Protein AF-0000000083787376 (afdb_homodimer)

Foldseek 3Di:
DPPVPPPFAKAKDWDAEAEEEAQAKDKTKIFIDAGVVGWAWQKKWKWFDDPRDTHTAKMQGLCPAIDGDPVQPPFKDFPDPQSHDNRRDDRIRMMMGGNDDQVSFTKMKIWTATPPVGIYIDIYGYHYWYFWDKDKDFPDPAAEQDPDQDKDFGMKIKRHFTVAGKDKDKDWPDDWDKDWDWDADPSGGIMIMMTTIGRDDPVQAQTKMKMWIDDDPDIDIDMDTGHYWYFWDWDWDQCPVCPDAQDFFRWIWIAIDTVVDQFWKFKAWPDDDDRPRPTDGDGTRTDRDGHDDDRTDIDTDRDD/DPPVPPPFAKAKDWDAEAEEEAQAKDKTKIFIDAGVVGWAWQKKWKWFDDPRDTHTAKMQGLCPAIDGDPVQPPFKDFPDPQSHDNRRDDRIRMMMGGNDDQVSFTKMKIWTATPPVGIYIDIYGYHYWYFWDKDKDFPDPAAEQDPDQDKDFGMKIKRHFTVAGKDKDKDWPDDWDKDWDWDADPSGGIMIMMTTIGRDDPVQAQTKMKMWIDDDPDIDIDMDTGHYWYFWDWDWDQCPVCPDAQDFFRWIWIAIDTVVDQAWKFKFWPDDDDRPRPTDGDGTRTDRDGHDDDRTDIDTDRDD

Solvent-accessible surface area (backbone atoms only — not comparable to full-atom values): 33766 Å² total; per-residue (Å²): 134,77,78,74,67,59,100,51,57,65,49,50,49,56,52,62,66,48,70,45,41,58,59,35,70,39,75,49,61,36,36,52,44,71,25,71,74,69,60,46,72,56,32,36,40,33,30,38,38,54,98,85,42,79,37,62,42,36,36,41,26,68,88,81,38,72,41,58,32,77,95,41,52,93,35,51,44,65,65,44,67,46,49,72,42,85,80,43,45,74,44,48,60,21,35,30,39,41,60,34,45,72,83,65,44,33,36,35,35,50,33,40,35,32,45,84,74,34,74,43,62,36,54,28,39,38,45,54,30,33,80,48,50,78,48,74,45,65,60,48,93,75,40,62,39,49,92,62,85,54,72,37,62,52,32,34,38,33,31,37,49,4,35,69,62,46,45,81,45,81,50,59,90,70,85,66,45,76,49,76,48,81,42,78,43,95,86,67,26,23,28,32,39,34,33,39,28,31,59,57,34,74,88,52,38,68,37,56,44,29,40,38,35,40,47,94,96,43,73,47,76,48,72,49,68,40,64,44,29,33,76,65,49,74,43,81,42,63,80,81,75,70,78,57,86,72,51,66,74,45,45,42,30,51,41,65,54,29,32,70,71,62,61,55,43,33,46,36,46,68,43,89,63,76,56,66,68,55,72,37,74,57,83,79,29,65,47,72,44,59,79,58,62,91,74,43,51,67,44,69,48,72,69,129,132,78,77,75,68,60,99,53,57,64,48,51,50,54,56,62,65,47,70,42,43,58,58,35,70,40,74,48,62,36,37,53,43,71,26,72,74,71,61,46,74,56,33,36,40,32,30,37,39,56,98,86,42,78,38,61,40,35,36,43,27,67,87,82,38,70,41,58,32,77,94,40,52,93,35,51,45,63,64,44,66,46,48,73,42,87,80,43,46,73,46,48,59,21,34,29,38,40,59,34,45,72,82,65,44,32,37,36,35,48,32,40,35,32,47,82,74,35,74,43,63,35,53,28,39,38,46,54,30,31,81,48,47,77,46,73,46,64,61,49,92,73,40,61,38,50,92,62,85,54,72,37,62,51,31,34,38,32,31,38,48,3,34,72,63,49,45,81,45,80,51,58,89,70,83,66,45,76,48,76,48,80,42,79,43,95,86,68,25,21,27,34,40,35,34,38,28,32,58,57,34,74,88,51,36,68,37,55,44,29,40,36,36,38,48,94,94,42,74,48,75,47,73,49,68,41,62,43,30,32,75,65,50,73,44,79,43,64,79,81,76,70,79,56,89,73,53,66,75,47,48,41,30,53,43,65,52,30,33,72,70,65,60,52,44,32,47,36,47,68,43,89,66,78,57,65,69,54,72,39,73,58,84,80,29,65,45,71,45,61,81,62,62,91,73,42,53,68,43,71,46,73,70,129

Organism: Esox lucius (NCBI:txid8010)

pLDDT: mean 83.06, std 20.85, range [21.56, 98.56]

Sequence (608 aa):
EECLQGLGGQSVQMEAVQSGYVGSKVDLPCLFINSMPPVKISQVTWQKVINGTKQNVAIANPSLGVSVATPFKDRVNFKNPAVRRRTPSLQDTTLTLASLKLSDEARYICEYTTFPAGNRESMVNLTVYARPLTRMSLSTPTLVARPTNLKTPVATCLSANGKPPGTIRWDTRVRGETTTQEILNPDGTITVRSDFILVPSRSTHLETLTCITSYNDETNAESVTLDIQYEPEVSVEGFDGNWYLDRQNVQLACLADANPPASLFQWRSVMVIPCIDTRSKGHRNKVLFVHHNRFINYYAQRLLEECLQGLGGQSVQMEAVQSGYVGSKVDLPCLFINSMPPVKISQVTWQKVINGTKQNVAIANPSLGVSVATPFKDRVNFKNPAVRRRTPSLQDTTLTLASLKLSDEARYICEYTTFPAGNRESMVNLTVYARPLTRMSLSTPTLVARPTNLKTPVATCLSANGKPPGTIRWDTRVRGETTTQEILNPDGTITVRSDFILVPSRSTHLETLTCITSYNDETNAESVTLDIQYEPEVSVEGFDGNWYLDRQNVQLACLADANPPASLFQWRSVMVIPCIDTRSKGHRNKVLFVHHNRFINYYAQRLL

Structure (mmCIF, N/CA/C/O backbone):
data_AF-0000000083787376-model_v1
#
loop_
_entity.id
_entity.type
_entity.pdbx_description
1 polymer 'Ig-like domain-containing protein'
#
loop_
_atom_site.group_PDB
_atom_site.id
_atom_site.type_symbol
_atom_site.label_atom_id
_atom_site.label_alt_id
_atom_site.label_comp_id
_atom_site.label_asym_id
_atom_site.label_entity_id
_atom_site.label_seq_id
_atom_site.pdbx_PDB_ins_code
_atom_site.Cartn_x
_atom_site.Cartn_y
_atom_site.Cartn_z
_atom_site.occupancy
_atom_site.B_iso_or_equiv
_atom_site.auth_seq_id
_atom_site.auth_comp_id
_atom_site.auth_asym_id
_atom_site.auth_atom_id
_atom_site.pdbx_PDB_model_num
ATOM 1 N N . GLU A 1 1 ? -0.378 6.234 -15.297 1 21.56 1 GLU A N 1
ATOM 2 C CA . GLU A 1 1 ? -1.367 5.391 -15.961 1 21.56 1 GLU A CA 1
ATOM 3 C C . GLU A 1 1 ? -2.742 5.543 -15.32 1 21.56 1 GLU A C 1
ATOM 5 O O . GLU A 1 1 ? -2.938 5.172 -14.156 1 21.56 1 GLU A O 1
ATOM 10 N N . GLU A 1 2 ? -3.471 6.605 -15.547 1 25.41 2 GLU A N 1
ATOM 11 C CA . GLU A 1 2 ? -4.895 6.879 -15.375 1 25.41 2 GLU A CA 1
ATOM 12 C C . GLU A 1 2 ? -5.734 5.641 -15.695 1 25.41 2 GLU A C 1
ATOM 14 O O . GLU A 1 2 ? -5.488 4.961 -16.703 1 25.41 2 GLU A O 1
ATOM 19 N N . CYS A 1 3 ? -6.16 4.957 -14.68 1 34.28 3 CYS A N 1
ATOM 20 C CA . CYS A 1 3 ? -7.125 3.879 -14.859 1 34.28 3 CYS A CA 1
ATOM 21 C C . CYS A 1 3 ? -8.094 4.199 -15.992 1 34.28 3 CYS A C 1
ATOM 23 O O . CYS A 1 3 ? -8.852 5.172 -15.914 1 34.28 3 CYS A O 1
ATOM 25 N N . LEU A 1 4 ? -7.734 4.145 -17.172 1 33.41 4 LEU A N 1
ATOM 26 C CA . LEU A 1 4 ? -8.727 4.082 -18.25 1 33.41 4 LEU A CA 1
ATOM 27 C C . LEU A 1 4 ? -9.945 3.273 -17.812 1 33.41 4 LEU A C 1
ATOM 29 O O . LEU A 1 4 ? -9.859 2.057 -17.625 1 33.41 4 LEU A O 1
ATOM 33 N N . GLN A 1 5 ? -10.703 3.748 -16.844 1 38.97 5 GLN A N 1
ATOM 34 C CA . GLN A 1 5 ? -12.055 3.23 -16.625 1 38.97 5 GLN A CA 1
ATOM 35 C C . GLN A 1 5 ? -12.711 2.832 -17.938 1 38.97 5 GLN A C 1
ATOM 37 O O . GLN A 1 5 ? -12.898 3.672 -18.828 1 38.97 5 GLN A O 1
ATOM 42 N N . GLY A 1 6 ? -12.367 1.944 -18.484 1 40.19 6 GLY A N 1
ATOM 43 C CA . GLY A 1 6 ? -13.25 1.562 -19.578 1 40.19 6 GLY A CA 1
ATOM 44 C C . GLY A 1 6 ? -14.703 1.924 -19.328 1 40.19 6 GLY A C 1
ATOM 45 O O . GLY A 1 6 ? -15.117 2.109 -18.188 1 40.19 6 GLY A O 1
ATOM 46 N N . LEU A 1 7 ? -15.625 2.553 -20.203 1 50.53 7 LEU A N 1
ATOM 47 C CA . LEU A 1 7 ? -16.953 3.129 -20.344 1 50.53 7 LEU A CA 1
ATOM 48 C C . LEU A 1 7 ? -17.953 2.422 -19.422 1 50.53 7 LEU A C 1
ATOM 50 O O . LEU A 1 7 ? -18.953 3.01 -19.016 1 50.53 7 LEU A O 1
ATOM 54 N N . GLY A 1 8 ? -17.734 1.065 -18.766 1 65.12 8 GLY A N 1
ATOM 55 C CA . GLY A 1 8 ? -18.859 0.365 -18.141 1 65.12 8 GLY A CA 1
ATOM 56 C C . GLY A 1 8 ? -18.578 -0.041 -16.719 1 65.12 8 GLY A C 1
ATOM 57 O O . GLY A 1 8 ? -19.438 -0.633 -16.047 1 65.12 8 GLY A O 1
ATOM 58 N N . GLY A 1 9 ? -17.375 0.466 -16.031 1 85.38 9 GLY A N 1
ATOM 59 C CA . GLY A 1 9 ? -17.156 -0.103 -14.711 1 85.38 9 GLY A CA 1
ATOM 60 C C . GLY A 1 9 ? -17.359 0.895 -13.586 1 85.38 9 GLY A C 1
ATOM 61 O O . GLY A 1 9 ? -17.562 2.086 -13.836 1 85.38 9 GLY A O 1
ATOM 62 N N . GLN A 1 10 ? -17.547 0.422 -12.32 1 93.62 10 GLN A N 1
ATOM 63 C CA . GLN A 1 10 ? -17.703 1.265 -11.141 1 93.62 10 GLN A CA 1
ATOM 64 C C . GLN A 1 10 ? -16.406 1.977 -10.797 1 93.62 10 GLN A C 1
ATOM 66 O O . GLN A 1 10 ? -15.312 1.471 -11.086 1 93.62 10 GLN A O 1
ATOM 71 N N . SER A 1 11 ? -16.5 3.242 -10.258 1 95 11 SER A N 1
ATOM 72 C CA . SER A 1 11 ? -15.305 3.971 -9.828 1 95 11 SER A CA 1
ATOM 73 C C . SER A 1 11 ? -15.625 4.922 -8.68 1 95 11 SER A C 1
ATOM 75 O O . SER A 1 11 ? -16.781 5.25 -8.438 1 95 11 SER A O 1
ATOM 77 N N . VAL A 1 12 ? -14.586 5.234 -7.898 1 96.88 12 VAL A N 1
ATOM 78 C CA . VAL A 1 12 ? -14.664 6.211 -6.816 1 96.88 12 VAL A CA 1
ATOM 79 C C . VAL A 1 12 ? -13.852 7.453 -7.184 1 96.88 12 VAL A C 1
ATOM 81 O O . VAL A 1 12 ? -12.656 7.363 -7.469 1 96.88 12 VAL A O 1
ATOM 84 N N . GLN A 1 13 ? -14.5 8.617 -7.176 1 97 13 GLN A N 1
ATOM 85 C CA . GLN A 1 13 ? -13.852 9.859 -7.562 1 97 13 GLN A CA 1
ATOM 86 C C . GLN A 1 13 ? -13.539 10.727 -6.344 1 97 13 GLN A C 1
ATOM 88 O O . GLN A 1 13 ? -14.438 11.055 -5.566 1 97 13 GLN A O 1
ATOM 93 N N . MET A 1 14 ? -12.25 11.008 -6.188 1 97.06 14 MET A N 1
ATOM 94 C CA . MET A 1 14 ? -11.773 11.875 -5.105 1 97.06 14 MET A CA 1
ATOM 95 C C . MET A 1 14 ? -10.703 12.836 -5.609 1 97.06 14 MET A C 1
ATOM 97 O O . MET A 1 14 ? -10.148 12.648 -6.691 1 97.06 14 MET A O 1
ATOM 101 N N . GLU A 1 15 ? -10.562 13.922 -4.871 1 95.69 15 GLU A N 1
ATOM 102 C CA . GLU A 1 15 ? -9.391 14.766 -5.098 1 95.69 15 GLU A CA 1
ATOM 103 C C . GLU A 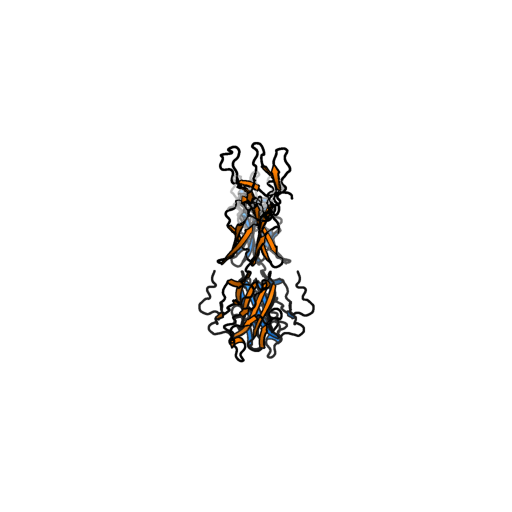1 15 ? -8.148 14.172 -4.453 1 95.69 15 GLU A C 1
ATOM 105 O O . GLU A 1 15 ? -8.219 13.617 -3.355 1 95.69 15 GLU A O 1
ATOM 110 N N . ALA A 1 16 ? -7.047 14.391 -5.133 1 94.56 16 ALA A N 1
ATOM 111 C CA . ALA A 1 16 ? -5.816 13.789 -4.633 1 94.56 16 ALA A CA 1
ATOM 112 C C . ALA A 1 16 ? -5.293 14.531 -3.408 1 94.56 16 ALA A C 1
ATOM 114 O O . ALA A 1 16 ? -4.645 13.938 -2.543 1 94.56 16 ALA A O 1
ATOM 115 N N . VAL A 1 17 ? -5.551 15.797 -3.469 1 97 17 VAL A N 1
ATOM 116 C CA . VAL A 1 17 ? -4.996 16.594 -2.381 1 97 17 VAL A CA 1
ATOM 117 C C . VAL A 1 17 ? -6.059 17.562 -1.855 1 97 17 VAL A C 1
ATOM 119 O O . VAL A 1 17 ? -6.859 18.094 -2.627 1 97 17 VAL A O 1
ATOM 122 N N . GLN A 1 18 ? -6.074 17.703 -0.58 1 98.12 18 GLN A N 1
ATOM 123 C CA . GLN A 1 18 ? -6.883 18.688 0.132 1 98.12 18 GLN A CA 1
ATOM 124 C C . GLN A 1 18 ? -6.086 19.359 1.247 1 98.12 18 GLN A C 1
ATOM 126 O O . GLN A 1 18 ? -5.117 18.781 1.751 1 98.12 18 GLN A O 1
ATOM 131 N N . SER A 1 19 ? -6.395 20.641 1.543 1 97.31 19 SER A N 1
ATOM 132 C CA . SER A 1 19 ? -5.676 21.344 2.604 1 97.31 19 SER A CA 1
ATOM 133 C C . SER A 1 19 ? -6.613 22.234 3.408 1 97.31 19 SER A C 1
ATOM 135 O O . SER A 1 19 ? -7.719 22.547 2.959 1 97.31 19 SER A O 1
ATOM 137 N N . GLY A 1 20 ? -6.227 22.484 4.578 1 97.31 20 GLY A N 1
ATOM 138 C CA . GLY A 1 20 ? -6.938 23.375 5.477 1 97.31 20 GLY A CA 1
ATOM 139 C C . GLY A 1 20 ? -6.059 23.922 6.586 1 97.31 20 GLY A C 1
ATOM 140 O O . GLY A 1 20 ? -4.902 23.531 6.723 1 97.31 20 GLY A O 1
ATOM 141 N N . TYR A 1 21 ? -6.594 24.969 7.324 1 96.88 21 TYR A N 1
ATOM 142 C CA . TYR A 1 21 ? -5.879 25.547 8.453 1 96.88 21 TYR A CA 1
ATOM 143 C C . TYR A 1 21 ? -6.391 24.984 9.773 1 96.88 21 TYR A C 1
ATOM 145 O O . TYR A 1 21 ? -7.562 24.609 9.883 1 96.88 21 TYR A O 1
ATOM 153 N N . VAL A 1 22 ? -5.504 25.016 10.688 1 97.25 22 VAL A N 1
ATOM 154 C CA . VAL A 1 22 ? -5.922 24.609 12.023 1 97.25 22 VAL A CA 1
ATOM 155 C C . VAL A 1 22 ? -7.152 25.406 12.453 1 97.25 22 VAL A C 1
ATOM 157 O O . VAL A 1 22 ? -7.188 26.625 12.297 1 97.25 22 VAL A O 1
ATOM 160 N N . GLY A 1 23 ? -8.164 24.672 12.906 1 96.75 23 GLY A N 1
ATOM 161 C CA . GLY A 1 23 ? -9.375 25.312 13.383 1 96.75 23 GLY A CA 1
ATOM 162 C C . GLY A 1 23 ? -10.438 25.469 12.312 1 96.75 23 GLY A C 1
ATOM 163 O O . GLY A 1 23 ? -11.609 25.703 12.617 1 96.75 23 GLY A O 1
ATOM 164 N N . SER A 1 24 ? -10.094 25.281 11.086 1 97.25 24 SER A N 1
ATOM 165 C CA . SER A 1 24 ? -11.039 25.469 9.992 1 97.25 24 SER A CA 1
ATOM 166 C C . SER A 1 24 ? -11.805 24.172 9.695 1 97.25 24 SER A C 1
ATOM 168 O O . SER A 1 24 ? -11.578 23.156 10.352 1 97.25 24 SER A O 1
ATOM 170 N N . LYS A 1 25 ? -12.773 24.328 8.797 1 97.75 25 LYS A N 1
ATOM 171 C CA . LYS A 1 25 ? -13.539 23.188 8.297 1 97.75 25 LYS A CA 1
ATOM 172 C C . LYS A 1 25 ? -13.078 22.781 6.898 1 97.75 25 LYS A C 1
ATOM 174 O O . LYS A 1 25 ? -12.797 23.641 6.059 1 97.75 25 LYS A O 1
ATOM 179 N N . VAL A 1 26 ? -12.992 21.469 6.734 1 98.19 26 VAL A N 1
ATOM 180 C CA . VAL A 1 26 ? -12.586 21 5.418 1 98.19 26 VAL A CA 1
ATOM 181 C C . VAL A 1 26 ? -13.508 19.859 4.969 1 98.19 26 VAL A C 1
ATOM 183 O O . VAL A 1 26 ? -13.945 19.047 5.785 1 98.19 26 VAL A O 1
ATOM 186 N N . ASP A 1 27 ? -13.828 19.859 3.705 1 98.38 27 ASP A N 1
ATOM 187 C CA . ASP A 1 27 ? -14.586 18.781 3.09 1 98.38 27 ASP A CA 1
ATOM 188 C C . ASP A 1 27 ? -13.672 17.859 2.285 1 98.38 27 ASP A C 1
ATOM 190 O O . ASP A 1 27 ? -12.805 18.328 1.553 1 98.38 27 ASP A O 1
ATOM 194 N N . LEU A 1 28 ? -13.859 16.594 2.498 1 98.56 28 LEU A N 1
ATOM 195 C CA . LEU A 1 28 ? -13.203 15.586 1.683 1 98.56 28 LEU A CA 1
ATOM 196 C C . LEU A 1 28 ? -14.203 14.914 0.74 1 98.56 28 LEU A C 1
ATOM 198 O O . LEU A 1 28 ? -14.859 13.945 1.116 1 98.56 28 LEU A O 1
ATOM 202 N N . PRO A 1 29 ? -14.266 15.453 -0.475 1 98.44 29 PRO A N 1
ATOM 203 C CA . PRO A 1 29 ? -15.258 14.914 -1.409 1 98.44 29 PRO A CA 1
ATOM 204 C C . PRO A 1 29 ? -14.977 13.469 -1.807 1 98.44 29 PRO A C 1
ATOM 206 O O . PRO A 1 29 ? -13.82 13.102 -2.025 1 98.44 29 PRO A O 1
ATOM 209 N N . CYS A 1 30 ? -15.945 12.656 -1.861 1 98.19 30 CYS A N 1
ATOM 210 C CA . CYS A 1 30 ? -15.898 11.273 -2.314 1 98.19 30 CYS A CA 1
ATOM 211 C C . CYS A 1 30 ? -17.188 10.891 -3.035 1 98.19 30 CYS A C 1
ATOM 213 O O . CYS A 1 30 ? -18.234 10.797 -2.414 1 98.19 30 CYS A O 1
ATOM 215 N N . LEU A 1 31 ? -17.047 10.625 -4.363 1 98 31 LEU A N 1
ATOM 216 C CA . LEU A 1 31 ? -18.219 10.336 -5.195 1 98 31 LEU A CA 1
ATOM 217 C C . LEU A 1 31 ? -18.094 8.961 -5.844 1 98 31 LEU A C 1
ATOM 219 O O . LEU A 1 31 ? -17.016 8.594 -6.336 1 98 31 LEU A O 1
ATOM 223 N N . PHE A 1 32 ? -19.219 8.234 -5.82 1 97.69 32 PHE A N 1
ATOM 224 C CA . PHE A 1 32 ? -19.266 6.914 -6.441 1 97.69 32 PHE A CA 1
ATOM 225 C C . PHE A 1 32 ? -19.969 6.977 -7.793 1 97.69 32 PHE A C 1
ATOM 227 O O . PHE A 1 32 ? -21.078 7.504 -7.895 1 97.69 32 PHE A O 1
ATOM 234 N N . ILE A 1 33 ? -19.234 6.473 -8.766 1 96 33 ILE A N 1
ATOM 235 C CA . ILE A 1 33 ? -19.828 6.309 -10.094 1 96 33 ILE A CA 1
ATOM 236 C C . ILE A 1 33 ? -20.203 4.844 -10.312 1 96 33 ILE A C 1
ATOM 238 O O . ILE A 1 33 ? -19.312 3.98 -10.414 1 96 33 ILE A O 1
ATOM 242 N N . ASN A 1 34 ? -21.422 4.609 -10.414 1 94.56 34 ASN A N 1
ATOM 243 C CA . ASN A 1 34 ? -21.906 3.234 -10.508 1 94.56 34 ASN A CA 1
ATOM 244 C C . ASN A 1 34 ? -21.672 2.652 -11.898 1 94.56 34 ASN A C 1
ATOM 246 O O . ASN A 1 34 ? -21.438 3.395 -12.859 1 94.56 34 ASN A O 1
ATOM 250 N N . SER A 1 35 ? -21.719 1.321 -11.961 1 91.38 35 SER A N 1
ATOM 251 C CA . SER A 1 35 ? -21.547 0.614 -13.227 1 91.38 35 SER A CA 1
ATOM 252 C C . SER A 1 35 ? -22.891 0.435 -13.938 1 91.38 35 SER A C 1
ATOM 254 O O . SER A 1 35 ? -23.922 0.889 -13.453 1 91.38 35 SER A O 1
ATOM 256 N N . MET A 1 36 ? -22.781 -0.11 -15.211 1 88.5 36 MET A N 1
ATOM 257 C CA . MET A 1 36 ? -23.953 -0.511 -16 1 88.5 36 MET A CA 1
ATOM 258 C C . MET A 1 36 ? -23.859 -1.98 -16.391 1 88.5 36 MET A C 1
ATOM 260 O O . MET A 1 36 ? -23.047 -2.348 -17.25 1 88.5 36 MET A O 1
ATOM 264 N N . PRO A 1 37 ? -24.688 -2.727 -15.797 1 89.75 37 PRO A N 1
ATOM 265 C CA . PRO A 1 37 ? -25.766 -2.445 -14.836 1 89.75 37 PRO A CA 1
ATOM 266 C C . PRO A 1 37 ? -25.25 -2.037 -13.461 1 89.75 37 PRO A C 1
ATOM 268 O O . PRO A 1 37 ? -24.094 -2.348 -13.117 1 89.75 37 PRO A O 1
ATOM 271 N N . PRO A 1 38 ? -26.109 -1.435 -12.68 1 92.88 38 PRO A N 1
ATOM 272 C CA . PRO A 1 38 ? -25.625 -0.884 -11.406 1 92.88 38 PRO A CA 1
ATOM 273 C C . PRO A 1 38 ? -25.375 -1.962 -10.352 1 92.88 38 PRO A C 1
ATOM 275 O O . PRO A 1 38 ? -26.047 -2.998 -10.352 1 92.88 38 PRO A O 1
ATOM 278 N N . VAL A 1 39 ? -24.5 -1.632 -9.539 1 95.06 39 VAL A N 1
ATOM 279 C CA . VAL A 1 39 ? -24.203 -2.508 -8.406 1 95.06 39 VAL A CA 1
ATOM 280 C C . VAL A 1 39 ? -24.781 -1.911 -7.125 1 95.06 39 VAL A C 1
ATOM 282 O O . VAL A 1 39 ? -25.125 -0.729 -7.086 1 95.06 39 VAL A O 1
ATOM 285 N N . LYS A 1 40 ? -24.891 -2.758 -6.129 1 96.38 40 LYS A N 1
ATOM 286 C CA . LYS A 1 40 ? -25.406 -2.305 -4.836 1 96.38 40 LYS A CA 1
ATOM 287 C C . LYS A 1 40 ? -24.266 -1.94 -3.891 1 96.38 40 LYS A C 1
ATOM 289 O O . LYS A 1 40 ? -23.25 -2.648 -3.822 1 96.38 40 LYS A O 1
ATOM 294 N N . ILE A 1 41 ? -24.422 -0.858 -3.188 1 97.19 41 ILE A N 1
ATOM 295 C CA . ILE A 1 41 ? -23.453 -0.442 -2.189 1 97.19 41 ILE A CA 1
ATOM 296 C C . ILE A 1 41 ? -23.766 -1.1 -0.848 1 97.19 41 ILE A C 1
ATOM 298 O O . ILE A 1 41 ? -24.844 -0.87 -0.277 1 97.19 41 ILE A O 1
ATOM 302 N N . SER A 1 42 ? -22.891 -1.866 -0.371 1 97.25 42 SER A N 1
ATOM 303 C CA . SER A 1 42 ? -23.078 -2.561 0.898 1 97.25 42 SER A CA 1
ATOM 304 C C . SER A 1 42 ? -22.656 -1.685 2.076 1 97.25 42 SER A C 1
ATOM 306 O O . SER A 1 42 ? -23.281 -1.729 3.141 1 97.25 42 SER A O 1
ATOM 308 N N . GLN A 1 43 ? -21.594 -0.954 1.836 1 97.81 43 GLN A N 1
ATOM 309 C CA . GLN A 1 43 ? -21.078 -0.103 2.896 1 97.81 43 GLN A CA 1
ATOM 310 C C . GLN A 1 43 ? -20 0.848 2.359 1 97.81 43 GLN A C 1
ATOM 312 O O . GLN A 1 43 ? -19.281 0.513 1.414 1 97.81 43 GLN A O 1
ATOM 317 N N . VAL A 1 44 ? -19.984 1.985 2.938 1 98.5 44 VAL A N 1
ATOM 318 C CA . VAL A 1 44 ? -18.906 2.932 2.65 1 98.5 44 VAL A CA 1
ATOM 319 C C . VAL A 1 44 ? -18.062 3.16 3.906 1 98.5 44 VAL A C 1
ATOM 321 O O . VAL A 1 44 ? -18.609 3.412 4.984 1 98.5 44 VAL A O 1
ATOM 324 N N . THR A 1 45 ? -16.766 3.033 3.754 1 98.38 45 THR A N 1
ATOM 325 C CA . THR A 1 45 ? -15.891 3.152 4.906 1 98.38 45 THR A CA 1
ATOM 326 C C . THR A 1 45 ? -14.812 4.207 4.656 1 98.38 45 THR A C 1
ATOM 328 O O . THR A 1 45 ? -14.117 4.16 3.643 1 98.38 45 THR A O 1
ATOM 331 N N . TRP A 1 46 ? -14.75 5.145 5.504 1 98.38 46 TRP A N 1
ATOM 332 C CA . TRP A 1 46 ? -13.672 6.121 5.523 1 98.38 46 TRP A CA 1
ATOM 333 C C . TRP A 1 46 ? -12.594 5.719 6.527 1 98.38 46 TRP A C 1
ATOM 335 O O . TRP A 1 46 ? -12.898 5.387 7.672 1 98.38 46 TRP A O 1
ATOM 345 N N . GLN A 1 47 ? -11.383 5.77 6.043 1 97.69 47 GLN A N 1
ATOM 346 C CA . GLN A 1 47 ? -10.273 5.375 6.906 1 97.69 47 GLN A CA 1
ATOM 347 C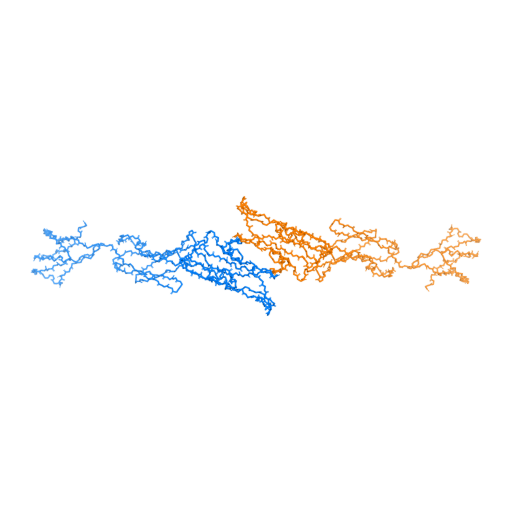 C . GLN A 1 47 ? -9.125 6.375 6.816 1 97.69 47 GLN A C 1
ATOM 349 O O . GLN A 1 47 ? -8.875 6.949 5.754 1 97.69 47 GLN A O 1
ATOM 354 N N . LYS A 1 48 ? -8.508 6.508 7.961 1 97.25 48 LYS A N 1
ATOM 355 C CA . LYS A 1 48 ? -7.297 7.316 8.07 1 97.25 48 LYS A CA 1
ATOM 356 C C . LYS A 1 48 ? -6.051 6.438 8.094 1 97.25 48 LYS A C 1
ATOM 358 O O . LYS A 1 48 ? -6.004 5.438 8.82 1 97.25 48 LYS A O 1
ATOM 363 N N . VAL A 1 49 ? -5.094 6.832 7.215 1 95.75 49 VAL A N 1
ATOM 364 C CA . VAL A 1 49 ? -3.873 6.035 7.141 1 95.75 49 VAL A CA 1
ATOM 365 C C . VAL A 1 49 ? -2.701 6.836 7.703 1 95.75 49 VAL A C 1
ATOM 367 O O . VAL A 1 49 ? -2.379 7.918 7.203 1 95.75 49 VAL A O 1
ATOM 370 N N . ILE A 1 50 ? -2.133 6.242 8.727 1 87.75 50 ILE A N 1
ATOM 371 C CA . ILE A 1 50 ? -0.942 6.859 9.297 1 87.75 50 ILE A CA 1
ATOM 372 C C . ILE A 1 50 ? 0.186 5.836 9.375 1 87.75 50 ILE A C 1
ATOM 374 O O . ILE A 1 50 ? 0.041 4.785 10.008 1 87.75 50 ILE A O 1
ATOM 378 N N . ASN A 1 51 ? 1.32 6.129 8.758 1 87.62 51 ASN A N 1
ATOM 379 C CA . ASN A 1 51 ? 2.479 5.242 8.758 1 87.62 51 ASN A CA 1
ATOM 380 C C . ASN A 1 51 ? 2.096 3.824 8.336 1 87.62 51 ASN A C 1
ATOM 382 O O . ASN A 1 51 ? 2.516 2.852 8.969 1 87.62 51 ASN A O 1
ATOM 386 N N . GLY A 1 52 ? 1.086 3.697 7.508 1 84.94 52 GLY A N 1
ATOM 387 C CA . GLY A 1 52 ? 0.745 2.4 6.945 1 84.94 52 GLY A CA 1
ATOM 388 C C . GLY A 1 52 ? -0.383 1.707 7.688 1 84.94 52 GLY A C 1
ATOM 389 O O . GLY A 1 52 ? -0.871 0.663 7.25 1 84.94 52 GLY A O 1
ATOM 390 N N . THR A 1 53 ? -0.781 2.242 8.805 1 89.38 53 THR A N 1
ATOM 391 C CA . THR A 1 53 ? -1.867 1.657 9.586 1 89.38 53 THR A CA 1
ATOM 392 C C . THR A 1 53 ? -3.186 2.369 9.289 1 89.38 53 THR A C 1
ATOM 394 O O . THR A 1 53 ? -3.229 3.598 9.203 1 89.38 53 THR A O 1
ATOM 397 N N . LYS A 1 54 ? -4.188 1.573 9.258 1 92.12 54 LYS A N 1
ATOM 398 C CA . LYS A 1 54 ? -5.504 2.115 8.93 1 92.12 54 LYS A CA 1
ATOM 399 C C . LYS A 1 54 ? -6.355 2.279 10.188 1 92.12 54 LYS A C 1
ATOM 401 O O . LYS A 1 54 ? -6.398 1.385 11.039 1 92.12 54 LYS A O 1
ATOM 406 N N . GLN A 1 55 ? -6.926 3.457 10.312 1 93.69 55 GLN A N 1
ATOM 407 C CA . GLN A 1 55 ? -7.859 3.758 11.391 1 93.69 55 GLN A CA 1
ATOM 408 C C . GLN A 1 55 ? -9.234 4.121 10.852 1 93.69 55 GLN A C 1
ATOM 410 O O . GLN A 1 55 ? -9.352 4.949 9.945 1 93.69 55 GLN A O 1
ATOM 415 N N . ASN A 1 56 ? -10.234 3.475 11.477 1 95.44 56 ASN A N 1
ATOM 416 C CA . ASN A 1 56 ? -11.594 3.787 11.055 1 95.44 56 ASN A CA 1
ATOM 417 C C . ASN A 1 56 ? -11.984 5.215 11.422 1 95.44 56 ASN A C 1
ATOM 419 O O . ASN A 1 56 ? -11.672 5.688 12.516 1 95.44 56 ASN A O 1
ATOM 423 N N . VAL A 1 57 ? -12.633 5.871 10.492 1 97.56 57 VAL A N 1
ATOM 424 C CA . VAL A 1 57 ? -13.078 7.238 10.742 1 97.56 57 VAL A CA 1
ATOM 425 C C . VAL A 1 57 ? -14.602 7.281 10.781 1 97.56 57 VAL A C 1
ATOM 427 O O . VAL A 1 57 ? -15.188 7.645 11.805 1 97.56 57 VAL A O 1
ATOM 430 N N . ALA A 1 58 ? -15.227 6.883 9.727 1 98.19 58 ALA A N 1
ATOM 431 C CA . ALA A 1 58 ? -16.688 6.91 9.609 1 98.19 58 ALA A CA 1
ATOM 432 C C . ALA A 1 58 ? -17.188 5.824 8.664 1 98.19 58 ALA A C 1
ATOM 434 O O . ALA A 1 58 ? -16.484 5.453 7.715 1 98.19 58 ALA A O 1
ATOM 435 N N . ILE A 1 59 ? -18.375 5.363 8.945 1 98.12 59 ILE A N 1
ATOM 436 C CA . ILE A 1 59 ? -18.969 4.301 8.148 1 98.12 59 ILE A CA 1
ATOM 437 C C . ILE A 1 59 ? -20.438 4.641 7.84 1 98.12 59 ILE A C 1
ATOM 439 O O . ILE A 1 59 ? -21.156 5.145 8.703 1 98.12 59 ILE A O 1
ATOM 443 N N . ALA A 1 60 ? -20.844 4.398 6.609 1 98.19 60 ALA A N 1
ATOM 444 C CA . ALA A 1 60 ? -22.25 4.492 6.211 1 98.19 60 ALA A CA 1
ATOM 445 C C . ALA A 1 60 ? -22.75 3.162 5.656 1 98.19 60 ALA A C 1
ATOM 447 O O . ALA A 1 60 ? -22.219 2.662 4.66 1 98.19 60 ALA A O 1
ATOM 448 N N . ASN A 1 61 ? -23.625 2.594 6.312 1 97.06 61 ASN A N 1
ATOM 449 C CA . ASN A 1 61 ? -24.266 1.343 5.926 1 97.06 61 ASN A CA 1
ATOM 450 C C . ASN A 1 61 ? -25.766 1.54 5.652 1 97.06 61 ASN A C 1
ATOM 452 O O . ASN A 1 61 ? -26.469 2.135 6.461 1 97.06 61 ASN A O 1
ATOM 456 N N . PRO A 1 62 ? -26.219 1.091 4.516 1 95.06 62 PRO A N 1
ATOM 457 C CA . PRO A 1 62 ? -27.625 1.352 4.156 1 95.06 62 PRO A CA 1
ATOM 458 C C . PRO A 1 62 ? -28.609 0.756 5.152 1 95.06 62 PRO A C 1
ATOM 460 O O . PRO A 1 62 ? -29.703 1.309 5.359 1 95.06 62 PRO A O 1
ATOM 463 N N . SER A 1 63 ? -28.281 -0.308 5.777 1 93.81 63 SER A N 1
ATOM 464 C CA . SER A 1 63 ? -29.219 -0.993 6.664 1 93.81 63 SER A CA 1
ATOM 465 C C . SER A 1 63 ? -28.906 -0.689 8.125 1 93.81 63 SER A C 1
ATOM 467 O O . SER A 1 63 ? -29.797 -0.757 8.977 1 93.81 63 SER A O 1
ATOM 469 N N . LEU A 1 64 ? -27.688 -0.329 8.43 1 94.69 64 LEU A N 1
ATOM 470 C CA . LEU A 1 64 ? -27.281 -0.209 9.828 1 94.69 64 LEU A CA 1
ATOM 471 C C . LEU A 1 64 ? -27.078 1.253 10.219 1 94.69 64 LEU A C 1
ATOM 473 O O . LEU A 1 64 ? -26.969 1.576 11.398 1 94.69 64 LEU A O 1
ATOM 477 N N . GLY A 1 65 ? -26.984 2.123 9.219 1 95.62 65 GLY A N 1
ATOM 478 C CA . GLY A 1 65 ? -26.875 3.547 9.492 1 95.62 65 GLY A CA 1
ATOM 479 C C . GLY A 1 65 ? -25.453 4.07 9.406 1 95.62 65 GLY A C 1
ATOM 480 O O . GLY A 1 65 ? -24.672 3.605 8.578 1 95.62 65 GLY A O 1
ATOM 481 N N . VAL A 1 66 ? -25.25 5.188 10.172 1 96.62 66 VAL A N 1
ATOM 482 C CA . VAL A 1 66 ? -23.969 5.855 10.102 1 96.62 66 VAL A CA 1
ATOM 483 C C . VAL A 1 66 ? -23.25 5.73 11.445 1 96.62 66 VAL A C 1
ATOM 485 O O . VAL A 1 66 ? -23.891 5.758 12.5 1 96.62 66 VAL A O 1
ATOM 488 N N . SER A 1 67 ? -21.953 5.535 11.375 1 96.69 67 SER A N 1
ATOM 489 C CA . SER A 1 67 ? -21.125 5.5 12.578 1 96.69 67 SER A CA 1
ATOM 490 C C . SER A 1 67 ? -19.859 6.305 12.391 1 96.69 67 SER A C 1
ATOM 492 O O . SER A 1 67 ? -19.234 6.254 11.328 1 96.69 67 SER A O 1
ATOM 494 N N . VAL A 1 68 ? -19.531 7.07 13.406 1 97.06 68 VAL A N 1
ATOM 495 C CA . VAL A 1 68 ? -18.266 7.805 13.43 1 97.06 68 VAL A CA 1
ATOM 496 C C . VAL A 1 68 ? -17.422 7.332 14.609 1 97.06 68 VAL A C 1
ATOM 498 O O . VAL A 1 68 ? -17.922 7.199 15.734 1 97.06 68 VAL A O 1
ATOM 501 N N . ALA A 1 69 ? -16.234 7.082 14.312 1 95.44 69 ALA A N 1
ATOM 502 C CA . ALA A 1 69 ? -15.336 6.582 15.352 1 95.44 69 ALA A CA 1
ATOM 503 C C . ALA A 1 69 ? -15.195 7.594 16.484 1 95.44 69 ALA A C 1
ATOM 505 O O . ALA A 1 69 ? -15.312 8.805 16.266 1 95.44 69 ALA A O 1
ATOM 506 N N . THR A 1 70 ? -14.836 7.125 17.656 1 93.62 70 THR A N 1
ATOM 507 C CA . THR A 1 70 ? -14.836 7.898 18.891 1 93.62 70 THR A CA 1
ATOM 508 C C . THR A 1 70 ? -13.891 9.094 18.781 1 93.62 70 THR A C 1
ATOM 510 O O . THR A 1 70 ? -14.25 10.211 19.156 1 93.62 70 THR A O 1
ATOM 513 N N . PRO A 1 71 ? -12.68 8.938 18.25 1 93.12 71 PRO A N 1
ATOM 514 C CA . PRO A 1 71 ? -11.758 10.086 18.188 1 93.12 71 PRO A CA 1
ATOM 515 C C . PRO A 1 71 ? -12.266 11.195 17.266 1 93.12 71 PRO A C 1
ATOM 517 O O . PRO A 1 71 ? -11.812 12.344 17.375 1 93.12 71 PRO A O 1
ATOM 520 N N . PHE A 1 72 ? -13.195 10.867 16.438 1 95.5 72 PHE A N 1
ATOM 521 C CA . PHE A 1 72 ? -13.648 11.82 15.43 1 95.5 72 PHE A CA 1
ATOM 522 C C . PHE A 1 72 ? -15.078 12.273 15.727 1 95.5 72 PHE A C 1
ATOM 524 O O . PHE A 1 72 ? -15.625 13.117 15.008 1 95.5 72 PHE A O 1
ATOM 531 N N . LYS A 1 73 ? -15.445 11.828 16.844 1 93.12 73 LYS A N 1
ATOM 532 C CA . LYS A 1 73 ? -16.844 12.102 17.172 1 93.12 73 LYS A CA 1
ATOM 533 C C . LYS A 1 73 ? -17.094 13.602 17.312 1 93.12 73 LYS A C 1
ATOM 535 O O . LYS A 1 73 ? -16.219 14.336 17.781 1 93.12 73 LYS A O 1
ATOM 540 N N . ASP A 1 74 ? -18.062 14.219 16.828 1 92.88 74 ASP A N 1
ATOM 541 C CA . ASP A 1 74 ? -18.547 15.594 16.969 1 92.88 74 ASP A CA 1
ATOM 542 C C . ASP A 1 74 ? -17.938 16.5 15.891 1 92.88 74 ASP A C 1
ATOM 544 O O . ASP A 1 74 ? -18.453 17.578 15.625 1 92.88 74 ASP A O 1
ATOM 548 N N . ARG A 1 75 ? -16.75 16.062 15.383 1 96.75 75 ARG A N 1
ATOM 549 C CA . ARG A 1 75 ? -16.094 16.953 14.43 1 96.75 75 ARG A CA 1
ATOM 550 C C . ARG A 1 75 ? -16.234 16.438 13.008 1 96.75 75 ARG A C 1
ATOM 552 O O . ARG A 1 75 ? -16.031 17.188 12.047 1 96.75 75 ARG A O 1
ATOM 559 N N . VAL A 1 76 ? -16.547 15.141 12.922 1 97.56 76 VAL A N 1
ATOM 560 C CA . VAL A 1 76 ? -16.594 14.539 11.594 1 97.56 76 VAL A CA 1
ATOM 561 C C . VAL A 1 76 ? -18.031 14.117 11.289 1 97.56 76 VAL A C 1
ATOM 563 O O . VAL A 1 76 ? -18.703 13.5 12.125 1 97.56 76 VAL A O 1
ATOM 566 N N . ASN A 1 77 ? -18.484 14.508 10.047 1 97.06 77 ASN A N 1
ATOM 567 C CA . ASN A 1 77 ? -19.828 14.141 9.586 1 97.06 77 ASN A CA 1
ATOM 568 C C . ASN A 1 77 ? -19.875 13.969 8.07 1 97.06 77 ASN A C 1
ATOM 570 O O . ASN A 1 77 ? -19.047 14.539 7.355 1 97.06 77 ASN A O 1
ATOM 574 N N . PHE A 1 78 ? -20.875 13.188 7.68 1 98 78 PHE A N 1
ATOM 575 C CA . PHE A 1 78 ? -21.141 13.164 6.25 1 98 78 PHE A CA 1
ATOM 576 C C . PHE A 1 78 ? -21.844 14.445 5.805 1 98 78 PHE A C 1
ATOM 578 O O . PHE A 1 78 ? -22.844 14.852 6.398 1 98 78 PHE A O 1
ATOM 585 N N . LYS A 1 79 ? -21.25 15.062 4.82 1 97.38 79 LYS A N 1
ATOM 586 C CA . LYS A 1 79 ? -21.75 16.344 4.352 1 97.38 79 LYS A CA 1
ATOM 587 C C . LYS A 1 79 ? -23.172 16.219 3.801 1 97.38 79 LYS A C 1
ATOM 589 O O . LYS A 1 79 ? -24.031 17.062 4.059 1 97.38 79 LYS A O 1
ATOM 594 N N . ASN A 1 80 ? -23.422 15.18 2.99 1 96.62 80 ASN A N 1
ATOM 595 C CA . ASN A 1 80 ? -24.719 14.938 2.367 1 96.62 80 ASN A CA 1
ATOM 596 C C . ASN A 1 80 ? -25.719 14.352 3.361 1 96.62 80 ASN A C 1
ATOM 598 O O . ASN A 1 80 ? -25.547 13.227 3.832 1 96.62 80 ASN A O 1
ATOM 602 N N . PRO A 1 81 ? -26.781 15.016 3.607 1 94.69 81 PRO A N 1
ATOM 603 C CA . PRO A 1 81 ? -27.766 14.523 4.582 1 94.69 81 PRO A CA 1
ATOM 604 C C . PRO A 1 81 ? -28.469 13.25 4.121 1 94.69 81 PRO A C 1
ATOM 606 O O . PRO A 1 81 ? -29.016 12.516 4.945 1 94.69 81 PRO A O 1
ATOM 609 N N . ALA A 1 82 ? -28.422 12.992 2.887 1 94.81 82 ALA A N 1
ATOM 610 C CA . ALA A 1 82 ? -29.094 11.82 2.344 1 94.81 82 ALA A CA 1
ATOM 611 C C . ALA A 1 82 ? -28.453 10.531 2.863 1 94.81 82 ALA A C 1
ATOM 613 O O . ALA A 1 82 ? -29.062 9.461 2.787 1 94.81 82 ALA A O 1
ATOM 614 N N . VAL A 1 83 ? -27.297 10.617 3.398 1 95.62 83 VAL A N 1
ATOM 615 C CA . VAL A 1 83 ? -26.562 9.453 3.906 1 95.62 83 VAL A CA 1
ATOM 616 C C . VAL A 1 83 ? -27.25 8.938 5.176 1 95.62 83 VAL A C 1
ATOM 618 O O . VAL A 1 83 ? -27.188 7.746 5.477 1 95.62 83 VAL A O 1
ATOM 621 N N . ARG A 1 84 ? -28.016 9.828 5.848 1 92.75 84 ARG A N 1
ATOM 622 C CA . ARG A 1 84 ? -28.578 9.484 7.148 1 92.75 84 ARG A CA 1
ATOM 623 C C . ARG A 1 84 ? -30.078 9.227 7.047 1 92.75 84 ARG A C 1
ATOM 625 O O . ARG A 1 84 ? -30.719 8.914 8.047 1 92.75 84 ARG A O 1
ATOM 632 N N . ARG A 1 85 ? -30.578 9.273 5.941 1 92.06 85 ARG A N 1
ATOM 633 C CA . ARG A 1 85 ? -32 9.07 5.773 1 92.06 85 ARG A CA 1
ATOM 634 C C . ARG A 1 85 ? -32.375 7.598 5.887 1 92.06 85 ARG A C 1
ATOM 636 O O . ARG A 1 85 ? -31.5 6.734 5.918 1 92.06 85 ARG A O 1
ATOM 643 N N . ARG A 1 86 ? -33.656 7.34 5.875 1 90.25 86 ARG A N 1
ATOM 644 C CA . ARG A 1 86 ? -34.125 5.973 5.965 1 90.25 86 ARG A CA 1
ATOM 645 C C . ARG A 1 86 ? -33.75 5.168 4.727 1 90.25 86 ARG A C 1
ATOM 647 O O . ARG A 1 86 ? -33.312 4.027 4.836 1 90.25 86 ARG A O 1
ATOM 654 N N . THR A 1 87 ? -34 5.793 3.561 1 91.81 87 THR A N 1
ATOM 655 C CA . THR A 1 87 ? -33.469 5.273 2.305 1 91.81 87 THR A CA 1
ATOM 656 C C . THR A 1 87 ? -32.281 6.098 1.846 1 91.81 87 THR A C 1
ATOM 658 O O . THR A 1 87 ? -32.438 7.074 1.111 1 91.81 87 THR A O 1
ATOM 661 N N . PRO A 1 88 ? -31.172 5.609 2.287 1 93.06 88 PRO A N 1
ATOM 662 C CA . PRO A 1 88 ? -30 6.477 2.105 1 93.06 88 PRO A CA 1
ATOM 663 C C . PRO A 1 88 ? -29.484 6.473 0.669 1 93.06 88 PRO A C 1
ATOM 665 O O . PRO A 1 88 ? -29.625 5.473 -0.04 1 93.06 88 PRO A O 1
ATOM 668 N N . SER A 1 89 ? -28.984 7.566 0.276 1 94.44 89 SER A N 1
ATOM 669 C CA . SER A 1 89 ? -28.188 7.688 -0.94 1 94.44 89 SER A CA 1
ATOM 670 C C . SER A 1 89 ? -26.703 7.73 -0.622 1 94.44 89 SER A C 1
ATOM 672 O O . SER A 1 89 ? -26.219 8.68 0.001 1 94.44 89 SER A O 1
ATOM 674 N N . LEU A 1 90 ? -26.031 6.758 -1.098 1 97.38 90 LEU A N 1
ATOM 675 C CA . LEU A 1 90 ? -24.625 6.629 -0.692 1 97.38 90 LEU A CA 1
ATOM 676 C C . LEU A 1 90 ? -23.688 6.934 -1.856 1 97.38 90 LEU A C 1
ATOM 678 O O . LEU A 1 90 ? -22.5 6.602 -1.807 1 97.38 90 LEU A O 1
ATOM 682 N N . GLN A 1 91 ? -24.188 7.535 -2.881 1 96.44 91 GLN A N 1
ATOM 683 C CA . GLN A 1 91 ? -23.344 7.844 -4.031 1 96.44 91 GLN A CA 1
ATOM 684 C C . GLN A 1 91 ? -22.391 8.992 -3.727 1 96.44 91 GLN A C 1
ATOM 686 O O . GLN A 1 91 ? -21.312 9.094 -4.328 1 96.44 91 GLN A O 1
ATOM 691 N N . ASP A 1 92 ? -22.844 9.828 -2.861 1 97.81 92 ASP A N 1
ATOM 692 C CA . ASP A 1 92 ? -22.016 10.93 -2.387 1 97.81 92 ASP A CA 1
ATOM 693 C C . ASP A 1 92 ? -21.797 10.844 -0.875 1 97.81 92 ASP A C 1
ATOM 695 O O . ASP A 1 92 ? -22.688 11.203 -0.1 1 97.81 92 ASP A O 1
ATOM 699 N N . THR A 1 93 ? -20.578 10.484 -0.485 1 98.31 93 THR A N 1
ATOM 700 C CA . THR A 1 93 ? -20.281 10.336 0.936 1 98.31 93 THR A CA 1
ATOM 701 C C . THR A 1 93 ? -19.141 11.258 1.35 1 98.31 93 THR A C 1
ATOM 703 O O . THR A 1 93 ? -18.25 10.852 2.1 1 98.31 93 THR A O 1
ATOM 706 N N . THR A 1 94 ? -19.219 12.453 0.903 1 98.56 94 THR A N 1
ATOM 707 C CA . THR A 1 94 ? -18.25 13.484 1.263 1 98.56 94 THR A CA 1
ATOM 708 C C . THR A 1 94 ? -18.188 13.648 2.777 1 98.56 94 THR A C 1
ATOM 710 O O . THR A 1 94 ? -19.203 13.68 3.457 1 98.56 94 THR A O 1
ATOM 713 N N . LEU A 1 95 ? -17.031 13.703 3.252 1 98.12 95 LEU A N 1
ATOM 714 C CA . LEU A 1 95 ? -16.797 13.828 4.688 1 98.12 95 LEU A CA 1
ATOM 715 C C . LEU A 1 95 ? -16.391 15.258 5.043 1 98.12 95 LEU A C 1
ATOM 717 O O . LEU A 1 95 ? -15.586 15.867 4.348 1 98.12 95 LEU A O 1
ATOM 721 N N . THR A 1 96 ? -16.953 15.75 6.074 1 98.31 96 THR A N 1
ATOM 722 C CA . THR A 1 96 ? -16.594 17.062 6.574 1 98.31 96 THR A CA 1
ATOM 723 C C . THR A 1 96 ? -15.859 16.969 7.902 1 98.31 96 THR A C 1
ATOM 725 O O . THR A 1 96 ? -16.344 16.328 8.836 1 98.31 96 THR A O 1
ATOM 728 N N . LEU A 1 97 ? -14.734 17.531 7.996 1 98.06 97 LEU A N 1
ATOM 729 C CA . LEU A 1 97 ? -13.984 17.656 9.242 1 98.06 97 LEU A CA 1
ATOM 730 C C . LEU A 1 97 ? -14.031 19.078 9.773 1 98.06 97 LEU A C 1
ATOM 732 O O . LEU A 1 97 ? -13.602 20.016 9.102 1 98.06 97 LEU A O 1
ATOM 736 N N . ALA A 1 98 ? -14.492 19.203 10.891 1 97.94 98 ALA A N 1
ATOM 737 C CA . ALA A 1 98 ? -14.539 20.5 11.531 1 97.94 98 ALA A CA 1
ATOM 738 C C . ALA A 1 98 ? -13.422 20.656 12.562 1 97.94 98 ALA A C 1
ATOM 740 O O . ALA A 1 98 ? -12.867 19.656 13.031 1 97.94 98 ALA A O 1
ATOM 741 N N . SER A 1 99 ? -13.062 21.953 12.898 1 97.19 99 SER A N 1
ATOM 742 C CA . SER A 1 99 ? -12.039 22.234 13.898 1 97.19 99 SER A CA 1
ATOM 743 C C . SER A 1 99 ? -10.781 21.406 13.656 1 97.19 99 SER A C 1
ATOM 745 O O . SER A 1 99 ? -10.312 20.703 14.555 1 97.19 99 SER A O 1
ATOM 747 N N . LEU A 1 100 ? -10.273 21.609 12.516 1 97.31 100 LEU A N 1
ATOM 748 C CA . LEU A 1 100 ? -9.125 20.828 12.062 1 97.31 100 LEU A CA 1
ATOM 749 C C . LEU A 1 100 ? -7.973 20.922 13.055 1 97.31 100 LEU A C 1
ATOM 751 O O . LEU A 1 100 ? -7.699 22 13.586 1 97.31 100 LEU A O 1
ATOM 755 N N . LYS A 1 101 ? -7.406 19.828 13.352 1 96.5 101 LYS A N 1
ATOM 756 C CA . LYS A 1 101 ? -6.215 19.719 14.18 1 96.5 101 LYS A CA 1
ATOM 757 C C . LYS A 1 101 ? -5 19.297 13.359 1 96.5 101 LYS A C 1
ATOM 759 O O . LYS A 1 101 ? -5.148 18.703 12.289 1 96.5 101 LYS A O 1
ATOM 764 N N . LEU A 1 102 ? -3.826 19.594 13.922 1 96.69 102 LEU A N 1
ATOM 765 C CA . LEU A 1 102 ? -2.604 19.172 13.242 1 96.69 102 LEU A CA 1
ATOM 766 C C . LEU A 1 102 ? -2.555 17.656 13.086 1 96.69 102 LEU A C 1
ATOM 768 O O . LEU A 1 102 ? -2.051 17.156 12.086 1 96.69 102 LEU A O 1
ATOM 772 N N . SER A 1 103 ? -3.146 16.953 14.008 1 94.81 103 SER A N 1
ATOM 773 C CA . SER A 1 103 ? -3.123 15.492 14.016 1 94.81 103 SER A CA 1
ATOM 774 C C . SER A 1 103 ? -4.047 14.922 12.945 1 94.81 103 SER A C 1
ATOM 776 O O . SER A 1 103 ? -3.99 13.727 12.641 1 94.81 103 SER A O 1
ATOM 778 N N . ASP A 1 104 ? -4.863 15.727 12.383 1 96.88 104 ASP A N 1
ATOM 779 C CA . ASP A 1 104 ? -5.762 15.273 11.328 1 96.88 104 ASP A CA 1
ATOM 780 C C . ASP A 1 104 ? -5.02 15.109 10 1 96.88 104 ASP A C 1
ATOM 782 O O . ASP A 1 104 ? -5.539 14.492 9.062 1 96.88 104 ASP A O 1
ATOM 786 N N . GLU A 1 105 ? -3.84 15.664 9.914 1 96.88 105 GLU A N 1
ATOM 787 C CA . GLU A 1 105 ? -3.057 15.508 8.688 1 96.88 105 GLU A CA 1
ATOM 788 C C . GLU A 1 105 ? -2.721 14.039 8.43 1 96.88 105 GLU A C 1
ATOM 790 O O . GLU A 1 105 ? -2.08 13.391 9.258 1 96.88 105 GLU A O 1
ATOM 795 N N . ALA A 1 106 ? -3.207 13.57 7.344 1 97.62 106 ALA A N 1
ATOM 796 C CA . ALA A 1 106 ? -3.004 12.172 6.973 1 97.62 106 ALA A CA 1
ATOM 797 C C . ALA A 1 106 ? -3.572 11.883 5.586 1 97.62 106 ALA A C 1
ATOM 799 O O . ALA A 1 106 ? -4.09 12.781 4.922 1 97.62 106 ALA A O 1
ATOM 800 N N . ARG A 1 107 ? -3.271 10.719 5.234 1 97.69 107 ARG A N 1
ATOM 801 C CA . ARG A 1 107 ? -3.979 10.203 4.066 1 97.69 107 ARG A CA 1
ATOM 802 C C . ARG A 1 107 ? -5.301 9.562 4.473 1 97.69 107 ARG A C 1
ATOM 804 O O . ARG A 1 107 ? -5.371 8.836 5.465 1 97.69 107 ARG A O 1
ATOM 811 N N . TYR A 1 108 ? -6.312 9.844 3.676 1 98.38 108 TYR A N 1
ATOM 812 C CA . TYR A 1 108 ? -7.633 9.289 3.949 1 98.38 108 TYR A CA 1
ATOM 813 C C . TYR A 1 108 ? -8.125 8.445 2.777 1 98.38 108 TYR A C 1
ATOM 815 O O . TYR A 1 108 ? -7.938 8.812 1.617 1 98.38 108 TYR A O 1
ATOM 823 N N . ILE A 1 109 ? -8.758 7.34 3.1 1 97.56 109 ILE A N 1
ATOM 824 C CA . ILE A 1 109 ? -9.258 6.414 2.088 1 97.56 109 ILE A CA 1
ATOM 825 C C . ILE A 1 109 ? -10.781 6.359 2.152 1 97.56 109 ILE A C 1
ATOM 827 O O . ILE A 1 109 ? -11.359 6.234 3.234 1 97.56 109 ILE A O 1
ATOM 831 N N . CYS A 1 110 ? -11.383 6.578 1.064 1 98.25 110 CYS A N 1
ATOM 832 C CA . CYS A 1 110 ? -12.805 6.324 0.885 1 98.25 110 CYS A CA 1
ATOM 833 C C . CYS A 1 110 ? -13.031 5.023 0.121 1 98.25 110 CYS A C 1
ATOM 835 O O . CYS A 1 110 ? -12.742 4.941 -1.073 1 98.25 110 CYS A O 1
ATOM 837 N N . GLU A 1 111 ? -13.578 4.066 0.81 1 97.69 111 GLU A N 1
ATOM 838 C CA . GLU A 1 111 ? -13.734 2.744 0.211 1 97.69 111 GLU A CA 1
ATOM 839 C C . GLU A 1 111 ? -15.203 2.365 0.088 1 97.69 111 GLU A C 1
ATOM 841 O O . GLU A 1 111 ? -15.938 2.352 1.082 1 97.69 111 GLU A O 1
ATOM 846 N N . TYR A 1 112 ? -15.594 2.064 -1.143 1 98 112 TYR A N 1
ATOM 847 C CA . TYR A 1 112 ? -16.938 1.557 -1.412 1 98 112 TYR A CA 1
ATOM 848 C C . TYR A 1 112 ? -16.938 0.036 -1.519 1 98 112 TYR A C 1
ATOM 850 O O . TYR A 1 112 ? -16.219 -0.531 -2.357 1 98 112 TYR A O 1
ATOM 858 N N . THR A 1 113 ? -17.641 -0.567 -0.612 1 97.88 113 THR A N 1
ATOM 859 C CA . THR A 1 113 ? -17.891 -2.002 -0.699 1 97.88 113 THR A CA 1
ATOM 860 C C . THR A 1 113 ? -19.172 -2.279 -1.467 1 97.88 113 THR A C 1
ATOM 862 O O . THR A 1 113 ? -20.266 -1.894 -1.028 1 97.88 113 THR A O 1
ATOM 865 N N . THR A 1 114 ? -19.047 -2.967 -2.637 1 97.62 114 THR A N 1
ATOM 866 C CA . THR A 1 114 ? -20.219 -3.162 -3.486 1 97.62 114 THR A CA 1
ATOM 867 C C . THR A 1 114 ? -20.422 -4.641 -3.797 1 97.62 114 THR A C 1
ATOM 869 O O . THR A 1 114 ? -19.516 -5.457 -3.582 1 97.62 114 THR A O 1
ATOM 872 N N . PHE A 1 115 ? -21.625 -4.992 -4.203 1 96.81 115 PHE A N 1
ATOM 873 C CA . PHE A 1 115 ? -22.016 -6.332 -4.633 1 96.81 115 PHE A CA 1
ATOM 874 C C . PHE A 1 115 ? -22.656 -6.297 -6.012 1 96.81 115 PHE A C 1
ATOM 876 O O . PHE A 1 115 ? -23.578 -5.512 -6.246 1 96.81 115 PHE A O 1
ATOM 883 N N . PRO A 1 116 ? -22.203 -7.039 -6.926 1 95.31 116 PRO A N 1
ATOM 884 C CA . PRO A 1 116 ? -21.234 -8.141 -6.805 1 95.31 116 PRO A CA 1
ATOM 885 C C . PRO A 1 116 ? -19.859 -7.785 -7.348 1 95.31 116 PRO A C 1
ATOM 887 O O . PRO A 1 116 ? -19.062 -8.68 -7.645 1 95.31 116 PRO A O 1
ATOM 890 N N . ALA A 1 117 ? -19.625 -6.488 -7.469 1 93.25 117 ALA A N 1
ATOM 891 C CA . ALA A 1 117 ? -18.438 -6.094 -8.211 1 93.25 117 ALA A CA 1
ATOM 892 C C . ALA A 1 117 ? -17.234 -5.984 -7.281 1 93.25 117 ALA A C 1
ATOM 894 O O . ALA A 1 117 ? -16.094 -5.914 -7.742 1 93.25 117 ALA A O 1
ATOM 895 N N . GLY A 1 118 ? -17.438 -5.961 -5.953 1 93.56 118 GLY A N 1
ATOM 896 C CA . GLY A 1 118 ? -16.312 -5.895 -5.039 1 93.56 118 GLY A CA 1
ATOM 897 C C . GLY A 1 118 ? -16.016 -4.484 -4.562 1 93.56 118 GLY A C 1
ATOM 898 O O . GLY A 1 118 ? -16.844 -3.59 -4.688 1 93.56 118 GLY A O 1
ATOM 899 N N . ASN A 1 119 ? -14.82 -4.316 -4.008 1 94.88 119 ASN A N 1
ATOM 900 C CA . ASN A 1 119 ? -14.461 -3.053 -3.375 1 94.88 119 ASN A CA 1
ATOM 901 C C . ASN A 1 119 ? -13.719 -2.133 -4.344 1 94.88 119 ASN A C 1
ATOM 903 O O . ASN A 1 119 ? -12.969 -2.6 -5.203 1 94.88 119 ASN A O 1
ATOM 907 N N . ARG A 1 120 ? -14.062 -0.841 -4.195 1 94.88 120 ARG A N 1
ATOM 908 C CA . ARG A 1 120 ? -13.328 0.217 -4.883 1 94.88 120 ARG A CA 1
ATOM 909 C C . ARG A 1 120 ? -12.969 1.343 -3.918 1 94.88 120 ARG A C 1
ATOM 911 O O . ARG A 1 120 ? -13.766 1.709 -3.053 1 94.88 120 ARG A O 1
ATOM 918 N N . GLU A 1 121 ? -11.734 1.787 -4.078 1 95.31 121 GLU A N 1
ATOM 919 C CA . GLU A 1 121 ? -11.312 2.822 -3.139 1 95.31 121 GLU A CA 1
ATOM 920 C C . GLU A 1 121 ? -10.531 3.924 -3.842 1 95.31 121 GLU A C 1
ATOM 922 O O . GLU A 1 121 ? -10.086 3.746 -4.98 1 95.31 121 GLU A O 1
ATOM 927 N N . SER A 1 122 ? -10.469 5.039 -3.275 1 96.5 122 SER A N 1
ATOM 928 C CA . SER A 1 122 ? -9.609 6.168 -3.629 1 96.5 122 SER A CA 1
ATOM 929 C C . SER A 1 122 ? -9.07 6.859 -2.383 1 96.5 122 SER A C 1
ATOM 931 O O . SER A 1 122 ? -9.469 6.539 -1.264 1 96.5 122 SER A O 1
ATOM 933 N N . MET A 1 123 ? -8.07 7.754 -2.648 1 97.06 123 MET A N 1
ATOM 934 C CA . MET A 1 123 ? -7.418 8.336 -1.479 1 97.06 123 MET A CA 1
ATOM 935 C C . MET A 1 123 ? -7.176 9.828 -1.676 1 97.06 123 MET A C 1
ATOM 937 O O . MET A 1 123 ? -7.113 10.305 -2.809 1 97.06 123 MET A O 1
ATOM 941 N N . VAL A 1 124 ? -7.094 10.492 -0.592 1 98 124 VAL A N 1
ATOM 942 C CA . VAL A 1 124 ? -6.785 11.914 -0.594 1 98 124 VAL A CA 1
ATOM 943 C C . VAL A 1 124 ? -5.777 12.227 0.51 1 98 124 VAL A C 1
ATOM 945 O O . VAL A 1 124 ? -5.84 11.648 1.598 1 98 124 VAL A O 1
ATOM 948 N N . ASN A 1 125 ? -4.824 13.047 0.165 1 98.12 125 ASN A N 1
ATOM 949 C CA . ASN A 1 125 ? -3.881 13.539 1.164 1 98.12 125 ASN A CA 1
ATOM 950 C C . ASN A 1 125 ? -4.332 14.867 1.762 1 98.12 125 ASN A C 1
ATOM 952 O O . ASN A 1 125 ? -4.484 15.859 1.043 1 98.12 125 ASN A O 1
ATOM 956 N N . LEU A 1 126 ? -4.555 14.828 3.023 1 98.19 126 LEU A N 1
ATOM 957 C CA . LEU A 1 126 ? -4.965 16.047 3.709 1 98.19 126 LEU A CA 1
ATOM 958 C C . LEU A 1 126 ? -3.77 16.719 4.379 1 98.19 126 LEU A C 1
ATOM 960 O O . LEU A 1 126 ? -3.121 16.125 5.242 1 98.19 126 LEU A O 1
ATOM 964 N N 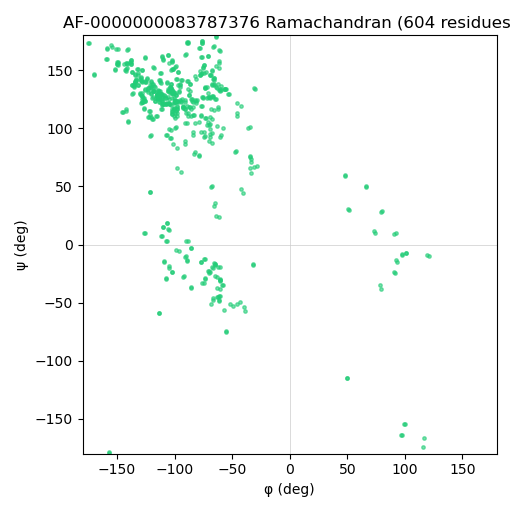. THR A 1 127 ? -3.465 17.953 3.959 1 97.56 127 THR A N 1
ATOM 965 C CA . THR A 1 127 ? -2.422 18.75 4.594 1 97.56 127 THR A CA 1
ATOM 966 C C . THR A 1 127 ? -3.033 19.812 5.504 1 97.56 127 THR A C 1
ATOM 968 O O . THR A 1 127 ? -3.988 20.484 5.121 1 97.56 127 THR A O 1
ATOM 971 N N . VAL A 1 128 ? -2.473 19.938 6.711 1 97.75 128 VAL A N 1
ATOM 972 C CA . VAL A 1 128 ? -2.98 20.922 7.656 1 97.75 128 VAL A CA 1
ATOM 973 C C . VAL A 1 128 ? -1.924 22 7.898 1 97.75 128 VAL A C 1
ATOM 975 O O . VAL A 1 128 ? -0.795 21.688 8.289 1 97.75 128 VAL A O 1
ATOM 978 N N . TYR A 1 129 ? -2.367 23.234 7.684 1 97.5 129 TYR A N 1
ATOM 979 C CA . TYR A 1 129 ? -1.487 24.375 7.883 1 97.5 129 TYR A CA 1
ATOM 980 C C . TYR A 1 129 ? -1.774 25.062 9.219 1 97.5 1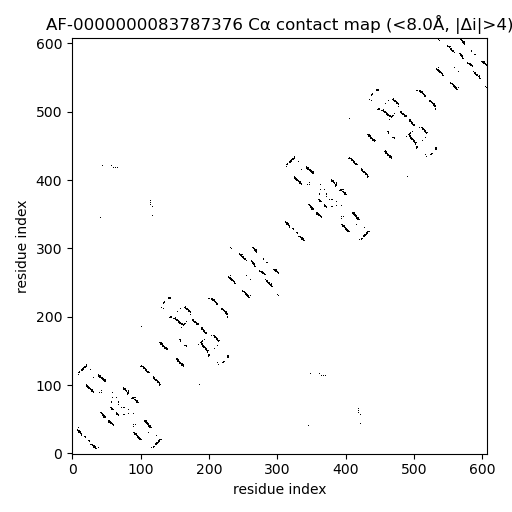29 TYR A C 1
ATOM 982 O O . TYR A 1 129 ? -2.898 25.016 9.719 1 97.5 129 TYR A O 1
ATOM 990 N N . ALA A 1 130 ? -0.747 25.672 9.781 1 97.38 130 ALA A N 1
ATOM 991 C CA . ALA A 1 130 ? -0.867 26.484 10.992 1 97.38 130 ALA A CA 1
ATOM 992 C C . ALA A 1 130 ? -0.274 27.875 10.781 1 97.38 130 ALA A C 1
ATOM 994 O O . ALA A 1 130 ? 0.931 28.016 10.562 1 97.38 130 ALA A O 1
ATOM 995 N N . ARG A 1 131 ? -1.138 28.797 10.883 1 95.62 131 ARG A N 1
ATOM 996 C CA . ARG A 1 131 ? -0.685 30.172 10.75 1 95.62 131 ARG A CA 1
ATOM 997 C C . ARG A 1 131 ? 0.161 30.594 11.945 1 95.62 131 ARG A C 1
ATOM 999 O O . ARG A 1 131 ? -0.265 30.438 13.094 1 95.62 131 ARG A O 1
ATOM 1006 N N . PRO A 1 132 ? 1.334 31.094 11.703 1 96.62 132 PRO A N 1
ATOM 1007 C CA . PRO A 1 132 ? 2.178 31.5 12.828 1 96.62 132 PRO A CA 1
ATOM 1008 C C . PRO A 1 132 ? 1.703 32.812 13.477 1 96.62 132 PRO A C 1
ATOM 1010 O O . PRO A 1 132 ? 1.008 33.594 12.836 1 96.62 132 PRO A O 1
ATOM 1013 N N . LEU A 1 133 ? 2.059 32.938 14.758 1 95.06 133 LEU A N 1
ATOM 1014 C CA . LEU A 1 133 ? 1.815 34.188 15.484 1 95.06 133 LEU A CA 1
ATOM 1015 C C . LEU A 1 133 ? 3.068 35.062 15.516 1 95.06 133 LEU A C 1
ATOM 1017 O O . LEU A 1 133 ? 4.141 34.594 15.906 1 95.06 133 LEU A O 1
ATOM 1021 N N . THR A 1 134 ? 2.895 36.25 15.031 1 94.81 134 THR A N 1
ATOM 1022 C CA . THR A 1 134 ? 4.016 37.188 15.039 1 94.81 134 THR A CA 1
ATOM 1023 C C . THR A 1 134 ? 4.07 37.969 16.359 1 94.81 134 THR A C 1
ATOM 1025 O O . THR A 1 134 ? 3.053 38.5 16.812 1 94.81 134 THR A O 1
ATOM 1028 N N . ARG A 1 135 ? 5.258 37.938 16.938 1 94.19 135 ARG A N 1
ATOM 1029 C CA . ARG A 1 135 ? 5.469 38.719 18.156 1 94.19 135 ARG A CA 1
ATOM 1030 C C . ARG A 1 135 ? 6.809 39.438 18.109 1 94.19 135 ARG A C 1
ATOM 1032 O O . ARG A 1 135 ? 7.824 38.875 17.719 1 94.19 135 ARG A O 1
ATOM 1039 N N . MET A 1 136 ? 6.754 40.688 18.375 1 94.38 136 MET A N 1
ATOM 1040 C CA . MET A 1 136 ? 7.969 41.5 18.453 1 94.38 136 MET A CA 1
ATOM 1041 C C . MET A 1 136 ? 8.148 42.094 19.844 1 94.38 136 MET A C 1
ATOM 1043 O O . MET A 1 136 ? 7.176 42.531 20.469 1 94.38 136 MET A O 1
ATOM 1047 N N . SER A 1 137 ? 9.383 42.031 20.344 1 92.56 137 SER A N 1
ATOM 1048 C CA . SER A 1 137 ? 9.68 42.594 21.656 1 92.56 137 SER A CA 1
ATOM 1049 C C . SER A 1 137 ? 11.117 43.094 21.734 1 92.56 137 SER A C 1
ATOM 1051 O O . SER A 1 137 ? 11.969 42.656 20.938 1 92.56 137 SER A O 1
ATOM 1053 N N . LEU A 1 138 ? 11.273 44.031 22.609 1 91.88 138 LEU A N 1
ATOM 1054 C CA . LEU A 1 138 ? 12.633 44.438 22.922 1 91.88 138 LEU A CA 1
ATOM 1055 C C . LEU A 1 138 ? 13.352 43.375 23.734 1 91.88 138 LEU A C 1
ATOM 1057 O O . LEU A 1 138 ? 12.742 42.719 24.578 1 91.88 138 LEU A O 1
ATOM 1061 N N . SER A 1 139 ? 14.648 43.062 23.359 1 84.94 139 SER A N 1
ATOM 1062 C CA . SER A 1 139 ? 15.391 42 24.047 1 84.94 139 SER A CA 1
ATOM 1063 C C . SER A 1 139 ? 15.578 42.312 25.516 1 84.94 139 SER A C 1
ATOM 1065 O O . SER A 1 139 ? 15.555 41.438 26.359 1 84.94 139 SER A O 1
ATOM 1067 N N . THR A 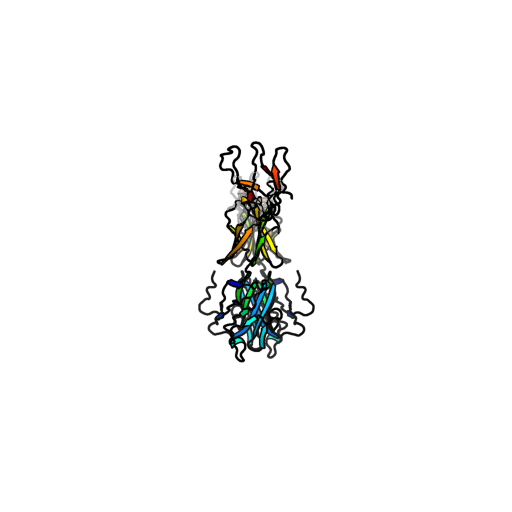1 140 ? 15.992 43.469 25.828 1 81.12 140 THR A N 1
ATOM 1068 C CA . THR A 1 140 ? 16.109 43.938 27.219 1 81.12 140 THR A CA 1
ATOM 1069 C C . THR A 1 140 ? 15.32 45.219 27.438 1 81.12 140 THR A C 1
ATOM 1071 O O . THR A 1 140 ? 15.242 46.062 26.531 1 81.12 140 THR A O 1
ATOM 1074 N N . PRO A 1 141 ? 14.719 45.281 28.625 1 74.19 141 PRO A N 1
ATOM 1075 C CA . PRO A 1 141 ? 13.906 46.469 28.891 1 74.19 141 PRO A CA 1
ATOM 1076 C C . PRO A 1 141 ? 14.711 47.781 28.844 1 74.19 141 PRO A C 1
ATOM 1078 O O . PRO A 1 141 ? 14.195 48.812 28.406 1 74.19 141 PRO A O 1
ATOM 1081 N N . THR A 1 142 ? 15.906 47.656 29.359 1 78.94 142 THR A N 1
ATOM 1082 C CA . THR A 1 142 ? 16.703 48.875 29.406 1 78.94 142 THR A CA 1
ATOM 1083 C C . THR A 1 142 ? 18 48.688 28.625 1 78.94 142 THR A C 1
ATOM 1085 O O . THR A 1 142 ? 18.828 47.844 28.969 1 78.94 142 THR A O 1
ATOM 1088 N N . LEU A 1 143 ? 18.094 49.375 27.531 1 85.88 143 LEU A N 1
ATOM 1089 C CA . LEU A 1 143 ? 19.312 49.375 26.75 1 85.88 143 LEU A CA 1
ATOM 1090 C C . LEU A 1 143 ? 20.172 50.594 27.078 1 85.88 143 LEU A C 1
ATOM 1092 O O . LEU A 1 143 ? 19.672 51.719 27.094 1 85.88 143 LEU A O 1
ATOM 1096 N N . VAL A 1 144 ? 21.422 50.344 27.516 1 84.31 144 VAL A N 1
ATOM 1097 C CA . VAL A 1 144 ? 22.312 51.406 27.906 1 84.31 144 VAL A CA 1
ATOM 1098 C C . VAL A 1 144 ? 23.469 51.531 26.906 1 84.31 144 VAL A C 1
ATOM 1100 O O . VAL A 1 144 ? 24.078 50.5 26.547 1 84.31 144 VAL A O 1
ATOM 1103 N N . ALA A 1 145 ? 23.641 52.688 26.453 1 86.5 145 ALA A N 1
ATOM 1104 C CA . ALA A 1 145 ? 24.812 52.969 25.625 1 86.5 145 ALA A CA 1
ATOM 1105 C C . ALA A 1 145 ? 26.094 52.875 26.438 1 86.5 145 ALA A C 1
ATOM 1107 O O . ALA A 1 145 ? 26.281 53.625 27.406 1 86.5 145 ALA A O 1
ATOM 1108 N N . ARG A 1 146 ? 26.859 51.844 26.203 1 79.12 146 ARG A N 1
ATOM 1109 C CA . ARG A 1 146 ? 28.109 51.656 26.922 1 79.12 146 ARG A CA 1
ATOM 1110 C C . ARG A 1 146 ? 29.312 52.062 26.062 1 79.12 146 ARG A C 1
ATOM 1112 O O . ARG A 1 146 ? 29.219 52.062 24.828 1 79.12 146 ARG A O 1
ATOM 1119 N N . PRO A 1 147 ? 30.297 52.469 26.812 1 75.69 147 PRO A N 1
ATOM 1120 C CA . PRO A 1 147 ? 31.484 52.844 26.047 1 75.69 147 PRO A CA 1
ATOM 1121 C C . PRO A 1 147 ? 32.062 51.656 25.281 1 75.69 147 PRO A C 1
ATOM 1123 O O . PRO A 1 147 ? 32.719 51.844 24.25 1 75.69 147 PRO A O 1
ATOM 1126 N N . THR A 1 148 ? 31.656 50.531 25.766 1 76.81 148 THR A N 1
ATOM 1127 C CA . THR A 1 148 ? 32.156 49.344 25.047 1 76.81 148 THR A CA 1
ATOM 1128 C C . THR A 1 148 ? 31.312 49.094 23.797 1 76.81 148 THR A C 1
ATOM 1130 O O . THR A 1 148 ? 30.094 49.281 23.797 1 76.81 148 THR A O 1
ATOM 1133 N N . ASN A 1 149 ? 31.859 49.031 22.656 1 82.81 149 ASN A N 1
ATOM 1134 C CA . ASN A 1 149 ? 31.219 48.75 21.375 1 82.81 149 ASN A CA 1
ATOM 1135 C C . ASN A 1 149 ? 30.734 47.312 21.312 1 82.81 149 ASN A C 1
ATOM 1137 O O . ASN A 1 149 ? 30.953 46.625 20.312 1 82.81 149 ASN A O 1
ATOM 1141 N N . LEU A 1 150 ? 30.016 46.938 22.391 1 87.06 150 LEU A N 1
ATOM 1142 C CA . LEU A 1 150 ? 29.547 45.562 22.438 1 87.06 150 LEU A CA 1
ATOM 1143 C C . LEU A 1 150 ? 28.234 45.406 21.688 1 87.06 150 LEU A C 1
ATOM 1145 O O . LEU A 1 150 ? 27.281 46.125 21.938 1 87.06 150 LEU A O 1
ATOM 1149 N N . LYS A 1 151 ? 28.312 44.531 20.766 1 90.75 151 LYS A N 1
ATOM 1150 C CA . LYS A 1 151 ? 27.094 44.188 20.062 1 90.75 151 LYS A CA 1
ATOM 1151 C C . LYS A 1 151 ? 26.125 43.438 20.953 1 90.75 151 LYS A C 1
ATOM 1153 O O . LYS A 1 151 ? 26.516 42.438 21.594 1 90.75 151 LYS A O 1
ATOM 1158 N N . THR A 1 152 ? 24.906 43.938 21.016 1 90.44 152 THR A N 1
ATOM 1159 C CA . THR A 1 152 ? 23.891 43.344 21.891 1 90.44 152 THR A CA 1
ATOM 1160 C C . THR A 1 152 ? 22.562 43.188 21.141 1 90.44 152 THR A C 1
ATOM 1162 O O . THR A 1 152 ? 22.188 44.031 20.344 1 90.44 152 THR A O 1
ATOM 1165 N N . PRO A 1 153 ? 21.953 42.062 21.438 1 93.94 153 PRO A N 1
ATOM 1166 C CA . PRO A 1 153 ? 20.594 42 20.891 1 93.94 153 PRO A CA 1
ATOM 1167 C C . PRO A 1 153 ? 19.656 43.031 21.469 1 93.94 153 PRO A C 1
ATOM 1169 O O . PRO A 1 153 ? 19.5 43.125 22.688 1 93.94 153 PRO A O 1
ATOM 1172 N N . VAL A 1 154 ? 19.031 43.812 20.594 1 93.88 154 VAL A N 1
ATOM 1173 C CA . VAL A 1 154 ? 18.203 44.906 21.078 1 93.88 154 VAL A CA 1
ATOM 1174 C C . VAL A 1 154 ? 16.734 44.594 20.875 1 93.88 154 VAL A C 1
ATOM 1176 O O . VAL A 1 154 ? 15.867 45.125 21.594 1 93.88 154 VAL A O 1
ATOM 1179 N N . ALA A 1 155 ? 16.406 43.812 19.875 1 95.19 155 ALA A N 1
ATOM 1180 C CA . ALA A 1 155 ? 15.023 43.406 19.578 1 95.19 155 ALA A CA 1
ATOM 1181 C C . ALA A 1 155 ? 14.945 41.969 19.094 1 95.19 155 ALA A C 1
ATOM 1183 O O . ALA A 1 155 ? 15.906 41.438 18.531 1 95.19 155 ALA A O 1
ATOM 1184 N N . THR A 1 156 ? 13.805 41.375 19.422 1 96.06 156 THR A N 1
ATOM 1185 C CA . THR A 1 156 ? 13.555 40 19 1 96.06 156 THR A CA 1
ATOM 1186 C C . THR A 1 156 ? 12.211 39.875 18.297 1 96.06 156 THR A C 1
ATOM 1188 O O . THR A 1 156 ? 11.211 40.406 18.766 1 96.06 156 THR A O 1
ATOM 1191 N N . CYS A 1 157 ? 12.258 39.312 17.172 1 97.06 157 CYS A N 1
ATOM 1192 C CA . CYS A 1 157 ? 11.047 39.031 16.406 1 97.06 157 CYS A CA 1
ATOM 1193 C C . CYS A 1 157 ? 10.805 37.531 16.312 1 97.06 157 CYS A C 1
ATOM 1195 O O . CYS A 1 157 ? 11.719 36.75 15.992 1 97.06 157 CYS A O 1
ATOM 1197 N N . LEU A 1 158 ? 9.484 37.125 16.609 1 96.94 158 LEU A N 1
ATOM 1198 C CA . LEU A 1 158 ? 9.125 35.719 16.594 1 96.94 158 LEU A CA 1
ATOM 1199 C C . LEU A 1 158 ? 8.016 35.438 15.594 1 96.94 158 LEU A C 1
ATOM 1201 O O . LEU A 1 158 ? 7.047 36.219 15.508 1 96.94 158 LEU A O 1
ATOM 1205 N N . SER A 1 159 ? 8.172 34.531 14.781 1 97.38 159 SER A N 1
ATOM 1206 C CA . SER A 1 159 ? 7.109 33.844 14.047 1 97.38 159 SER A CA 1
ATOM 1207 C C . SER A 1 159 ? 6.824 32.469 14.625 1 97.38 159 SER A C 1
ATOM 1209 O O . SER A 1 159 ? 7.434 31.484 14.211 1 97.38 159 SER A O 1
ATOM 1211 N N . ALA A 1 160 ? 5.742 32.438 15.469 1 97.06 160 ALA A N 1
ATOM 1212 C CA . ALA A 1 160 ? 5.617 31.312 16.375 1 97.06 160 ALA A CA 1
ATOM 1213 C C . ALA A 1 160 ? 4.645 30.266 15.812 1 97.06 160 ALA A C 1
ATOM 1215 O O . ALA A 1 160 ? 3.541 30.609 15.383 1 97.06 160 ALA A O 1
ATOM 1216 N N . ASN A 1 161 ? 5.09 29.016 15.773 1 97.5 161 ASN A N 1
ATOM 1217 C CA . ASN A 1 161 ? 4.254 27.828 15.586 1 97.5 161 ASN A CA 1
ATOM 1218 C C . ASN A 1 161 ? 3.623 27.812 14.195 1 97.5 161 ASN A C 1
ATOM 1220 O O . ASN A 1 161 ? 2.412 27.625 14.062 1 97.5 161 ASN A O 1
ATOM 1224 N N . GLY A 1 162 ? 4.488 28.016 13.25 1 97.62 162 GLY A N 1
ATOM 1225 C CA . GLY A 1 162 ? 4.016 27.953 11.875 1 97.62 162 GLY A CA 1
ATOM 1226 C C . GLY A 1 162 ? 4.254 26.609 11.227 1 97.62 162 GLY A C 1
ATOM 1227 O O . GLY A 1 162 ? 5.25 25.938 11.516 1 97.62 162 GLY A O 1
ATOM 1228 N N . LYS A 1 163 ? 3.367 26.234 10.336 1 97.44 163 LYS A N 1
ATOM 1229 C CA . LYS A 1 163 ? 3.51 25.078 9.469 1 97.44 163 LYS A CA 1
ATOM 1230 C C . LYS A 1 163 ? 3 25.375 8.062 1 97.44 163 LYS A C 1
ATOM 1232 O O . LYS A 1 163 ? 1.79 25.391 7.828 1 97.44 163 LYS A O 1
ATOM 1237 N N . PRO A 1 164 ? 3.721 25.547 7.094 1 96.25 164 PRO A N 1
ATOM 1238 C CA . PRO A 1 164 ? 5.18 25.625 7.176 1 96.25 164 PRO A CA 1
ATOM 1239 C C . PRO A 1 164 ? 5.672 26.844 7.934 1 96.25 164 PRO A C 1
ATOM 1241 O O . PRO A 1 164 ? 4.871 27.703 8.312 1 96.25 164 PRO A O 1
ATOM 1244 N N . PRO A 1 165 ? 7.02 26.891 8.234 1 97.25 165 PRO A N 1
ATOM 1245 C CA . PRO A 1 165 ? 7.531 28.047 8.969 1 97.25 165 PRO A CA 1
ATOM 1246 C C . PRO A 1 165 ? 7.434 29.344 8.172 1 97.25 165 PRO A C 1
ATOM 1248 O O . PRO A 1 165 ? 7.59 29.344 6.949 1 97.25 165 PRO A O 1
ATOM 1251 N N . GLY A 1 166 ? 7.137 30.359 8.938 1 96.19 166 GLY A N 1
ATOM 1252 C CA . GLY A 1 166 ? 7.18 31.672 8.305 1 96.19 166 GLY A CA 1
ATOM 1253 C C . GLY A 1 166 ? 8.586 32.188 8.109 1 96.19 166 GLY A C 1
ATOM 1254 O O . GLY A 1 166 ? 9.562 31.516 8.469 1 96.19 166 GLY A O 1
ATOM 1255 N N . THR A 1 167 ? 8.555 33.312 7.457 1 96.69 167 THR A N 1
ATOM 1256 C CA . THR A 1 167 ? 9.836 33.969 7.273 1 96.69 167 THR A CA 1
ATOM 1257 C C . THR A 1 167 ? 9.836 35.344 7.934 1 96.69 167 THR A C 1
ATOM 1259 O O . THR A 1 167 ? 8.773 35.969 8.117 1 96.69 167 THR A O 1
ATOM 1262 N N . ILE A 1 168 ? 11.078 35.781 8.344 1 97.38 168 ILE A N 1
ATOM 1263 C CA . ILE A 1 168 ? 11.211 37.062 9.031 1 97.38 168 ILE A CA 1
ATOM 1264 C C . ILE A 1 168 ? 12.195 37.969 8.273 1 97.38 168 ILE A C 1
ATOM 1266 O O . ILE A 1 168 ? 13.266 37.5 7.863 1 97.38 168 ILE A O 1
ATOM 1270 N N . ARG A 1 169 ? 11.797 39.156 8.055 1 96.44 169 ARG A N 1
ATOM 1271 C CA . ARG A 1 169 ? 12.672 40.188 7.508 1 96.44 169 ARG A CA 1
ATOM 1272 C C . ARG A 1 169 ? 12.602 41.469 8.352 1 96.44 169 ARG A C 1
ATOM 1274 O O . ARG A 1 169 ? 11.539 41.844 8.844 1 96.44 169 ARG A O 1
ATOM 1281 N N . TRP A 1 170 ? 13.805 42.094 8.477 1 96.75 170 TRP A N 1
ATOM 1282 C CA . TRP A 1 170 ? 13.867 43.344 9.25 1 96.75 170 TRP A CA 1
ATOM 1283 C C . TRP A 1 170 ? 13.891 44.562 8.336 1 96.75 170 TRP A C 1
ATOM 1285 O O . TRP A 1 170 ? 14.555 44.531 7.297 1 96.75 170 TRP A O 1
ATOM 1295 N N . ASP A 1 171 ? 13.023 45.5 8.68 1 95.94 171 ASP A N 1
ATOM 1296 C CA . ASP A 1 171 ? 13.008 46.781 8.016 1 95.94 171 ASP A CA 1
ATOM 1297 C C . ASP A 1 171 ? 13.359 47.906 8.984 1 95.94 171 ASP A C 1
ATOM 1299 O O . ASP A 1 171 ? 12.578 48.219 9.883 1 95.94 171 ASP A O 1
ATOM 1303 N N . THR A 1 172 ? 14.461 48.531 8.875 1 95.31 172 THR A N 1
ATOM 1304 C CA . THR A 1 172 ? 14.953 49.562 9.758 1 95.31 172 THR A CA 1
ATOM 1305 C C . THR A 1 172 ? 16.016 50.406 9.055 1 95.31 172 THR A C 1
ATOM 1307 O O . THR A 1 172 ? 16.609 49.969 8.062 1 95.31 172 THR A O 1
ATOM 1310 N N . ARG A 1 173 ? 16.266 51.656 9.586 1 93.12 173 ARG A N 1
ATOM 1311 C CA . ARG A 1 173 ? 17.281 52.562 9.07 1 93.12 173 ARG A CA 1
ATOM 1312 C C . ARG A 1 173 ? 18.625 52.344 9.781 1 93.12 173 ARG A C 1
ATOM 1314 O O . ARG A 1 173 ? 19.656 52.844 9.328 1 93.12 173 ARG A O 1
ATOM 1321 N N . VAL A 1 174 ? 18.578 51.594 10.812 1 92.44 174 VAL A N 1
ATOM 1322 C CA . VAL A 1 174 ? 19.766 51.406 11.633 1 92.44 174 VAL A CA 1
ATOM 1323 C C . VAL A 1 174 ? 20.578 50.219 11.102 1 92.44 174 VAL A C 1
ATOM 1325 O O . VAL A 1 174 ? 20 49.219 10.672 1 92.44 174 VAL A O 1
ATOM 1328 N N . ARG A 1 175 ? 21.969 50.406 11.141 1 92.12 175 ARG A N 1
ATOM 1329 C CA . ARG A 1 175 ? 22.828 49.312 10.734 1 92.12 175 ARG A CA 1
ATOM 1330 C C . ARG A 1 175 ? 23.016 48.312 11.875 1 92.12 175 ARG A C 1
ATOM 1332 O O . ARG A 1 175 ? 23.234 48.688 13.023 1 92.12 175 ARG A O 1
ATOM 1339 N N . GLY A 1 176 ? 22.688 47.094 11.547 1 93.81 176 GLY A N 1
ATOM 1340 C CA . GLY A 1 176 ? 22.859 46.031 12.523 1 93.81 176 GLY A CA 1
ATOM 1341 C C . GLY A 1 176 ? 22.984 44.656 11.891 1 93.81 176 GLY A C 1
ATOM 1342 O O . GLY A 1 176 ? 23.203 44.531 10.688 1 93.81 176 GLY A O 1
ATOM 1343 N N . GLU A 1 177 ? 23.125 43.688 12.82 1 95.69 177 GLU A N 1
ATOM 1344 C CA . GLU A 1 177 ? 23.188 42.312 12.414 1 95.69 177 GLU A CA 1
ATOM 1345 C C . GLU A 1 177 ? 21.953 41.531 12.875 1 95.69 177 GLU A C 1
ATOM 1347 O O . GLU A 1 177 ? 21.328 41.906 13.859 1 95.69 177 GLU A O 1
ATOM 1352 N N . THR A 1 178 ? 21.625 40.562 12.023 1 96.44 178 THR A N 1
ATOM 1353 C CA . THR A 1 178 ? 20.469 39.75 12.383 1 96.44 178 THR A CA 1
ATOM 1354 C C . THR A 1 178 ? 20.891 38.281 12.539 1 96.44 178 THR A C 1
ATOM 1356 O O . THR A 1 178 ? 21.734 37.781 11.797 1 96.44 178 THR A O 1
ATOM 1359 N N . THR A 1 179 ? 20.375 37.594 13.57 1 96.56 179 THR A N 1
ATOM 1360 C CA . THR A 1 179 ? 20.516 36.156 13.75 1 96.56 179 THR A CA 1
ATOM 1361 C C . THR A 1 179 ? 19.156 35.469 13.773 1 96.56 179 THR A C 1
ATOM 1363 O O . THR A 1 179 ? 18.25 35.875 14.508 1 96.56 179 THR A O 1
ATOM 1366 N N . THR A 1 180 ? 19.078 34.5 12.914 1 96.94 180 THR A N 1
ATOM 1367 C CA . THR A 1 180 ? 17.797 33.812 12.812 1 96.94 180 THR A CA 1
ATOM 1368 C C . THR A 1 180 ? 17.953 32.312 13.133 1 96.94 180 THR A C 1
ATOM 1370 O O . THR A 1 180 ? 18.906 31.672 12.672 1 96.94 180 THR A O 1
ATOM 1373 N N . GLN A 1 181 ? 17.016 31.828 13.961 1 97.5 181 GLN A N 1
ATOM 1374 C CA . GLN A 1 181 ? 17.016 30.422 14.344 1 97.5 181 GLN A CA 1
ATOM 1375 C C . GLN A 1 181 ? 15.625 29.812 14.18 1 97.5 181 GLN A C 1
ATOM 1377 O O . GLN A 1 181 ? 14.617 30.469 14.43 1 97.5 181 GLN A O 1
ATOM 1382 N N . GLU A 1 182 ? 15.602 28.516 13.828 1 97.62 182 GLU A N 1
ATOM 1383 C CA . GLU A 1 182 ? 14.352 27.766 13.75 1 97.62 182 GLU A CA 1
ATOM 1384 C C . GLU A 1 182 ? 14.25 26.75 14.875 1 97.62 182 GLU A C 1
ATOM 1386 O O . GLU A 1 182 ? 15.188 25.984 15.125 1 97.62 182 GLU A O 1
ATOM 1391 N N . ILE A 1 183 ? 13.141 26.844 15.516 1 97.38 183 ILE A N 1
ATOM 1392 C CA . ILE A 1 183 ? 12.891 25.922 16.625 1 97.38 183 ILE A CA 1
ATOM 1393 C C . ILE A 1 183 ? 11.742 25 16.266 1 97.38 183 ILE A C 1
ATOM 1395 O O . ILE A 1 183 ? 10.609 25.438 16.062 1 97.38 183 ILE A O 1
ATOM 1399 N N . LEU A 1 184 ? 11.992 23.719 16.297 1 97.31 184 LEU A N 1
ATOM 1400 C CA . LEU A 1 184 ? 10.961 22.719 16.031 1 97.31 184 LEU A CA 1
ATOM 1401 C C . LEU A 1 184 ? 10.172 22.406 17.297 1 97.31 184 LEU A C 1
ATOM 1403 O O . LEU A 1 184 ? 10.75 22.031 18.312 1 97.31 184 LEU A O 1
ATOM 1407 N N . ASN A 1 185 ? 8.922 22.547 17.172 1 96.81 185 ASN A N 1
ATOM 1408 C CA . ASN A 1 185 ? 8.055 22.266 18.312 1 96.81 185 ASN A CA 1
ATOM 1409 C C . ASN A 1 185 ? 7.609 20.797 18.328 1 96.81 185 ASN A C 1
ATOM 1411 O O . ASN A 1 185 ? 7.656 20.125 17.297 1 96.81 185 ASN A O 1
ATOM 1415 N N . PRO A 1 186 ? 7.105 20.344 19.484 1 94.62 186 PRO A N 1
ATOM 1416 C CA . PRO A 1 186 ? 6.672 18.938 19.609 1 94.62 186 PRO A CA 1
ATOM 1417 C C . PRO A 1 186 ? 5.496 18.609 18.703 1 94.62 186 PRO A C 1
ATOM 1419 O O . PRO A 1 186 ? 5.34 17.453 18.297 1 94.62 186 PRO A O 1
ATOM 1422 N N . ASP A 1 187 ? 4.719 19.547 18.391 1 93.88 187 ASP A N 1
ATOM 1423 C CA . ASP A 1 187 ? 3.545 19.281 17.578 1 93.88 187 ASP A CA 1
ATOM 1424 C C . ASP A 1 187 ? 3.893 19.328 16.094 1 93.88 187 ASP A C 1
ATOM 1426 O O . ASP A 1 187 ? 3.023 19.125 15.234 1 93.88 187 ASP A O 1
ATOM 1430 N N . GLY A 1 188 ? 5.062 19.625 15.805 1 93.94 188 GLY A N 1
ATOM 1431 C CA . GLY A 1 188 ? 5.512 19.609 14.414 1 93.94 188 GLY A CA 1
ATOM 1432 C C . GLY A 1 188 ? 5.578 21 13.797 1 93.94 188 GLY A C 1
ATOM 1433 O O . GLY A 1 188 ? 6.059 21.156 12.672 1 93.94 188 GLY A O 1
ATOM 1434 N N . THR A 1 189 ? 5.113 21.938 14.477 1 97.5 189 THR A N 1
ATOM 1435 C CA . THR A 1 189 ? 5.223 23.312 13.984 1 97.5 189 THR A CA 1
ATOM 1436 C C . THR A 1 189 ? 6.625 23.859 14.219 1 97.5 189 THR A C 1
ATOM 1438 O O . THR A 1 189 ? 7.43 23.25 14.922 1 97.5 189 THR A O 1
ATOM 1441 N N . ILE A 1 190 ? 6.863 25.047 13.57 1 97.75 190 ILE A N 1
ATOM 1442 C CA . ILE A 1 190 ? 8.188 25.641 13.703 1 97.75 190 ILE A CA 1
ATOM 1443 C C . ILE A 1 190 ? 8.062 27.109 14.109 1 97.75 190 ILE A C 1
ATOM 1445 O O . ILE A 1 190 ? 7.215 27.828 13.586 1 97.75 190 ILE A O 1
ATOM 1449 N N . THR A 1 191 ? 8.82 27.406 15.141 1 98.12 191 THR A N 1
ATOM 1450 C CA . THR A 1 191 ? 8.938 28.797 15.555 1 98.12 191 THR A CA 1
ATOM 1451 C C . THR A 1 191 ? 10.234 29.422 15.047 1 98.12 191 THR A C 1
ATOM 1453 O O . THR A 1 191 ? 11.32 28.875 15.281 1 98.12 191 THR A O 1
ATOM 1456 N N . VAL A 1 192 ? 10.117 30.469 14.305 1 98.12 192 VAL A N 1
ATOM 1457 C CA . VAL A 1 192 ? 11.281 31.188 13.797 1 98.12 192 VAL A CA 1
ATOM 1458 C C . VAL A 1 192 ? 11.57 32.406 14.68 1 98.12 192 VAL A C 1
ATOM 1460 O O . VAL A 1 192 ? 10.688 33.219 14.914 1 98.12 192 VAL A O 1
ATOM 1463 N N . ARG A 1 193 ? 12.773 32.438 15.211 1 97.38 193 ARG A N 1
ATOM 1464 C CA . ARG A 1 193 ? 13.203 33.531 16.062 1 97.38 193 ARG A CA 1
ATOM 1465 C C . ARG A 1 193 ? 14.312 34.344 15.391 1 97.38 193 ARG A C 1
ATOM 1467 O O . ARG A 1 193 ? 15.289 33.781 14.891 1 97.38 193 ARG A O 1
ATOM 1474 N N . SER A 1 194 ? 14.188 35.594 15.312 1 97.56 194 SER A N 1
ATOM 1475 C CA . SER A 1 194 ? 15.211 36.5 14.75 1 97.56 194 SER A CA 1
ATOM 1476 C C . SER A 1 194 ? 15.562 37.625 15.719 1 97.56 194 SER A C 1
ATOM 1478 O O . SER A 1 194 ? 14.68 38.344 16.188 1 97.56 194 SER A O 1
ATOM 1480 N N . ASP A 1 195 ? 16.797 37.719 16.016 1 96.81 195 ASP A N 1
ATOM 1481 C CA . ASP A 1 195 ? 17.281 38.781 16.875 1 96.81 195 ASP A CA 1
ATOM 1482 C C . ASP A 1 195 ? 18.016 39.875 16.078 1 96.81 195 ASP A C 1
ATOM 1484 O O . ASP A 1 195 ? 18.797 39.562 15.172 1 96.81 195 ASP A O 1
ATOM 1488 N N . PHE A 1 196 ? 17.688 41.031 16.359 1 96.62 196 PHE A N 1
ATOM 1489 C CA . PHE A 1 196 ? 18.422 42.156 15.781 1 96.62 196 PHE A CA 1
ATOM 1490 C C . PHE A 1 196 ? 19.516 42.625 16.734 1 96.62 196 PHE A C 1
ATOM 1492 O O . PHE A 1 196 ? 19.234 43 17.875 1 96.62 196 PHE A O 1
ATOM 1499 N N . ILE A 1 197 ? 20.734 42.625 16.234 1 95.62 197 ILE A N 1
ATOM 1500 C CA . ILE A 1 197 ? 21.906 42.906 17.062 1 95.62 197 ILE A CA 1
ATOM 1501 C C . ILE A 1 197 ? 22.578 44.188 16.594 1 95.62 197 ILE A C 1
ATOM 1503 O O . ILE A 1 197 ? 22.828 44.375 15.398 1 95.62 197 ILE A O 1
ATOM 1507 N N . LEU A 1 198 ? 22.828 45.125 17.531 1 93.56 198 LEU A N 1
ATOM 1508 C CA . LEU A 1 198 ? 23.562 46.375 17.234 1 93.56 198 LEU A CA 1
ATOM 1509 C C . LEU A 1 198 ? 24.219 46.906 18.5 1 93.56 198 LEU A C 1
ATOM 1511 O O . LEU A 1 198 ? 24.047 46.375 19.578 1 93.56 198 LEU A O 1
ATOM 1515 N N . VAL A 1 199 ? 25.047 47.875 18.297 1 91.94 199 VAL A N 1
ATOM 1516 C CA . VAL A 1 199 ? 25.625 48.594 19.422 1 91.94 199 VAL A CA 1
ATOM 1517 C C . VAL A 1 199 ? 24.719 49.75 19.828 1 91.94 199 VAL A C 1
ATOM 1519 O O . VAL A 1 199 ? 24.562 50.719 19.062 1 91.94 199 VAL A O 1
ATOM 1522 N N . PRO A 1 200 ? 24.172 49.562 21.062 1 91.19 200 PRO A N 1
ATOM 1523 C CA . PRO A 1 200 ? 23.344 50.688 21.469 1 91.19 200 PRO A CA 1
ATOM 1524 C C . PRO A 1 200 ? 24.109 51.969 21.578 1 91.19 200 PRO A C 1
ATOM 1526 O O . PRO A 1 200 ? 25.203 52 22.156 1 91.19 200 PRO A O 1
ATOM 1529 N N . SER A 1 201 ? 23.562 53.062 21 1 89.31 201 SER A N 1
ATOM 1530 C CA . SER A 1 201 ? 24.188 54.406 21.031 1 89.31 201 SER A CA 1
ATOM 1531 C C . SER A 1 201 ? 23.141 55.5 21.016 1 89.31 201 SER A C 1
ATOM 1533 O O . SER A 1 201 ? 21.953 55.25 20.812 1 89.31 201 SER A O 1
ATOM 1535 N N . ARG A 1 202 ? 23.641 56.719 21.297 1 88.75 202 ARG A N 1
ATOM 1536 C CA . ARG A 1 202 ? 22.781 57.875 21.234 1 88.75 202 ARG A CA 1
ATOM 1537 C C . ARG A 1 202 ? 22.156 58.031 19.844 1 88.75 202 ARG A C 1
ATOM 1539 O O . ARG A 1 202 ? 21 58.406 19.719 1 88.75 202 ARG A O 1
ATOM 1546 N N . SER A 1 203 ? 22.953 57.656 18.797 1 88.81 203 SER A N 1
ATOM 1547 C CA . SER A 1 203 ? 22.5 57.844 17.422 1 88.81 203 SER A CA 1
ATOM 1548 C C . SER A 1 203 ? 21.359 56.875 17.078 1 88.81 203 SER A C 1
ATOM 1550 O O . SER A 1 203 ? 20.578 57.125 16.156 1 88.81 203 SER A O 1
ATOM 1552 N N . THR A 1 204 ? 21.344 55.812 17.797 1 91.5 204 THR A N 1
ATOM 1553 C CA . THR A 1 204 ? 20.328 54.812 17.5 1 91.5 204 THR A CA 1
ATOM 1554 C C . THR A 1 204 ? 19.109 54.969 18.406 1 91.5 204 THR A C 1
ATOM 1556 O O . THR A 1 204 ? 18.125 54.25 18.266 1 91.5 204 THR A O 1
ATOM 1559 N N . HIS A 1 205 ? 19.219 55.875 19.359 1 90.31 205 HIS A N 1
ATOM 1560 C CA . HIS A 1 205 ? 18.094 56.156 20.25 1 90.31 205 HIS A CA 1
ATOM 1561 C C . HIS A 1 205 ? 16.875 56.656 19.453 1 90.31 205 HIS A C 1
ATOM 1563 O O . HIS A 1 205 ? 17.016 57.5 18.562 1 90.31 205 HIS A O 1
ATOM 1569 N N . LEU A 1 206 ? 15.656 56.062 19.75 1 91.81 206 LEU A N 1
ATOM 1570 C CA . LEU A 1 206 ? 14.352 56.438 19.203 1 91.81 206 LEU A CA 1
ATOM 1571 C C . LEU A 1 206 ? 14.227 55.969 17.75 1 91.81 206 LEU A C 1
ATOM 1573 O O . LEU A 1 206 ? 13.289 56.375 17.062 1 91.81 206 LEU A O 1
ATOM 1577 N N . GLU A 1 207 ? 15.164 55.188 17.359 1 93.69 207 GLU A N 1
ATOM 1578 C CA . GLU A 1 207 ? 15.023 54.562 16.047 1 93.69 207 GLU A CA 1
ATOM 1579 C C . GLU A 1 207 ? 13.992 53.438 16.078 1 93.69 207 GLU A C 1
ATOM 1581 O O . GLU A 1 207 ? 13.812 52.781 17.109 1 93.69 207 GLU A O 1
ATOM 1586 N N . THR A 1 208 ? 13.32 53.281 14.969 1 95.19 208 THR A N 1
ATOM 1587 C CA . THR A 1 208 ? 12.266 52.25 14.875 1 95.19 208 THR A CA 1
ATOM 1588 C C . THR A 1 208 ? 12.766 51.031 14.141 1 95.19 208 THR A C 1
ATOM 1590 O O . THR A 1 208 ? 13.398 51.125 13.086 1 95.19 208 THR A O 1
ATOM 1593 N N . LEU A 1 209 ? 12.516 49.875 14.742 1 95.88 209 LEU A N 1
ATOM 1594 C CA . LEU A 1 209 ? 12.766 48.594 14.109 1 95.88 209 LEU A CA 1
ATOM 1595 C C . LEU A 1 209 ? 11.461 47.906 13.719 1 95.88 209 LEU A C 1
ATOM 1597 O O . LEU A 1 209 ? 10.555 47.781 14.547 1 95.88 209 LEU A O 1
ATOM 1601 N N . THR A 1 210 ? 11.352 47.531 12.461 1 97 210 THR A N 1
ATOM 1602 C CA . THR A 1 210 ? 10.141 46.875 11.992 1 97 210 THR A CA 1
ATOM 1603 C C . THR A 1 210 ? 10.445 45.438 11.57 1 97 210 THR A C 1
ATOM 1605 O O . THR A 1 210 ? 11.391 45.188 10.82 1 97 210 THR A O 1
ATOM 1608 N N . CYS A 1 211 ? 9.719 44.625 12.125 1 95.94 211 CYS A N 1
ATOM 1609 C CA . CYS A 1 211 ? 9.789 43.188 11.773 1 95.94 211 CYS A CA 1
ATOM 1610 C C . CYS A 1 211 ? 8.672 42.812 10.812 1 95.94 211 CYS A C 1
ATOM 1612 O O . CYS A 1 211 ? 7.496 43.031 11.102 1 95.94 211 CYS A O 1
ATOM 1614 N N . ILE A 1 212 ? 9.039 42.25 9.656 1 96.94 212 ILE A N 1
ATOM 1615 C CA . ILE A 1 212 ? 8.07 41.844 8.648 1 96.94 212 ILE A CA 1
ATOM 1616 C C . ILE A 1 212 ? 8.07 40.312 8.555 1 96.94 212 ILE A C 1
ATOM 1618 O O . ILE A 1 212 ? 9.102 39.688 8.234 1 96.94 212 ILE A O 1
ATOM 1622 N N . THR A 1 213 ? 6.938 39.75 8.891 1 96.56 213 THR A N 1
ATOM 1623 C CA . THR A 1 213 ? 6.801 38.312 8.789 1 96.56 213 THR A CA 1
ATOM 1624 C C . THR A 1 213 ? 5.926 37.938 7.598 1 96.56 213 THR A C 1
ATOM 1626 O O . THR A 1 213 ? 4.953 38.625 7.289 1 96.56 213 THR A O 1
ATOM 1629 N N . SER A 1 214 ? 6.391 36.875 6.926 1 96.62 214 SER A N 1
ATOM 1630 C CA . SER A 1 214 ? 5.645 36.375 5.773 1 96.62 214 SER A CA 1
ATOM 1631 C C . SER A 1 214 ? 5.273 34.906 5.941 1 96.62 214 SER A C 1
ATOM 1633 O O . SER A 1 214 ? 6.078 34.125 6.43 1 96.62 214 SER A O 1
ATOM 1635 N N . TYR A 1 215 ? 3.986 34.656 5.609 1 96.38 215 TYR A N 1
ATOM 1636 C CA . TYR A 1 215 ? 3.453 33.312 5.617 1 96.38 215 TYR A CA 1
ATOM 1637 C C . TYR A 1 215 ? 2.488 33.094 4.457 1 96.38 215 TYR A C 1
ATOM 1639 O O . TYR A 1 215 ? 1.398 33.688 4.434 1 96.38 215 TYR A O 1
ATOM 1647 N N . ASN A 1 216 ? 2.928 32.156 3.541 1 91.06 216 ASN A N 1
ATOM 1648 C CA . ASN A 1 216 ? 2.184 31.984 2.297 1 91.06 216 ASN A CA 1
ATOM 1649 C C . ASN A 1 216 ? 1.929 33.312 1.602 1 91.06 216 ASN A C 1
ATOM 1651 O O . ASN A 1 216 ? 2.865 34.094 1.343 1 91.06 216 ASN A O 1
ATOM 1655 N N . ASP A 1 217 ? 0.752 33.812 1.434 1 90.44 217 ASP A N 1
ATOM 1656 C CA . ASP A 1 217 ? 0.482 35.062 0.703 1 90.44 217 ASP A CA 1
ATOM 1657 C C . ASP A 1 217 ? 0.141 36.188 1.66 1 90.44 217 ASP A C 1
ATOM 1659 O O . ASP A 1 217 ? -0.251 37.281 1.226 1 90.44 217 ASP A O 1
ATOM 1663 N N . GLU A 1 218 ? 0.431 35.906 2.918 1 92.88 218 GLU A N 1
ATOM 1664 C CA . GLU A 1 218 ? 0.114 36.906 3.922 1 92.88 218 GLU A CA 1
ATOM 1665 C C . GLU A 1 218 ? 1.384 37.5 4.531 1 92.88 218 GLU A C 1
ATOM 1667 O O . GLU A 1 218 ? 2.371 36.781 4.73 1 92.88 218 GLU A O 1
ATOM 1672 N N . THR A 1 219 ? 1.369 38.812 4.742 1 94.94 219 THR A N 1
ATOM 1673 C CA . THR A 1 219 ? 2.479 39.469 5.402 1 94.94 219 THR A CA 1
ATOM 1674 C C . THR A 1 219 ? 1.985 40.281 6.602 1 94.94 219 THR A C 1
ATOM 1676 O O . THR A 1 219 ? 0.903 40.875 6.559 1 94.94 219 THR A O 1
ATOM 1679 N N . ASN A 1 220 ? 2.727 40.25 7.645 1 94.75 220 ASN A N 1
ATOM 1680 C CA . ASN A 1 220 ? 2.441 41 8.852 1 94.75 220 ASN A CA 1
ATOM 1681 C C . ASN A 1 220 ? 3.656 41.812 9.297 1 94.75 220 ASN A C 1
ATOM 1683 O O . ASN A 1 220 ? 4.793 41.375 9.172 1 94.75 220 ASN A O 1
ATOM 1687 N N . ALA A 1 221 ? 3.365 43 9.75 1 95.06 221 ALA A N 1
ATOM 1688 C CA . ALA A 1 221 ? 4.465 43.875 10.211 1 95.06 221 ALA A CA 1
ATOM 1689 C C . ALA A 1 221 ? 4.211 44.344 11.633 1 95.06 221 ALA A C 1
ATOM 1691 O O . ALA A 1 221 ? 3.082 44.719 11.984 1 95.06 221 ALA A O 1
ATOM 1692 N N . GLU A 1 222 ? 5.227 44.25 12.453 1 96.06 222 GLU A N 1
ATOM 1693 C CA . GLU A 1 222 ? 5.223 44.812 13.797 1 96.06 222 GLU A CA 1
ATOM 1694 C C . GLU A 1 222 ? 6.461 45.656 14.039 1 96.06 222 GLU A C 1
ATOM 1696 O O . GLU A 1 222 ? 7.551 45.344 13.57 1 96.06 222 GLU A O 1
ATOM 1701 N N . SER A 1 223 ? 6.242 46.75 14.805 1 95 223 SER A N 1
ATOM 1702 C CA . SER A 1 223 ? 7.371 47.656 15.008 1 95 223 SER A CA 1
ATOM 1703 C C . SER A 1 223 ? 7.582 47.938 16.5 1 95 223 SER A C 1
ATOM 1705 O O . SER A 1 223 ? 6.641 47.875 17.281 1 95 223 SER A O 1
ATOM 1707 N N . VAL A 1 224 ? 8.844 48.188 16.812 1 93.56 224 VAL A N 1
ATOM 1708 C CA . VAL A 1 224 ? 9.227 48.688 18.141 1 93.56 224 VAL A CA 1
ATOM 1709 C C . VAL A 1 224 ? 10.172 49.875 18.016 1 93.56 224 VAL A C 1
ATOM 1711 O O . VAL A 1 224 ? 10.852 50.031 17 1 93.56 224 VAL A O 1
ATOM 1714 N N . THR A 1 225 ? 10.117 50.719 18.969 1 93.25 225 THR A N 1
ATOM 1715 C CA . THR A 1 225 ? 11.023 51.844 19.016 1 93.25 225 THR A CA 1
ATOM 1716 C C . THR A 1 225 ? 12.102 51.625 20.078 1 93.25 225 THR A C 1
ATOM 1718 O O . THR A 1 225 ? 11.797 51.25 21.203 1 93.25 225 THR A O 1
ATOM 1721 N N . LEU A 1 226 ? 13.344 51.906 19.641 1 92 226 LEU A N 1
ATOM 1722 C CA . LEU A 1 226 ? 14.453 51.719 20.562 1 92 226 LEU A CA 1
ATOM 1723 C C . LEU A 1 226 ? 14.477 52.812 21.625 1 92 226 LEU A C 1
ATOM 1725 O O . LEU A 1 226 ? 14.219 53.969 21.328 1 92 226 LEU A O 1
ATOM 1729 N N . ASP A 1 227 ? 14.68 52.406 22.844 1 89.81 227 ASP A N 1
ATOM 1730 C CA . ASP A 1 227 ? 14.859 53.312 23.969 1 89.81 227 ASP A CA 1
ATOM 1731 C C . ASP A 1 227 ? 16.203 53.094 24.656 1 89.81 227 ASP A C 1
ATOM 1733 O O . ASP A 1 227 ? 16.328 52.281 25.562 1 89.81 227 ASP A O 1
ATOM 1737 N N . ILE A 1 228 ? 17.141 53.844 24.234 1 89.69 228 ILE A N 1
ATOM 1738 C CA . ILE A 1 228 ? 18.516 53.656 24.719 1 89.69 228 ILE A CA 1
ATOM 1739 C C . ILE A 1 228 ? 18.859 54.75 25.734 1 89.69 228 ILE A C 1
ATOM 1741 O O . ILE A 1 228 ? 18.594 55.938 25.5 1 89.69 228 ILE A O 1
ATOM 1745 N N . GLN A 1 229 ? 19.391 54.344 26.812 1 89.19 229 GLN A N 1
ATOM 1746 C CA . GLN A 1 229 ? 19.906 55.281 27.797 1 89.19 229 GLN A CA 1
ATOM 1747 C C . GLN A 1 229 ? 21.359 55.656 27.516 1 89.19 229 GLN A C 1
ATOM 1749 O O . GLN A 1 229 ? 22.156 54.812 27.109 1 89.19 229 GLN A O 1
ATOM 1754 N N . TYR A 1 230 ? 21.609 56.938 27.594 1 87.75 230 TYR A N 1
ATOM 1755 C CA . TYR A 1 230 ? 22.984 57.375 27.375 1 87.75 230 TYR A CA 1
ATOM 1756 C C . TYR A 1 230 ? 23.328 58.531 28.266 1 87.75 230 TYR A C 1
ATOM 1758 O O . TYR A 1 230 ? 22.438 59.281 28.719 1 87.75 230 TYR A O 1
ATOM 1766 N N . GLU A 1 231 ? 24.672 58.656 28.516 1 82.75 231 GLU A N 1
ATOM 1767 C CA . GLU A 1 231 ? 25.172 59.719 29.391 1 82.75 231 GLU A CA 1
ATOM 1768 C C . GLU A 1 231 ? 24.969 61.094 28.766 1 82.75 231 GLU A C 1
ATOM 1770 O O . GLU A 1 231 ? 25 61.25 27.531 1 82.75 231 GLU A O 1
ATOM 1775 N N . PRO A 1 232 ? 24.781 62.094 29.609 1 79.19 232 PRO A N 1
ATOM 1776 C CA . PRO A 1 232 ? 24.516 63.438 29.109 1 79.19 232 PRO A CA 1
ATOM 1777 C C . PRO A 1 232 ? 25.703 64.062 28.375 1 79.19 232 PRO A C 1
ATOM 1779 O O . PRO A 1 232 ? 26.859 63.812 28.766 1 79.19 232 PRO A O 1
ATOM 1782 N N . GLU A 1 233 ? 25.438 64.5 27.234 1 77.56 233 GLU A N 1
ATOM 1783 C CA . GLU A 1 233 ? 26.375 65.375 26.547 1 77.56 233 GLU A CA 1
ATOM 1784 C C . GLU A 1 233 ? 26.031 66.875 26.828 1 77.56 233 GLU A C 1
ATOM 1786 O O . GLU A 1 233 ? 24.922 67.312 26.516 1 77.56 233 GLU A O 1
ATOM 1791 N N . VAL A 1 234 ? 27 67.625 27.453 1 73.12 234 VAL A N 1
ATOM 1792 C CA . VAL A 1 234 ? 26.719 68.938 27.922 1 73.12 234 VAL A CA 1
ATOM 1793 C C . VAL A 1 234 ? 27.375 69.938 26.984 1 73.12 234 VAL A C 1
ATOM 1795 O O . VAL A 1 234 ? 28.5 69.75 26.516 1 73.12 234 VAL A O 1
ATOM 1798 N N . SER A 1 235 ? 26.531 70.812 26.562 1 72.62 235 SER A N 1
ATOM 1799 C CA . SER A 1 235 ? 27.078 71.875 25.797 1 72.62 235 SER A CA 1
ATOM 1800 C C . SER A 1 235 ? 26.625 73.25 26.359 1 72.62 235 SER A C 1
ATOM 1802 O O . SER A 1 235 ? 25.547 73.312 26.969 1 72.62 235 SER A O 1
ATOM 1804 N N . VAL A 1 236 ? 27.531 74.25 26.391 1 66.5 236 VAL A N 1
ATOM 1805 C CA . VAL A 1 236 ? 27.203 75.562 26.875 1 66.5 236 VAL A CA 1
ATOM 1806 C C . VAL A 1 236 ? 26.953 76.5 25.688 1 66.5 236 VAL A C 1
ATOM 1808 O O . VAL A 1 236 ? 27.75 76.5 24.734 1 66.5 236 VAL A O 1
ATOM 1811 N N . GLU A 1 237 ? 25.625 76.812 25.656 1 66 237 GLU A N 1
ATOM 1812 C CA . GLU A 1 237 ? 25.312 77.75 24.594 1 66 237 GLU A CA 1
ATOM 1813 C C . GLU A 1 237 ? 25.078 79.125 25.156 1 66 237 GLU A C 1
ATOM 1815 O O . GLU A 1 237 ? 24.734 79.312 26.328 1 66 237 GLU A O 1
ATOM 1820 N N . GLY A 1 238 ? 25.266 80.25 24.297 1 62.22 238 GLY A N 1
ATOM 1821 C CA . GLY A 1 238 ? 25 81.625 24.656 1 62.22 238 GLY A CA 1
ATOM 1822 C C . GLY A 1 238 ? 26.234 82.5 24.547 1 62.22 238 GLY A C 1
ATOM 1823 O O . GLY A 1 238 ? 26.141 83.75 24.672 1 62.22 238 GLY A O 1
ATOM 1824 N N . PHE A 1 239 ? 27.469 81.812 24.328 1 56.72 239 PHE A N 1
ATOM 1825 C CA . PHE A 1 239 ? 28.641 82.688 24.25 1 56.72 239 PHE A CA 1
ATOM 1826 C C . PHE A 1 239 ? 28.797 83.25 22.859 1 56.72 239 PHE A C 1
ATOM 1828 O O . PHE A 1 239 ? 28.812 82.5 21.875 1 56.72 239 PHE A O 1
ATOM 1835 N N . ASP A 1 240 ? 28.328 84.5 22.516 1 55.31 240 ASP A N 1
ATOM 1836 C CA . ASP A 1 240 ? 28.391 85.125 21.219 1 55.31 240 ASP A CA 1
ATOM 1837 C C . ASP A 1 240 ? 29.828 85.375 20.766 1 55.31 240 ASP A C 1
ATOM 1839 O O . ASP A 1 240 ? 30.078 86.125 19.828 1 55.31 240 ASP A O 1
ATOM 1843 N N . GLY A 1 241 ? 30.688 84.688 21.234 1 55.72 241 GLY A N 1
ATOM 1844 C CA . GLY A 1 241 ? 32.062 84.875 20.797 1 55.72 241 GLY A CA 1
ATOM 1845 C C . GLY A 1 241 ? 32.75 86.062 21.438 1 55.72 241 GLY A C 1
ATOM 1846 O O . GLY A 1 241 ? 34 86.125 21.375 1 55.72 241 GLY A O 1
ATOM 1847 N N . ASN A 1 242 ? 32.031 87.062 21.594 1 51.06 242 ASN A N 1
ATOM 1848 C CA . ASN A 1 242 ? 32.656 88.312 22.062 1 51.06 242 ASN A CA 1
ATOM 1849 C C . ASN A 1 242 ? 32.812 88.312 23.578 1 51.06 242 ASN A C 1
ATOM 1851 O O . ASN A 1 242 ? 31.844 88.562 24.312 1 51.06 242 ASN A O 1
ATOM 1855 N N . TRP A 1 243 ? 33.75 87.688 23.891 1 46.28 243 TRP A N 1
ATOM 1856 C CA . TRP A 1 243 ? 34.094 87.625 25.312 1 46.28 243 TRP A CA 1
ATOM 1857 C C . TRP A 1 243 ? 34.5 89 25.812 1 46.28 243 TRP A C 1
ATOM 1859 O O . TRP A 1 243 ? 35.719 89.25 25.969 1 46.28 243 TRP A O 1
ATOM 1869 N N . TYR A 1 244 ? 33.906 90 25.266 1 46.78 244 TYR A N 1
ATOM 1870 C CA . TYR A 1 244 ? 34.438 91.312 25.781 1 46.78 244 TYR A CA 1
ATOM 1871 C C . TYR A 1 244 ? 34.219 91.375 27.281 1 46.78 244 TYR A C 1
ATOM 1873 O O . TYR A 1 244 ? 33.281 90.812 27.828 1 46.78 244 TYR A O 1
ATOM 1881 N N . LEU A 1 245 ? 35.312 91.875 28 1 47.22 245 LEU A N 1
ATOM 1882 C CA . LEU A 1 245 ? 35.406 92.312 29.391 1 47.22 245 LEU A CA 1
ATOM 1883 C C . LEU A 1 245 ? 34.219 93.125 29.812 1 47.22 245 LEU A C 1
ATOM 1885 O O . LEU A 1 245 ? 33.812 94.062 29.109 1 47.22 245 LEU A O 1
ATOM 1889 N N . ASP A 1 246 ? 33.469 92.688 30.797 1 49.69 246 ASP A N 1
ATOM 1890 C CA . ASP A 1 246 ? 32.469 93.438 31.531 1 49.69 246 ASP A CA 1
ATOM 1891 C C . ASP A 1 246 ? 31.078 93.25 30.891 1 49.69 246 ASP A C 1
ATOM 1893 O O . ASP A 1 246 ? 30.219 94.125 30.984 1 49.69 246 ASP A O 1
ATOM 1897 N N . ARG A 1 247 ? 31.047 92.375 30.031 1 51.88 247 ARG A N 1
ATOM 1898 C CA . ARG A 1 247 ? 29.703 92.25 29.484 1 51.88 247 ARG A CA 1
ATOM 1899 C C . ARG A 1 247 ? 28.719 91.75 30.516 1 51.88 247 ARG A C 1
ATOM 1901 O O . ARG A 1 247 ? 29.016 90.812 31.25 1 51.88 247 ARG A O 1
ATOM 1908 N N . GLN A 1 248 ? 27.703 92.562 30.891 1 52.12 248 GLN A N 1
ATOM 1909 C CA . GLN A 1 248 ? 26.609 92.25 31.812 1 52.12 248 GLN A CA 1
ATOM 1910 C C . GLN A 1 248 ? 25.5 91.5 31.094 1 52.12 248 GLN A C 1
ATOM 1912 O O . GLN A 1 248 ? 25.391 91.562 29.859 1 52.12 248 GLN A O 1
ATOM 1917 N N . ASN A 1 249 ? 24.875 90.625 31.719 1 54.38 249 ASN A N 1
ATOM 1918 C CA . ASN A 1 249 ? 23.656 89.938 31.312 1 54.38 249 ASN A CA 1
ATOM 1919 C C . ASN A 1 249 ? 23.938 88.812 30.297 1 54.38 249 ASN A C 1
ATOM 1921 O O . ASN A 1 249 ? 23.281 88.688 29.266 1 54.38 249 ASN A O 1
ATOM 1925 N N . VAL A 1 250 ? 25.25 88.25 30.438 1 57.75 250 VAL A N 1
ATOM 1926 C CA . VAL A 1 250 ? 25.516 87.125 29.578 1 57.75 250 VAL A CA 1
ATOM 1927 C C . VAL A 1 250 ? 24.766 85.875 30.094 1 57.75 250 VAL A C 1
ATOM 1929 O O . VAL A 1 250 ? 24.828 85.562 31.266 1 57.75 250 VAL A O 1
ATOM 1932 N N . GLN A 1 251 ? 23.781 85.5 29.391 1 60.44 251 GLN A N 1
ATOM 1933 C CA . GLN A 1 251 ? 23.031 84.312 29.734 1 60.44 251 GLN A CA 1
ATOM 1934 C C . GLN A 1 251 ? 23.625 83.062 29.078 1 60.44 251 GLN A C 1
ATOM 1936 O O . GLN A 1 251 ? 23.844 83.062 27.859 1 60.44 251 GLN A O 1
ATOM 1941 N N . LEU A 1 252 ? 24.344 82.25 29.953 1 62.5 252 LEU A N 1
ATOM 1942 C CA . LEU A 1 252 ? 24.828 80.938 29.453 1 62.5 252 LEU A CA 1
ATOM 1943 C C . LEU A 1 252 ? 23.812 79.875 29.734 1 62.5 252 LEU A C 1
ATOM 1945 O O . LEU A 1 252 ? 23.156 79.875 30.766 1 62.5 252 LEU A O 1
ATOM 1949 N N . ALA A 1 253 ? 23.406 79.188 28.703 1 64 253 ALA A N 1
ATOM 1950 C CA . ALA A 1 253 ? 22.5 78.062 28.859 1 64 253 ALA A CA 1
ATOM 1951 C C . ALA A 1 253 ? 23.25 76.75 28.719 1 64 253 ALA A C 1
ATOM 1953 O O . ALA A 1 253 ? 24.078 76.562 27.812 1 64 253 ALA A O 1
ATOM 1954 N N . CYS A 1 254 ? 23.203 75.938 29.766 1 65.81 254 CYS A N 1
ATOM 1955 C CA . CYS A 1 254 ? 23.734 74.562 29.719 1 65.81 254 CYS A CA 1
ATOM 1956 C C . CYS A 1 254 ? 22.719 73.625 29.125 1 65.81 254 CYS A C 1
ATOM 1958 O O . CYS A 1 254 ? 21.625 73.438 29.656 1 65.81 254 CYS A O 1
ATOM 1960 N N . LEU A 1 255 ? 23.016 73.125 27.953 1 69.25 255 LEU A N 1
ATOM 1961 C CA . LEU A 1 255 ? 22.172 72.188 27.312 1 69.25 255 LEU A CA 1
ATOM 1962 C C . LEU A 1 255 ? 22.703 70.75 27.531 1 69.25 255 LEU A C 1
ATOM 1964 O O . LEU A 1 255 ? 23.906 70.5 27.375 1 69.25 255 LEU A O 1
ATOM 1968 N N . ALA A 1 256 ? 21.906 69.938 28.25 1 74.56 256 ALA A N 1
ATOM 1969 C CA . ALA A 1 256 ? 22.297 68.562 28.453 1 74.56 256 ALA A CA 1
ATOM 1970 C C . ALA A 1 256 ? 21.391 67.625 27.672 1 74.56 256 ALA A C 1
ATOM 1972 O O . ALA A 1 256 ? 20.172 67.688 27.766 1 74.56 256 ALA A O 1
ATOM 1973 N N . ASP A 1 257 ? 21.969 66.812 26.75 1 77.38 257 ASP A N 1
ATOM 1974 C CA . ASP A 1 257 ? 21.281 65.75 26.031 1 77.38 257 ASP A CA 1
ATOM 1975 C C . ASP A 1 257 ? 21.562 64.375 26.672 1 77.38 257 ASP A C 1
ATOM 1977 O O . ASP A 1 257 ? 22.688 63.875 26.625 1 77.38 257 ASP A O 1
ATOM 1981 N N . ALA A 1 258 ? 20.703 63.906 27.406 1 81.69 258 ALA A N 1
ATOM 1982 C CA . ALA A 1 258 ? 20.828 62.625 28.078 1 81.69 258 ALA A CA 1
ATOM 1983 C C . ALA A 1 258 ? 19.5 61.875 28.094 1 81.69 258 ALA A C 1
ATOM 1985 O O . ALA A 1 258 ? 18.438 62.469 27.953 1 81.69 258 ALA A O 1
ATOM 1986 N N . ASN A 1 259 ? 19.625 60.719 28.125 1 83.25 259 ASN A N 1
ATOM 1987 C CA . ASN A 1 259 ? 18.484 59.875 28.359 1 83.25 259 ASN A CA 1
ATOM 1988 C C . ASN A 1 259 ? 18.75 58.875 29.484 1 83.25 259 ASN A C 1
ATOM 1990 O O . ASN A 1 259 ? 19.578 57.969 29.328 1 83.25 259 ASN A O 1
ATOM 1994 N N . PRO A 1 260 ? 18 58.906 30.453 1 82.44 260 PRO A N 1
ATOM 1995 C CA . PRO A 1 260 ? 16.922 59.844 30.766 1 82.44 260 PRO A CA 1
ATOM 1996 C C . PRO A 1 260 ? 17.438 61.281 30.906 1 82.44 260 PRO A C 1
ATOM 1998 O O . PRO A 1 260 ? 18.625 61.5 31.109 1 82.44 260 PRO A O 1
ATOM 2001 N N . PRO A 1 261 ? 16.469 62.219 30.906 1 80.94 261 PRO A N 1
ATOM 2002 C CA . PRO A 1 261 ? 16.891 63.594 30.969 1 80.94 261 PRO A CA 1
ATOM 2003 C C . PRO A 1 261 ? 17.562 63.969 32.281 1 80.94 261 PRO A C 1
ATOM 2005 O O . PRO A 1 261 ? 17.203 63.406 33.344 1 80.94 261 PRO A O 1
ATOM 2008 N N . ALA A 1 262 ? 18.594 64.812 32.188 1 73.06 262 ALA A N 1
ATOM 2009 C CA . ALA A 1 262 ? 19.344 65.188 33.375 1 73.06 262 ALA A CA 1
ATOM 2010 C C . ALA A 1 262 ? 18.5 66.125 34.281 1 73.06 262 ALA A C 1
ATOM 2012 O O . ALA A 1 262 ? 17.781 66.938 33.781 1 73.06 262 ALA A O 1
ATOM 2013 N N . SER A 1 263 ? 18.484 65.75 35.469 1 66.81 263 SER A N 1
ATOM 2014 C CA . SER A 1 263 ? 17.672 66.562 36.406 1 66.81 263 SER A CA 1
ATOM 2015 C C . SER A 1 263 ? 18.484 67.625 37.062 1 66.81 263 SER A C 1
ATOM 2017 O O . SER A 1 263 ? 17.953 68.688 37.469 1 66.81 263 SER A O 1
ATOM 2019 N N . LEU A 1 264 ? 19.766 67.5 37.25 1 64.44 264 LEU A N 1
ATOM 2020 C CA . LEU A 1 264 ? 20.547 68.438 38.031 1 64.44 264 LEU A CA 1
ATOM 2021 C C . LEU A 1 264 ? 21.766 68.938 37.25 1 64.44 264 LEU A C 1
ATOM 2023 O O . LEU A 1 264 ? 22.422 68.125 36.562 1 64.44 264 LEU A O 1
ATOM 2027 N N . PHE A 1 265 ? 21.891 70.25 37.188 1 62.94 265 PHE A N 1
ATOM 2028 C CA . PHE A 1 265 ? 23.047 70.875 36.531 1 62.94 265 PHE A CA 1
ATOM 2029 C C . PHE A 1 265 ? 23.906 71.625 37.5 1 62.94 265 PHE A C 1
ATOM 2031 O O . PHE A 1 265 ? 23.391 72.188 38.469 1 62.94 265 PHE A O 1
ATOM 2038 N N . GLN A 1 266 ? 25.172 71.25 37.469 1 62.97 266 GLN A N 1
ATOM 2039 C CA . GLN A 1 266 ? 26.094 72.062 38.281 1 62.97 266 GLN A CA 1
ATOM 2040 C C . GLN A 1 266 ? 27.047 72.875 37.406 1 62.97 266 GLN A C 1
ATOM 2042 O O . GLN A 1 266 ? 27.594 72.312 36.438 1 62.97 266 GLN A O 1
ATOM 2047 N N . TRP A 1 267 ? 27.125 74.188 37.688 1 58.41 267 TRP A N 1
ATOM 2048 C CA . TRP A 1 267 ? 28.016 75.062 36.969 1 58.41 267 TRP A CA 1
ATOM 2049 C C . TRP A 1 267 ? 29.312 75.312 37.781 1 58.41 267 TRP A C 1
ATOM 2051 O O . TRP A 1 267 ? 29.281 75.375 39 1 58.41 267 TRP A O 1
ATOM 2061 N N . ARG A 1 268 ? 30.469 74.75 37.188 1 56.59 268 ARG A N 1
ATOM 2062 C CA . ARG A 1 268 ? 31.734 75 37.875 1 56.59 268 ARG A CA 1
ATOM 2063 C C . ARG A 1 268 ? 32.594 76 37.094 1 56.59 268 ARG A C 1
ATOM 2065 O O . ARG A 1 268 ? 32.625 75.938 35.844 1 56.59 268 ARG A O 1
ATOM 2072 N N . SER A 1 269 ? 32.938 77.125 37.75 1 49.84 269 SER A N 1
ATOM 2073 C CA . SER A 1 269 ? 33.875 78.062 37.156 1 49.84 269 SER A CA 1
ATOM 2074 C C . SER A 1 269 ? 35.312 77.625 37.438 1 49.84 269 SER A C 1
ATOM 2076 O O . SER A 1 269 ? 35.594 77 38.469 1 49.84 269 SER A O 1
ATOM 2078 N N . VAL A 1 270 ? 36.156 77.312 36.438 1 45.31 270 VAL A N 1
ATOM 2079 C CA . VAL A 1 270 ? 37.562 77 36.719 1 45.31 270 VAL A CA 1
ATOM 2080 C C . VAL A 1 270 ? 38.125 78.062 37.719 1 45.31 270 VAL A C 1
ATOM 2082 O O . VAL A 1 270 ? 39.094 77.75 38.406 1 45.31 270 VAL A O 1
ATOM 2085 N N . MET A 1 271 ? 38 79.438 37.5 1 42.78 271 MET A N 1
ATOM 2086 C CA . MET A 1 271 ? 38.75 80.25 38.438 1 42.78 271 MET A CA 1
ATOM 2087 C C . MET A 1 271 ? 38.219 80.062 39.844 1 42.78 271 MET A C 1
ATOM 2089 O O . MET A 1 271 ? 37.125 79.562 40.062 1 42.78 271 MET A O 1
ATOM 2093 N N . VAL A 1 272 ? 39.031 80.938 40.875 1 37.06 272 VAL A N 1
ATOM 2094 C CA . VAL A 1 272 ? 39 81 42.344 1 37.06 272 VAL A CA 1
ATOM 2095 C C . VAL A 1 272 ? 37.531 81.125 42.812 1 37.06 272 VAL A C 1
ATOM 2097 O O . VAL A 1 272 ? 37.281 81.062 44.031 1 37.06 272 VAL A O 1
ATOM 2100 N N . ILE A 1 273 ? 36.844 82.188 42.188 1 35.69 273 ILE A N 1
ATOM 2101 C CA . ILE A 1 273 ? 35.688 82.625 42.969 1 35.69 273 ILE A CA 1
ATOM 2102 C C . ILE A 1 273 ? 34.688 81.5 43.125 1 35.69 273 ILE A C 1
ATOM 2104 O O . ILE A 1 273 ? 34.562 80.688 42.219 1 35.69 273 ILE A O 1
ATOM 2108 N N . PRO A 1 274 ? 33.969 81.625 44.25 1 37.59 274 PRO A N 1
ATOM 2109 C CA . PRO A 1 274 ? 33 80.688 44.781 1 37.59 274 PRO A CA 1
ATOM 2110 C C . PRO A 1 274 ? 32.031 80.188 43.688 1 37.59 274 PRO A C 1
ATOM 2112 O O . PRO A 1 274 ? 31.656 80.938 42.812 1 37.59 274 PRO A O 1
ATOM 2115 N N . CYS A 1 275 ? 32.156 79.062 43.375 1 37.41 275 CYS A N 1
ATOM 2116 C CA . CYS A 1 275 ? 31.281 78.125 42.594 1 37.41 275 CYS A CA 1
ATOM 2117 C C . CYS A 1 275 ? 29.828 78.562 42.781 1 37.41 275 CYS A C 1
ATOM 2119 O O . CYS A 1 275 ? 29.312 78.562 43.906 1 37.41 275 CYS A O 1
ATOM 2121 N N . ILE A 1 276 ? 29.438 79.688 42.281 1 36.38 276 ILE A N 1
ATOM 2122 C CA . ILE A 1 276 ? 28 79.875 42.438 1 36.38 276 ILE A CA 1
ATOM 2123 C C . ILE A 1 276 ? 27.281 78.625 42 1 36.38 276 ILE A C 1
ATOM 2125 O O . ILE A 1 276 ? 27.391 78.188 40.844 1 36.38 276 ILE A O 1
ATOM 2129 N N . ASP A 1 277 ? 27.25 77.625 42.875 1 42.03 277 ASP A N 1
ATOM 2130 C CA . ASP A 1 277 ? 26.422 76.375 42.844 1 42.03 277 ASP A CA 1
ATOM 2131 C C . ASP A 1 277 ? 25 76.75 42.406 1 42.03 277 ASP A C 1
ATOM 2133 O O . ASP A 1 277 ? 24.219 77.312 43.156 1 42.03 277 ASP A O 1
ATOM 2137 N N . THR A 1 278 ? 24.812 77.5 41.375 1 40.41 278 THR A N 1
ATOM 2138 C CA . THR A 1 278 ? 23.391 77.625 41.094 1 40.41 278 THR A CA 1
ATOM 2139 C C . THR A 1 278 ? 22.844 76.312 40.469 1 40.41 278 THR A C 1
ATOM 2141 O O . THR A 1 278 ? 23.406 75.812 39.5 1 40.41 278 THR A O 1
ATOM 2144 N N . ARG A 1 279 ? 22.344 75.438 41.312 1 44 279 ARG A N 1
ATOM 2145 C CA . ARG A 1 279 ? 21.562 74.25 40.938 1 44 279 ARG A CA 1
ATOM 2146 C C . ARG A 1 279 ? 20.297 74.625 40.188 1 44 279 ARG A C 1
ATOM 2148 O O . ARG A 1 279 ? 19.594 75.562 40.594 1 44 279 ARG A O 1
ATOM 2155 N N . SER A 1 280 ? 20.266 74.688 38.781 1 43.12 280 SER A N 1
ATOM 2156 C CA . SER A 1 280 ? 18.984 74.938 38.125 1 43.12 280 SER A CA 1
ATOM 2157 C C . SER A 1 280 ? 18.297 73.625 37.812 1 43.12 280 SER A C 1
ATOM 2159 O O . SER A 1 280 ? 18.953 72.625 37.469 1 43.12 280 SER A O 1
ATOM 2161 N N . LYS A 1 281 ? 17.141 73.438 38.281 1 43.62 281 LYS A N 1
ATOM 2162 C CA . LYS A 1 281 ? 16.172 72.375 38.031 1 43.62 281 LYS A CA 1
ATOM 2163 C C . LYS A 1 281 ? 15.477 72.562 36.688 1 43.62 281 LYS A C 1
ATOM 2165 O O . LYS A 1 281 ? 15.219 73.688 36.281 1 43.62 281 LYS A O 1
ATOM 2170 N N . GLY A 1 282 ? 15.383 71.562 35.656 1 41.75 282 GLY A N 1
ATOM 2171 C CA . GLY A 1 282 ? 14.586 71.375 34.469 1 41.75 282 GLY A CA 1
ATOM 2172 C C . GLY A 1 282 ? 15.414 71.375 33.188 1 41.75 282 GLY A C 1
ATOM 2173 O O . GLY A 1 282 ? 16.641 71.375 33.25 1 41.75 282 GLY A O 1
ATOM 2174 N N . HIS A 1 283 ? 14.758 71.5 31.859 1 42.09 283 HIS A N 1
ATOM 2175 C CA . HIS A 1 283 ? 15.344 71.438 30.531 1 42.09 283 HIS A CA 1
ATOM 2176 C C . HIS A 1 283 ? 16.234 72.688 30.297 1 42.09 283 HIS A C 1
ATOM 2178 O O . HIS A 1 283 ? 17.156 72.625 29.469 1 42.09 283 HIS A O 1
ATOM 2184 N N . ARG A 1 284 ? 15.727 74 30.531 1 44.47 284 ARG A N 1
ATOM 2185 C CA . ARG A 1 284 ? 16.344 75.25 30.125 1 44.47 284 ARG A CA 1
ATOM 2186 C C . ARG A 1 284 ? 17.125 75.875 31.281 1 44.47 284 ARG A C 1
ATOM 2188 O O . ARG A 1 284 ? 16.562 76.625 32.094 1 44.47 284 ARG A O 1
ATOM 2195 N N . ASN A 1 285 ? 18.188 75.375 31.844 1 45.66 285 ASN A N 1
ATOM 2196 C CA . ASN A 1 285 ? 18.812 76 33 1 45.66 285 ASN A CA 1
ATOM 2197 C C . ASN A 1 285 ? 19.656 77.188 32.625 1 45.66 285 ASN A C 1
ATOM 2199 O O . ASN A 1 285 ? 20.766 77.062 32.094 1 45.66 285 ASN A O 1
ATOM 2203 N N . LYS A 1 286 ? 19.062 78.312 32.344 1 43.78 286 LYS A N 1
ATOM 2204 C CA . LYS A 1 286 ? 19.688 79.562 32.031 1 43.78 286 LYS A CA 1
ATOM 2205 C C . LYS A 1 286 ? 20.375 80.125 33.281 1 43.78 286 LYS A C 1
ATOM 2207 O O . LYS A 1 286 ? 19.828 80.125 34.375 1 43.78 286 LYS A O 1
ATOM 2212 N N . VAL A 1 287 ? 21.641 80 33.5 1 46.16 287 VAL A N 1
ATOM 2213 C CA . VAL A 1 287 ? 22.297 80.75 34.594 1 46.16 287 VAL A CA 1
ATOM 2214 C C . VAL A 1 287 ? 22.766 82.125 34.094 1 46.16 287 VAL A C 1
ATOM 2216 O O . VAL A 1 287 ? 23.266 82.25 32.969 1 46.16 287 VAL A O 1
ATOM 2219 N N . LEU A 1 288 ? 22.078 83.188 34.594 1 41.78 288 LEU A N 1
ATOM 2220 C CA . LEU A 1 288 ? 22.516 84.562 34.375 1 41.78 288 LEU A CA 1
ATOM 2221 C C . LEU A 1 288 ? 23.828 84.812 35.125 1 41.78 288 LEU A C 1
ATOM 2223 O O . LEU A 1 288 ? 23.906 84.688 36.344 1 41.78 288 LEU A O 1
ATOM 2227 N N . PHE A 1 289 ? 24.891 84.688 34.438 1 42.06 289 PHE A N 1
ATOM 2228 C CA . PHE A 1 289 ? 26.141 85.062 35.094 1 42.06 289 PHE A CA 1
ATOM 2229 C C . PHE A 1 289 ? 26.375 86.562 35.031 1 42.06 289 PHE A C 1
ATOM 2231 O O . PHE A 1 289 ? 26.219 87.188 33.969 1 42.06 289 PHE A O 1
ATOM 2238 N N . VAL A 1 290 ? 26.156 87.25 36.188 1 40.44 290 VAL A N 1
ATOM 2239 C CA . VAL A 1 290 ? 26.359 88.688 36.281 1 40.44 290 VAL A CA 1
ATOM 2240 C C . VAL A 1 290 ? 27.781 89 35.844 1 40.44 290 VAL A C 1
ATOM 2242 O O . VAL A 1 290 ? 28.016 90 35.125 1 40.44 290 VAL A O 1
ATOM 2245 N N . HIS A 1 291 ? 28.906 88.688 36.75 1 36.44 291 HIS A N 1
ATOM 2246 C CA . HIS A 1 291 ? 30.234 89.25 36.531 1 36.44 291 HIS A CA 1
ATOM 2247 C C . HIS A 1 291 ? 31.141 88.188 35.875 1 36.44 291 HIS A C 1
ATOM 2249 O O . HIS A 1 291 ? 31.328 87.125 36.406 1 36.44 291 HIS A O 1
ATOM 2255 N N . HIS A 1 292 ? 31.094 88.125 34.688 1 38.25 292 HIS A N 1
ATOM 2256 C CA . HIS A 1 292 ? 31.922 87.188 33.938 1 38.25 292 HIS A CA 1
ATOM 2257 C C . HIS A 1 292 ? 33.375 87.625 34 1 38.25 292 HIS A C 1
ATOM 2259 O O . HIS A 1 292 ? 33.719 88.75 33.719 1 38.25 292 HIS A O 1
ATOM 2265 N N . ASN A 1 293 ? 34.156 87.188 35 1 36.88 293 ASN A N 1
ATOM 2266 C CA . ASN A 1 293 ? 35.594 87.438 34.75 1 36.88 293 ASN A CA 1
ATOM 2267 C C . ASN A 1 293 ? 36.125 86.5 33.688 1 36.88 293 ASN A C 1
ATOM 2269 O O . ASN A 1 293 ? 35.562 85.375 33.469 1 36.88 293 ASN A O 1
ATOM 2273 N N . ARG A 1 294 ? 37.125 86.938 32.875 1 41.38 294 ARG A N 1
ATOM 2274 C CA . ARG A 1 294 ? 37.781 86.438 31.672 1 41.38 294 ARG A CA 1
ATOM 2275 C C . ARG A 1 294 ? 38 84.938 31.75 1 41.38 294 ARG A C 1
ATOM 2277 O O . ARG A 1 294 ? 37.969 84.25 30.734 1 41.38 294 ARG A O 1
ATOM 2284 N N . PHE A 1 295 ? 38.625 84.5 32.781 1 36.31 295 PHE A N 1
ATOM 2285 C CA . PHE A 1 295 ? 39.312 83.188 32.75 1 36.31 295 PHE A CA 1
ATOM 2286 C C . PHE A 1 295 ? 38.375 82.062 33.188 1 36.31 295 PHE A C 1
ATOM 2288 O O . PHE A 1 295 ? 38.812 80.938 33.5 1 36.31 295 PHE A O 1
ATOM 2295 N N . ILE A 1 296 ? 37.188 82.438 33.438 1 37.69 296 ILE A N 1
ATOM 2296 C CA . ILE A 1 296 ? 36.469 81.375 34.156 1 37.69 296 ILE A CA 1
ATOM 2297 C C . ILE A 1 296 ? 35.781 80.5 33.125 1 37.69 296 ILE A C 1
ATOM 2299 O O . ILE A 1 296 ? 34.969 80.938 32.312 1 37.69 296 ILE A O 1
ATOM 2303 N N . ASN A 1 297 ? 36.5 79.5 32.688 1 42.09 297 ASN A N 1
ATOM 2304 C CA . ASN A 1 297 ? 35.875 78.438 31.891 1 42.09 297 ASN A CA 1
ATOM 2305 C C . ASN A 1 297 ? 34.812 77.688 32.688 1 42.09 297 ASN A C 1
ATOM 2307 O O . ASN A 1 297 ? 35 77.375 33.875 1 42.09 297 ASN A O 1
ATOM 2311 N N . TYR A 1 298 ? 33.688 78 32.438 1 40.31 298 TYR A N 1
ATOM 2312 C CA . TYR A 1 298 ? 32.562 77.375 33.125 1 40.31 298 TYR A CA 1
ATOM 2313 C C . TYR A 1 298 ? 32.281 75.938 32.562 1 40.31 298 TYR A C 1
ATOM 2315 O O . TYR A 1 298 ? 32.438 75.75 31.375 1 40.31 298 TYR A O 1
ATOM 2323 N N . TYR A 1 299 ? 32.594 75 33.5 1 43.81 299 TYR A N 1
ATOM 2324 C CA . TYR A 1 299 ? 32.25 73.625 33.062 1 43.81 299 TYR A CA 1
ATOM 2325 C C . TYR A 1 299 ? 30.953 73.188 33.75 1 43.81 299 TYR A C 1
ATOM 2327 O O . TYR A 1 299 ? 30.688 73.562 34.906 1 43.81 299 TYR A O 1
ATOM 2335 N N . ALA A 1 300 ? 29.953 72.938 33.156 1 46.19 300 ALA A N 1
ATOM 2336 C CA . ALA A 1 300 ? 28.75 72.25 33.656 1 46.19 300 ALA A CA 1
ATOM 2337 C C . ALA A 1 300 ? 28.938 70.75 33.812 1 46.19 300 ALA A C 1
ATOM 2339 O O . ALA A 1 300 ? 29.453 70.125 32.938 1 46.19 300 ALA A O 1
ATOM 2340 N N . GLN A 1 301 ? 29.266 70.375 35.125 1 44.38 301 GLN A N 1
ATOM 2341 C CA . GLN A 1 301 ? 29.422 68.938 35.344 1 44.38 301 GLN A CA 1
ATOM 2342 C C . GLN A 1 301 ? 28.141 68.312 35.875 1 44.38 301 GLN A C 1
ATOM 2344 O O . GLN A 1 301 ? 27.359 69 36.562 1 44.38 301 GLN A O 1
ATOM 2349 N N . ARG A 1 302 ? 27.719 67.188 35.375 1 46.84 302 ARG A N 1
ATOM 2350 C CA . ARG A 1 302 ? 26.578 66.375 35.75 1 46.84 302 ARG A CA 1
ATOM 2351 C C . ARG A 1 302 ? 26.828 65.688 37.094 1 46.84 302 ARG A C 1
ATOM 2353 O O . ARG A 1 302 ? 27.906 65.125 37.312 1 46.84 302 ARG A O 1
ATOM 2360 N N . LEU A 1 303 ? 26.25 66.188 38.156 1 36.5 303 LEU A N 1
ATOM 2361 C CA . LEU A 1 303 ? 26.312 65.312 39.312 1 36.5 303 LEU A CA 1
ATOM 2362 C C . LEU A 1 303 ? 25.422 64.062 39.094 1 36.5 303 LEU A C 1
ATOM 2364 O O . LEU A 1 303 ? 24.25 64.25 38.75 1 36.5 303 LEU A O 1
ATOM 2368 N N . LEU A 1 304 ? 25.984 62.875 38.781 1 34.97 304 LEU A N 1
ATOM 2369 C CA . LEU A 1 304 ? 25.203 61.656 38.812 1 34.97 304 LEU A CA 1
ATOM 2370 C C . LEU A 1 304 ? 24.484 61.5 40.125 1 34.97 304 LEU A C 1
ATOM 2372 O O . LEU A 1 304 ? 25.016 61.844 41.188 1 34.97 304 LEU A O 1
ATOM 2376 N N . GLU B 1 1 ? 6.676 -6.836 13.805 1 21.88 1 GLU B N 1
ATOM 2377 C CA . GLU B 1 1 ? 5.816 -6.25 14.828 1 21.88 1 GLU B CA 1
ATOM 2378 C C . GLU B 1 1 ? 4.387 -6.762 14.711 1 21.88 1 GLU B C 1
ATOM 2380 O O . GLU B 1 1 ? 3.707 -6.504 13.719 1 21.88 1 GLU B O 1
ATOM 2385 N N . GLU B 1 2 ? 4.074 -8.008 15.133 1 26.14 2 GLU B N 1
ATOM 2386 C CA . GLU B 1 2 ? 2.816 -8.68 15.453 1 26.14 2 GLU B CA 1
ATOM 2387 C C . GLU B 1 2 ? 1.824 -7.703 16.078 1 26.14 2 GLU B C 1
ATOM 2389 O O . GLU B 1 2 ? 2.186 -6.922 16.969 1 26.14 2 GLU B O 1
ATOM 2394 N N . CYS B 1 3 ? 0.899 -7.227 15.312 1 34.5 3 CYS B N 1
ATOM 2395 C CA . CYS B 1 3 ? -0.226 -6.461 15.828 1 34.5 3 CYS B CA 1
ATOM 2396 C C . CYS B 1 3 ? -0.646 -6.973 17.203 1 34.5 3 CYS B C 1
ATOM 2398 O O . CYS B 1 3 ? -1.058 -8.125 17.344 1 34.5 3 CYS B O 1
ATOM 2400 N N . LEU B 1 4 ? 0.023 -6.707 18.219 1 33.16 4 LEU B N 1
ATOM 2401 C CA . LEU B 1 4 ? -0.55 -6.848 19.547 1 33.16 4 LEU B CA 1
ATOM 2402 C C . LEU B 1 4 ? -2.037 -6.512 19.547 1 33.16 4 LEU B C 1
ATOM 2404 O O . LEU B 1 4 ? -2.412 -5.344 19.406 1 33.16 4 LEU B O 1
ATOM 2408 N N . GLN B 1 5 ? -2.855 -7.242 18.812 1 38.84 5 GLN B N 1
ATOM 2409 C CA . GLN B 1 5 ? -4.293 -7.191 19.062 1 38.84 5 GLN B CA 1
ATOM 2410 C C . GLN B 1 5 ? -4.582 -7.012 20.547 1 38.84 5 GLN B C 1
ATOM 2412 O O . GLN B 1 5 ? -4.207 -7.852 21.375 1 38.84 5 GLN B O 1
ATOM 2417 N N . GLY B 1 6 ? -4.441 -6.047 21.047 1 40.75 6 GLY B N 1
ATOM 2418 C CA . GLY B 1 6 ? -5.012 -5.949 22.375 1 40.75 6 GLY B CA 1
ATOM 2419 C C . GLY B 1 6 ? -6.258 -6.793 22.562 1 40.75 6 GLY B C 1
ATOM 2420 O O . GLY B 1 6 ? -6.918 -7.156 21.578 1 40.75 6 GLY B O 1
ATOM 2421 N N . LEU B 1 7 ? -6.602 -7.645 23.641 1 50.81 7 LEU B N 1
ATOM 2422 C CA . LEU B 1 7 ? -7.562 -8.625 24.125 1 50.81 7 LEU B CA 1
ATOM 2423 C C . LEU B 1 7 ? -8.961 -8.336 23.594 1 50.81 7 LEU B C 1
ATOM 2425 O O . LEU B 1 7 ? -9.781 -9.242 23.469 1 50.81 7 LEU B O 1
ATOM 2429 N N . GLY B 1 8 ? -9.43 -7.016 23 1 65.19 8 GLY B N 1
ATOM 2430 C CA . GLY B 1 8 ? -10.844 -6.754 22.797 1 65.19 8 GLY B CA 1
ATOM 2431 C C . GLY B 1 8 ? -11.172 -6.355 21.375 1 65.19 8 GLY B C 1
ATOM 2432 O O . GLY B 1 8 ? -12.336 -6.117 21.047 1 65.19 8 GLY B O 1
ATOM 2433 N N . GLY B 1 9 ? -10.164 -6.473 20.328 1 85.38 9 GLY B N 1
ATOM 2434 C CA . GLY B 1 9 ? -10.555 -5.93 19.031 1 85.38 9 GLY B CA 1
ATOM 2435 C C . GLY B 1 9 ? -10.766 -7 17.984 1 85.38 9 GLY B C 1
ATOM 2436 O O . GLY B 1 9 ? -10.469 -8.172 18.203 1 85.38 9 GLY B O 1
ATOM 2437 N N . GLN B 1 10 ? -11.484 -6.684 16.875 1 93.69 10 GLN B N 1
ATOM 2438 C CA . GLN B 1 10 ? -11.711 -7.594 15.758 1 93.69 10 GLN B CA 1
ATOM 2439 C C . GLN B 1 10 ? -10.422 -7.848 14.984 1 93.69 10 GLN B C 1
ATOM 2441 O O . GLN B 1 10 ? -9.531 -6.996 14.945 1 93.69 10 GLN B O 1
ATOM 2446 N N . SER B 1 11 ? -10.258 -9.109 14.438 1 95 11 SER B N 1
ATOM 2447 C CA . SER B 1 11 ? -9.086 -9.422 13.625 1 95 11 SER B CA 1
ATOM 2448 C C . SER B 1 11 ? -9.406 -10.484 12.586 1 95 11 SER B C 1
ATOM 2450 O O . SER B 1 11 ? -10.406 -11.195 12.703 1 95 11 SER B O 1
ATOM 2452 N N . VAL B 1 12 ? -8.617 -10.484 11.5 1 96.94 12 VAL B N 1
ATOM 2453 C CA . VAL B 1 12 ? -8.703 -11.492 10.453 1 96.94 12 VAL B CA 1
ATOM 2454 C C . VAL B 1 12 ? -7.453 -12.375 10.477 1 96.94 12 VAL B C 1
ATOM 2456 O O . VAL B 1 12 ? -6.328 -11.875 10.383 1 96.94 12 VAL B O 1
ATOM 2459 N N . GLN B 1 13 ? -7.648 -13.68 10.617 1 97 13 GLN B N 1
ATOM 2460 C CA . GLN B 1 13 ? -6.535 -14.617 10.719 1 97 13 GLN B CA 1
ATOM 2461 C C . GLN B 1 13 ? -6.352 -15.391 9.422 1 97 13 GLN B C 1
ATOM 2463 O O . GLN B 1 13 ? -7.281 -16.047 8.945 1 97 13 GLN B O 1
ATOM 2468 N N . MET B 1 14 ? -5.156 -15.258 8.859 1 97.12 14 MET B N 1
ATOM 2469 C CA . MET B 1 14 ? -4.785 -15.969 7.637 1 97.12 14 MET B CA 1
ATOM 2470 C C . MET B 1 14 ? -3.355 -16.484 7.727 1 97.12 14 MET B C 1
ATOM 2472 O O . MET B 1 14 ? -2.582 -16.062 8.586 1 97.12 14 MET B O 1
ATOM 2476 N N . GLU B 1 15 ? -3.088 -17.5 6.93 1 95.62 15 GLU B N 1
ATOM 2477 C CA . GLU B 1 15 ? -1.695 -17.891 6.734 1 95.62 15 GLU B CA 1
ATOM 2478 C C . GLU B 1 15 ? -0.985 -16.953 5.77 1 95.62 15 GLU B C 1
ATOM 2480 O O . GLU B 1 15 ? -1.574 -16.5 4.785 1 95.62 15 GLU B O 1
ATOM 2485 N N . ALA B 1 16 ? 0.279 -16.766 6.062 1 94.44 16 ALA B N 1
ATOM 2486 C CA . ALA B 1 16 ? 1.017 -15.805 5.238 1 94.44 16 ALA B CA 1
ATOM 2487 C C . ALA B 1 16 ? 1.354 -16.406 3.875 1 94.44 16 ALA B C 1
ATOM 2489 O O . ALA B 1 16 ? 1.467 -15.672 2.885 1 94.44 16 ALA B O 1
ATOM 2490 N N . VAL B 1 17 ? 1.563 -17.672 3.936 1 96.94 17 VAL B N 1
ATOM 2491 C CA . VAL B 1 17 ? 1.988 -18.297 2.689 1 96.94 17 VAL B CA 1
ATOM 2492 C C . VAL B 1 17 ? 1.203 -19.594 2.469 1 96.94 17 VAL B C 1
ATOM 2494 O O . VAL B 1 17 ? 0.916 -20.328 3.422 1 96.94 17 VAL B O 1
ATOM 2497 N N . GLN B 1 18 ? 0.839 -19.797 1.257 1 98.12 18 GLN B N 1
ATOM 2498 C CA . GLN B 1 18 ? 0.222 -21.031 0.781 1 98.12 18 GLN B CA 1
ATOM 2499 C C . GLN B 1 18 ? 0.808 -21.469 -0.561 1 98.12 18 GLN B C 1
ATOM 2501 O O . GLN B 1 18 ? 1.323 -20.625 -1.312 1 98.12 18 GLN B O 1
ATOM 2506 N N . SER B 1 19 ? 0.866 -22.797 -0.813 1 97.31 19 SER B N 1
ATOM 2507 C CA . SER B 1 19 ? 1.41 -23.266 -2.078 1 97.31 19 SER B CA 1
ATOM 2508 C C . SER B 1 19 ? 0.62 -24.469 -2.602 1 97.31 19 SER B C 1
ATOM 2510 O O . SER B 1 19 ? -0.122 -25.109 -1.851 1 97.31 19 SER B O 1
ATOM 2512 N N . GLY B 1 20 ? 0.688 -24.641 -3.848 1 97.25 20 GLY B N 1
ATOM 2513 C CA . GLY B 1 20 ? 0.075 -25.766 -4.531 1 97.25 20 GLY B CA 1
ATOM 2514 C C . GLY B 1 20 ? 0.696 -26.047 -5.883 1 97.25 20 GLY B C 1
ATOM 2515 O O . GLY B 1 20 ? 1.563 -25.312 -6.344 1 97.25 20 GLY B O 1
ATOM 2516 N N . TYR B 1 21 ? 0.318 -27.25 -6.473 1 96.88 21 TYR B N 1
ATOM 2517 C CA . TYR B 1 21 ? 0.8 -27.625 -7.797 1 96.88 21 TYR B CA 1
ATOM 2518 C C . TYR B 1 21 ? -0.253 -27.344 -8.859 1 96.88 21 TYR B C 1
ATOM 2520 O O . TYR B 1 21 ? -1.454 -27.391 -8.586 1 96.88 21 TYR B O 1
ATOM 2528 N N . VAL B 1 22 ? 0.265 -27.125 -10.008 1 97.25 22 VAL B N 1
ATOM 2529 C CA . VAL B 1 22 ? -0.658 -26.953 -11.125 1 97.25 22 VAL B CA 1
ATOM 2530 C C . VAL B 1 22 ? -1.618 -28.125 -11.188 1 97.25 22 VAL B C 1
ATOM 2532 O O . VAL B 1 22 ? -1.196 -29.281 -11.086 1 97.25 22 VAL B O 1
ATOM 2535 N N . GLY B 1 23 ? -2.916 -27.797 -11.273 1 96.75 23 GLY B N 1
ATOM 2536 C CA . GLY B 1 23 ? -3.928 -28.844 -11.391 1 96.75 23 GLY B CA 1
ATOM 2537 C C . GLY B 1 23 ? -4.496 -29.266 -10.047 1 96.75 23 GLY B C 1
ATOM 2538 O O . GLY B 1 23 ? -5.547 -29.906 -9.992 1 96.75 23 GLY B O 1
ATOM 2539 N N . SER B 1 24 ? -3.863 -28.922 -8.977 1 97.25 24 SER B N 1
ATOM 2540 C CA . SER B 1 24 ? -4.309 -29.344 -7.656 1 97.25 24 SER B CA 1
ATOM 2541 C C . SER B 1 24 ? -5.32 -28.359 -7.07 1 97.25 24 SER B C 1
ATOM 2543 O O . SER B 1 24 ? -5.672 -27.375 -7.707 1 97.25 24 SER B O 1
ATOM 2545 N N . LYS B 1 25 ? -5.848 -28.781 -5.914 1 97.75 25 LYS B N 1
ATOM 2546 C CA . LYS B 1 25 ? -6.754 -27.938 -5.141 1 97.75 25 LYS B CA 1
ATOM 2547 C C . LYS B 1 25 ? -6.043 -27.312 -3.939 1 97.75 25 LYS B C 1
ATOM 2549 O O . LYS B 1 25 ? -5.246 -27.984 -3.275 1 97.75 25 LYS B O 1
ATOM 2554 N N . VAL B 1 26 ? -6.34 -26.062 -3.736 1 98.19 26 VAL B N 1
ATOM 2555 C CA . VAL B 1 26 ? -5.727 -25.406 -2.588 1 98.19 26 VAL B CA 1
ATOM 2556 C C . VAL B 1 26 ? -6.789 -24.625 -1.814 1 98.19 26 VAL B C 1
ATOM 2558 O O . VAL B 1 26 ? -7.699 -24.047 -2.41 1 98.19 26 VAL B O 1
ATOM 2561 N N . ASP B 1 27 ? -6.691 -24.656 -0.51 1 98.38 27 ASP B N 1
ATOM 2562 C CA . ASP B 1 27 ? -7.539 -23.859 0.368 1 98.38 27 ASP B CA 1
ATOM 2563 C C . ASP B 1 27 ? -6.785 -22.641 0.901 1 98.38 27 ASP B C 1
ATOM 2565 O O . ASP B 1 27 ? -5.629 -22.75 1.31 1 98.38 27 ASP B O 1
ATOM 2569 N N . LEU B 1 28 ? -7.426 -21.531 0.823 1 98.5 28 LEU B N 1
ATOM 2570 C CA . LEU B 1 28 ? -6.922 -20.312 1.447 1 98.5 28 LEU B CA 1
ATOM 2571 C C . LEU B 1 28 ? -7.738 -19.953 2.686 1 98.5 28 LEU B C 1
ATOM 2573 O O . LEU B 1 28 ? -8.766 -19.281 2.584 1 98.5 28 LEU B O 1
ATOM 2577 N N . PRO B 1 29 ? -7.246 -20.406 3.82 1 98.44 29 PRO B N 1
ATOM 2578 C CA . PRO B 1 29 ? -8.016 -20.172 5.043 1 98.44 29 PRO B CA 1
ATOM 2579 C C . PRO B 1 29 ? -8.125 -18.688 5.406 1 98.44 29 PRO B C 1
ATOM 2581 O O . PRO B 1 29 ? -7.148 -17.953 5.262 1 98.44 29 PRO B O 1
ATOM 2584 N N . CYS B 1 30 ? -9.242 -18.25 5.816 1 98.19 30 CYS B N 1
ATOM 2585 C CA . CYS B 1 30 ? -9.516 -16.906 6.305 1 98.19 30 CYS B CA 1
ATOM 2586 C C . CYS B 1 30 ? -10.57 -16.938 7.41 1 98.19 30 CYS B C 1
ATOM 2588 O O . CYS B 1 30 ? -11.734 -17.234 7.156 1 98.19 30 CYS B O 1
ATOM 2590 N N . LEU B 1 31 ? -10.125 -16.562 8.641 1 98 31 LEU B N 1
ATOM 2591 C CA . LEU B 1 31 ? -10.992 -16.641 9.805 1 98 31 LEU B CA 1
ATOM 2592 C C . LEU B 1 31 ? -11.141 -15.266 10.461 1 98 31 LEU B C 1
ATOM 2594 O O . LEU B 1 31 ? -10.156 -14.547 10.625 1 98 31 LEU B O 1
ATOM 2598 N N . PHE B 1 32 ? -12.391 -14.953 10.805 1 97.69 32 PHE B N 1
ATOM 2599 C CA . PHE B 1 32 ? -12.68 -13.695 11.484 1 97.69 32 PHE B CA 1
ATOM 2600 C C . PHE B 1 32 ? -12.867 -13.914 12.977 1 97.69 32 PHE B C 1
ATOM 2602 O O . PHE B 1 32 ? -13.641 -14.773 13.391 1 97.69 32 PHE B O 1
ATOM 2609 N N . ILE B 1 33 ? -12.078 -13.133 13.703 1 96 33 ILE B N 1
ATOM 2610 C CA . ILE B 1 33 ? -12.25 -13.102 15.156 1 96 33 ILE B CA 1
ATOM 2611 C C . ILE B 1 33 ? -13 -11.836 15.555 1 96 33 ILE B C 1
ATOM 2613 O O . ILE B 1 33 ? -12.477 -10.727 15.43 1 96 33 ILE B O 1
ATOM 2617 N N . ASN B 1 34 ? -14.141 -12.016 16.062 1 94.62 34 ASN B N 1
ATOM 2618 C CA . ASN B 1 34 ? -14.992 -10.883 16.375 1 94.62 34 ASN B CA 1
ATOM 2619 C C . ASN B 1 34 ? -14.547 -10.18 17.656 1 94.62 34 ASN B C 1
ATOM 2621 O O . ASN B 1 34 ? -13.797 -10.75 18.453 1 94.62 34 ASN B O 1
ATOM 2625 N N . SER B 1 35 ? -15.008 -8.93 17.797 1 91.44 35 SER B N 1
ATOM 2626 C CA . SER B 1 35 ? -14.703 -8.141 18.984 1 91.44 35 SER B CA 1
ATOM 2627 C C . SER B 1 35 ? -15.727 -8.375 20.078 1 91.44 35 SER B C 1
ATOM 2629 O O . SER B 1 35 ? -16.641 -9.18 19.922 1 91.44 35 SER B O 1
ATOM 2631 N N . MET B 1 36 ? -15.422 -7.766 21.281 1 88.56 36 MET B N 1
ATOM 2632 C CA . MET B 1 36 ? -16.344 -7.734 22.406 1 88.56 36 MET B CA 1
ATOM 2633 C C . MET B 1 36 ? -16.641 -6.297 22.828 1 88.56 36 MET B C 1
ATOM 2635 O O . MET B 1 36 ? -15.773 -5.633 23.406 1 88.56 36 MET B O 1
ATOM 2639 N N . PRO B 1 37 ? -17.812 -5.906 22.562 1 89.75 37 PRO B N 1
ATOM 2640 C CA . PRO B 1 37 ? -18.969 -6.582 21.969 1 89.75 37 PRO B CA 1
ATOM 2641 C C . PRO B 1 37 ? -18.797 -6.871 20.484 1 89.75 37 PRO B C 1
ATOM 2643 O O . PRO B 1 37 ? -17.984 -6.223 19.812 1 89.75 37 PRO B O 1
ATOM 2646 N N . PRO B 1 38 ? -19.609 -7.777 19.984 1 92.94 38 PRO B N 1
ATOM 2647 C CA . PRO B 1 38 ? -19.391 -8.203 18.609 1 92.94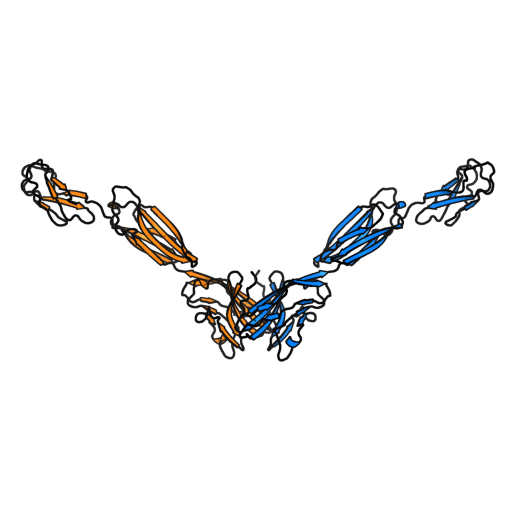 38 PRO B CA 1
ATOM 2648 C C . PRO B 1 38 ? -19.859 -7.168 17.594 1 92.94 38 PRO B C 1
ATOM 2650 O O . PRO B 1 38 ? -20.812 -6.414 17.859 1 92.94 38 PRO B O 1
ATOM 2653 N N . VAL B 1 39 ? -19.234 -7.219 16.516 1 95.12 39 VAL B N 1
ATOM 2654 C CA . VAL B 1 39 ? -19.609 -6.363 15.398 1 95.12 39 VAL B CA 1
ATOM 2655 C C . VAL B 1 39 ? -20.328 -7.191 14.336 1 95.12 39 VAL B C 1
ATOM 2657 O O . VAL B 1 39 ? -20.266 -8.422 14.352 1 95.12 39 VAL B O 1
ATOM 2660 N N . LYS B 1 40 ? -21.016 -6.48 13.469 1 96.38 40 LYS B N 1
ATOM 2661 C CA . LYS B 1 40 ? -21.719 -7.148 12.375 1 96.38 40 LYS B CA 1
ATOM 2662 C C . LYS B 1 40 ? -20.875 -7.164 11.109 1 96.38 40 LYS B C 1
ATOM 2664 O O . LYS B 1 40 ? -20.234 -6.168 10.766 1 96.38 40 LYS B O 1
ATOM 2669 N N . ILE B 1 41 ? -20.875 -8.281 10.43 1 97.25 41 ILE B N 1
ATOM 2670 C CA . ILE B 1 41 ? -20.172 -8.406 9.156 1 97.25 41 ILE B CA 1
ATOM 2671 C C . ILE B 1 41 ? -21.094 -7.961 8.023 1 97.25 41 ILE B C 1
ATOM 2673 O O . ILE B 1 41 ? -22.156 -8.562 7.797 1 97.25 41 ILE B O 1
ATOM 2677 N N . SER B 1 42 ? -20.703 -6.957 7.328 1 97.25 42 SER B N 1
ATOM 2678 C CA . SER B 1 42 ? -21.5 -6.438 6.219 1 97.25 42 SER B CA 1
ATOM 2679 C C . SER B 1 42 ? -21.203 -7.188 4.926 1 97.25 42 SER B C 1
ATOM 2681 O O . SER B 1 42 ? -22.109 -7.41 4.113 1 97.25 42 SER B O 1
ATOM 2683 N N . GLN B 1 43 ? -19.953 -7.523 4.789 1 97.88 43 GLN B N 1
ATOM 2684 C CA . GLN B 1 43 ? -19.516 -8.203 3.572 1 97.88 43 GLN B CA 1
ATOM 2685 C C . GLN B 1 43 ? -18.094 -8.719 3.699 1 97.88 43 GLN B C 1
ATOM 2687 O O . GLN B 1 43 ? -17.266 -8.117 4.391 1 97.88 43 GLN B O 1
ATOM 2692 N N . VAL B 1 44 ? -17.875 -9.82 3.082 1 98.5 44 VAL B N 1
ATOM 2693 C CA . VAL B 1 44 ? -16.516 -10.336 2.969 1 98.5 44 VAL B CA 1
ATOM 2694 C C . VAL B 1 44 ? -16.078 -10.344 1.504 1 98.5 44 VAL B C 1
ATOM 2696 O O . VAL B 1 44 ? -16.812 -10.82 0.637 1 98.5 44 VAL B O 1
ATOM 2699 N N . THR B 1 45 ? -14.922 -9.781 1.257 1 98.38 45 THR B N 1
ATOM 2700 C CA . THR B 1 45 ? -14.453 -9.664 -0.12 1 98.38 45 THR B CA 1
ATOM 2701 C C . THR B 1 45 ? -13.07 -10.281 -0.274 1 98.38 45 THR B C 1
ATOM 2703 O O . THR B 1 45 ? -12.148 -9.953 0.476 1 98.38 45 THR B O 1
ATOM 2706 N N . TRP B 1 46 ? -12.969 -11.195 -1.152 1 98.38 46 TRP B N 1
ATOM 2707 C CA . TRP B 1 46 ? -11.68 -11.75 -1.558 1 98.38 46 TRP B CA 1
ATOM 2708 C C . TRP B 1 46 ? -11.164 -11.07 -2.822 1 98.38 46 TRP B C 1
ATOM 2710 O O . TRP B 1 46 ? -11.906 -10.922 -3.799 1 98.38 46 TRP B O 1
ATOM 2720 N N . GLN B 1 47 ? -9.93 -10.688 -2.746 1 97.69 47 GLN B N 1
ATOM 2721 C CA . GLN B 1 47 ? -9.344 -10 -3.891 1 97.69 47 GLN B CA 1
ATOM 2722 C C . GLN B 1 47 ? -7.957 -10.562 -4.219 1 97.69 47 GLN B C 1
ATOM 2724 O O . GLN B 1 47 ? -7.215 -10.953 -3.318 1 97.69 47 GLN B O 1
ATOM 2729 N N . LYS B 1 48 ? -7.707 -10.539 -5.492 1 97.19 48 LYS B N 1
ATOM 2730 C CA . LYS B 1 48 ? -6.395 -10.898 -6.02 1 97.19 48 LYS B CA 1
ATOM 2731 C C . LYS B 1 48 ? -5.586 -9.664 -6.387 1 97.19 48 LYS B C 1
ATOM 2733 O O . LYS B 1 48 ? -6.102 -8.742 -7.031 1 97.19 48 LYS B O 1
ATOM 2738 N N . VAL B 1 49 ? -4.336 -9.664 -5.871 1 95.75 49 VAL B N 1
ATOM 2739 C CA . VAL B 1 49 ? -3.49 -8.508 -6.141 1 95.75 49 VAL B CA 1
ATOM 2740 C C . VAL B 1 49 ? -2.354 -8.906 -7.078 1 95.75 49 VAL B C 1
ATOM 2742 O O . VAL B 1 49 ? -1.553 -9.789 -6.758 1 95.75 49 VAL B O 1
ATOM 2745 N N . ILE B 1 50 ? -2.344 -8.211 -8.195 1 87.69 50 ILE B N 1
ATOM 2746 C CA . ILE B 1 50 ? -1.253 -8.43 -9.141 1 87.69 50 ILE B CA 1
ATOM 2747 C C . ILE B 1 50 ? -0.612 -7.09 -9.508 1 87.69 50 ILE B C 1
ATOM 2749 O O . ILE B 1 50 ? -1.286 -6.188 -10.008 1 87.69 50 ILE B O 1
ATOM 2753 N N . ASN B 1 51 ? 0.683 -6.949 -9.289 1 87.62 51 ASN B N 1
ATOM 2754 C CA . ASN B 1 51 ? 1.42 -5.73 -9.594 1 87.62 51 ASN B CA 1
ATOM 2755 C C . ASN B 1 51 ? 0.736 -4.5 -9.008 1 87.62 51 ASN B C 1
ATOM 2757 O O . ASN B 1 51 ? 0.592 -3.48 -9.688 1 87.62 51 ASN B O 1
ATOM 2761 N N . GLY B 1 52 ? 0.053 -4.668 -7.891 1 84.81 52 GLY B N 1
ATOM 2762 C CA . GLY B 1 52 ? -0.51 -3.527 -7.188 1 84.81 52 GLY B CA 1
ATOM 2763 C C . GLY B 1 52 ? -1.975 -3.293 -7.508 1 84.81 52 GLY B C 1
ATOM 2764 O O . GLY B 1 52 ? -2.623 -2.449 -6.887 1 84.81 52 GLY B O 1
ATOM 2765 N N . THR B 1 53 ? -2.504 -4 -8.461 1 89.31 53 THR B N 1
ATOM 2766 C CA . THR B 1 53 ? -3.906 -3.855 -8.836 1 89.31 53 THR B CA 1
ATOM 2767 C C . THR B 1 53 ? -4.754 -4.945 -8.188 1 89.31 53 THR B C 1
ATOM 2769 O O . THR B 1 53 ? -4.359 -6.113 -8.156 1 89.31 53 THR B O 1
ATOM 2772 N N . LYS B 1 54 ? -5.91 -4.531 -7.805 1 92.06 54 LYS B N 1
ATOM 2773 C CA . LYS B 1 54 ? -6.801 -5.457 -7.117 1 92.06 54 LYS B CA 1
ATOM 2774 C C . LYS B 1 54 ? -7.895 -5.969 -8.055 1 92.06 54 LYS B C 1
ATOM 2776 O O . LYS B 1 54 ? -8.492 -5.188 -8.797 1 92.06 54 LYS B O 1
ATOM 2781 N N . GLN B 1 55 ? -8.055 -7.273 -8.055 1 93.62 55 GLN B N 1
ATOM 2782 C CA . GLN B 1 55 ? -9.117 -7.926 -8.805 1 93.62 55 GLN B CA 1
ATOM 2783 C C . GLN B 1 55 ? -10.055 -8.695 -7.879 1 93.62 55 GLN B C 1
ATOM 2785 O O . GLN B 1 55 ? -9.602 -9.469 -7.031 1 93.62 55 GLN B O 1
ATOM 2790 N N . ASN B 1 56 ? -11.352 -8.453 -8.133 1 95.38 56 ASN B N 1
ATOM 2791 C CA . ASN B 1 56 ? -12.328 -9.172 -7.324 1 95.38 56 ASN B CA 1
ATOM 2792 C C . ASN B 1 56 ? -12.312 -10.664 -7.629 1 95.38 56 ASN B C 1
ATOM 2794 O O . ASN B 1 56 ? -12.227 -11.07 -8.789 1 95.38 56 ASN B O 1
ATOM 2798 N N . VAL B 1 57 ? -12.391 -11.453 -6.582 1 97.56 57 VAL B N 1
ATOM 2799 C CA . VAL B 1 57 ? -12.406 -12.898 -6.754 1 97.56 57 VAL B CA 1
ATOM 2800 C C . VAL B 1 57 ? -13.766 -13.453 -6.328 1 97.56 57 VAL B C 1
ATOM 2802 O O . VAL B 1 57 ? -14.484 -14.039 -7.137 1 97.56 57 VAL B O 1
ATOM 2805 N N . ALA B 1 58 ? -14.125 -13.227 -5.102 1 98.19 58 ALA B N 1
ATOM 2806 C CA . ALA B 1 58 ? -15.375 -13.727 -4.543 1 98.19 58 ALA B CA 1
ATOM 2807 C C . ALA B 1 58 ? -15.883 -12.812 -3.432 1 98.19 58 ALA B C 1
ATOM 2809 O O . ALA B 1 58 ? -15.094 -12.18 -2.729 1 98.19 58 ALA B O 1
ATOM 2810 N N . ILE B 1 59 ? -17.188 -12.805 -3.301 1 98.12 59 ILE B N 1
ATOM 2811 C CA . ILE B 1 59 ? -17.828 -11.961 -2.299 1 98.12 59 ILE B CA 1
ATOM 2812 C C . ILE B 1 59 ? -18.906 -12.75 -1.573 1 98.12 59 ILE B C 1
ATOM 2814 O O . ILE B 1 59 ? -19.656 -13.508 -2.197 1 98.12 59 ILE B O 1
ATOM 2818 N N . ALA B 1 60 ? -18.984 -12.578 -0.274 1 98.19 60 ALA B N 1
ATOM 2819 C CA . ALA B 1 60 ? -20.078 -13.109 0.536 1 98.19 60 ALA B CA 1
ATOM 2820 C C . ALA B 1 60 ? -20.797 -11.992 1.293 1 98.19 60 ALA B C 1
ATOM 2822 O O . ALA B 1 60 ? -20.188 -11.297 2.102 1 98.19 60 ALA B O 1
ATOM 2823 N N . ASN B 1 61 ? -21.969 -11.797 0.974 1 97 61 ASN B N 1
ATOM 2824 C CA . ASN B 1 61 ? -22.844 -10.812 1.608 1 97 61 ASN B CA 1
ATOM 2825 C C . ASN B 1 61 ? -24.016 -11.477 2.324 1 97 61 ASN B C 1
ATOM 2827 O O . ASN B 1 61 ? -24.703 -12.32 1.747 1 97 61 ASN B O 1
ATOM 2831 N N . PRO B 1 62 ? -24.219 -11.141 3.566 1 95.06 62 PRO B N 1
ATOM 2832 C CA . PRO B 1 62 ? -25.266 -11.828 4.328 1 95.06 62 PRO B CA 1
ATOM 2833 C C . PRO B 1 62 ? -26.656 -11.648 3.723 1 95.06 62 PRO B C 1
ATOM 2835 O O . PRO B 1 62 ? -27.5 -12.539 3.84 1 95.06 62 PRO B O 1
ATOM 2838 N N . SER B 1 63 ? -26.906 -10.578 3.08 1 93.75 63 SER B N 1
ATOM 2839 C CA . SER B 1 63 ? -28.25 -10.297 2.568 1 93.75 63 SER B CA 1
ATOM 2840 C C . SER B 1 63 ? -28.328 -10.562 1.069 1 93.75 63 SER B C 1
ATOM 2842 O O . SER B 1 63 ? -29.406 -10.844 0.543 1 93.75 63 SER B O 1
ATOM 2844 N N . LEU B 1 64 ? -27.203 -10.508 0.375 1 94.62 64 LEU B N 1
ATOM 2845 C CA . LEU B 1 64 ? -27.25 -10.57 -1.082 1 94.62 64 LEU B CA 1
ATOM 2846 C C . LEU B 1 64 ? -26.703 -11.898 -1.587 1 94.62 64 LEU B C 1
ATOM 2848 O O . LEU B 1 64 ? -26.859 -12.234 -2.766 1 94.62 64 LEU B O 1
ATOM 2852 N N . GLY B 1 65 ? -26.016 -12.633 -0.715 1 95.56 65 GLY B N 1
ATOM 2853 C CA . GLY B 1 65 ? -25.531 -13.953 -1.083 1 95.56 65 GLY B CA 1
ATOM 2854 C C . GLY B 1 65 ? -24.062 -13.961 -1.477 1 95.56 65 GLY B C 1
ATOM 2855 O O . GLY B 1 65 ? -23.266 -13.211 -0.918 1 95.56 65 GLY B O 1
ATOM 2856 N N . VAL B 1 66 ? -23.75 -15 -2.318 1 96.62 66 VAL B N 1
ATOM 2857 C CA . VAL B 1 66 ? -22.359 -15.195 -2.697 1 96.62 66 VAL B CA 1
ATOM 2858 C C . VAL B 1 66 ? -22.188 -14.914 -4.188 1 96.62 66 VAL B C 1
ATOM 2860 O O . VAL B 1 66 ? -23.062 -15.211 -4.992 1 96.62 66 VAL B O 1
ATOM 2863 N N . SER B 1 67 ? -21.078 -14.289 -4.512 1 96.69 67 SER B N 1
ATOM 2864 C CA . SER B 1 67 ? -20.719 -14.047 -5.906 1 96.69 67 SER B CA 1
ATOM 2865 C C . SER B 1 67 ? -19.266 -14.367 -6.172 1 96.69 67 SER B C 1
ATOM 2867 O O . SER B 1 67 ? -18.391 -14.055 -5.355 1 96.69 67 SER B O 1
ATOM 2869 N N . VAL B 1 68 ? -19.031 -15.039 -7.27 1 97.06 68 VAL B N 1
ATOM 2870 C CA . VAL B 1 68 ? -17.672 -15.312 -7.727 1 97.06 68 VAL B CA 1
ATOM 2871 C C . VAL B 1 68 ? -17.453 -14.648 -9.086 1 97.06 68 VAL B C 1
ATOM 2873 O O . VAL B 1 68 ? -18.281 -14.75 -9.984 1 97.06 68 VAL B O 1
ATOM 2876 N N . ALA B 1 69 ? -16.375 -14 -9.148 1 95.38 69 ALA B N 1
ATOM 2877 C CA . ALA B 1 69 ? -16.078 -13.289 -10.391 1 95.38 69 ALA B CA 1
ATOM 2878 C C . ALA B 1 69 ? -15.969 -14.258 -11.562 1 95.38 69 ALA B C 1
ATOM 2880 O O . ALA B 1 69 ? -15.602 -15.422 -11.391 1 95.38 69 ALA B O 1
ATOM 2881 N N . THR B 1 70 ? -16.156 -13.758 -12.758 1 93.56 70 THR B N 1
ATOM 2882 C CA . THR B 1 70 ? -16.297 -14.547 -13.977 1 93.56 70 THR B CA 1
ATOM 2883 C C . THR B 1 70 ? -15.023 -15.359 -14.234 1 93.56 70 THR B C 1
ATOM 2885 O O . THR B 1 70 ? -15.094 -16.547 -14.539 1 93.56 70 THR B O 1
ATOM 2888 N N . PRO B 1 71 ? -13.82 -14.797 -14.094 1 93.12 71 PRO B N 1
ATOM 2889 C CA . PRO B 1 71 ? -12.609 -15.562 -14.383 1 93.12 71 PRO B CA 1
ATOM 2890 C C . PRO B 1 71 ? -12.406 -16.734 -13.422 1 93.12 71 PRO B C 1
ATOM 2892 O O . PRO B 1 71 ? -11.664 -17.672 -13.719 1 93.12 71 PRO B O 1
ATOM 2895 N N . PHE B 1 72 ? -13.086 -16.672 -12.32 1 95.5 72 PHE B N 1
ATOM 2896 C CA . PHE B 1 72 ? -12.859 -17.672 -11.273 1 95.5 72 PHE B CA 1
ATOM 2897 C C . PHE B 1 72 ? -14.07 -18.578 -11.133 1 95.5 72 PHE B C 1
ATOM 2899 O O . PHE B 1 72 ? -14.055 -19.516 -10.328 1 95.5 72 PHE B O 1
ATOM 2906 N N . LYS B 1 73 ? -14.906 -18.344 -12.047 1 93.06 73 LYS B N 1
ATOM 2907 C CA . LYS B 1 73 ? -16.156 -19.094 -11.945 1 93.06 73 LYS B CA 1
ATOM 2908 C C . LYS B 1 73 ? -15.922 -20.594 -12.078 1 93.06 73 LYS B C 1
ATOM 2910 O O . LYS B 1 73 ? -15.062 -21.016 -12.852 1 93.06 73 LYS B O 1
ATOM 2915 N N . ASP B 1 74 ? -16.422 -21.469 -11.359 1 92.81 74 ASP B N 1
ATOM 2916 C CA . ASP B 1 74 ? -16.438 -22.938 -11.422 1 92.81 74 ASP B CA 1
ATOM 2917 C C . ASP B 1 74 ? -15.258 -23.516 -10.648 1 92.81 74 ASP B C 1
ATOM 2919 O O . ASP B 1 74 ? -15.266 -24.703 -10.297 1 92.81 74 ASP B O 1
ATOM 2923 N N . ARG B 1 75 ? -14.195 -22.688 -10.5 1 96.75 75 ARG B N 1
ATOM 2924 C CA . ARG B 1 75 ? -13.016 -23.25 -9.852 1 96.75 75 ARG B CA 1
ATOM 2925 C C . ARG B 1 75 ? -12.875 -22.75 -8.422 1 96.75 75 ARG B C 1
ATOM 2927 O O . ARG B 1 75 ? -12.133 -23.328 -7.621 1 96.75 75 ARG B O 1
ATOM 2934 N N . VAL B 1 76 ? -13.547 -21.625 -8.18 1 97.56 76 VAL B N 1
ATOM 2935 C CA . VAL B 1 76 ? -13.391 -21.016 -6.863 1 97.56 76 VAL B CA 1
ATOM 2936 C C . VAL B 1 76 ? -14.711 -21.062 -6.102 1 97.56 76 VAL B C 1
ATOM 2938 O O . VAL B 1 76 ? -15.766 -20.75 -6.652 1 97.56 76 VAL B O 1
ATOM 2941 N N . ASN B 1 77 ? -14.594 -21.5 -4.797 1 97.06 77 ASN B N 1
ATOM 2942 C CA . ASN B 1 77 ? -15.766 -21.578 -3.926 1 97.06 77 ASN B CA 1
ATOM 2943 C C . ASN B 1 77 ? -15.383 -21.359 -2.465 1 97.06 77 ASN B C 1
ATOM 2945 O O . ASN B 1 77 ? -14.242 -21.578 -2.072 1 97.06 77 ASN B O 1
ATOM 2949 N N . PHE B 1 78 ? -16.422 -20.938 -1.744 1 98 78 PHE B N 1
ATOM 2950 C CA . PHE B 1 78 ? -16.219 -20.922 -0.299 1 98 78 PHE B CA 1
ATOM 2951 C C . PHE B 1 78 ? -16.281 -22.328 0.269 1 98 78 PHE B C 1
ATOM 2953 O O . PHE B 1 78 ? -17.219 -23.078 -0.002 1 98 78 PHE B O 1
ATOM 2960 N N . LYS B 1 79 ? -15.25 -22.656 0.992 1 97.38 79 LYS B N 1
ATOM 2961 C CA . LYS B 1 79 ? -15.125 -24.016 1.523 1 97.38 79 LYS B CA 1
ATOM 2962 C C . LYS B 1 79 ? -16.266 -24.328 2.498 1 97.38 79 LYS B C 1
ATOM 2964 O O . LYS B 1 79 ? -16.812 -25.422 2.475 1 97.38 79 LYS B O 1
ATOM 2969 N N . ASN B 1 80 ? -16.562 -23.391 3.395 1 96.69 80 ASN B N 1
ATOM 2970 C CA . ASN B 1 80 ? -17.609 -23.562 4.402 1 96.69 80 ASN B CA 1
ATOM 2971 C C . ASN B 1 80 ? -19 -23.391 3.803 1 96.69 80 ASN B C 1
ATOM 2973 O O . ASN B 1 80 ? -19.359 -22.297 3.367 1 96.69 80 ASN B O 1
ATOM 2977 N N . PRO B 1 81 ? -19.797 -24.391 3.865 1 94.88 81 PRO B N 1
ATOM 2978 C CA . PRO B 1 81 ? -21.141 -24.312 3.27 1 94.88 81 PRO B CA 1
ATOM 2979 C C . PRO B 1 81 ? -22.047 -23.312 3.994 1 94.88 81 PRO B C 1
ATOM 2981 O O . PRO B 1 81 ? -23.031 -22.844 3.424 1 94.88 81 PRO B O 1
ATOM 2984 N N . ALA B 1 82 ? -21.703 -23 5.172 1 95.25 82 ALA B N 1
ATOM 2985 C CA . ALA B 1 82 ? -22.531 -22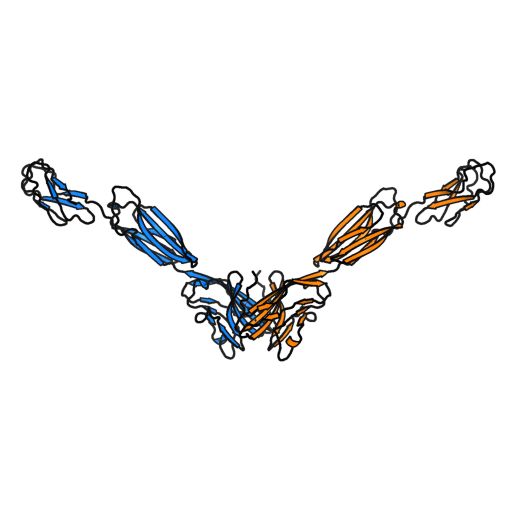.078 5.957 1 95.25 82 ALA B CA 1
ATOM 2986 C C . ALA B 1 82 ? -22.562 -20.688 5.34 1 95.25 82 ALA B C 1
ATOM 2988 O O . ALA B 1 82 ? -23.422 -19.875 5.656 1 95.25 82 ALA B O 1
ATOM 2989 N N . VAL B 1 83 ? -21.641 -20.406 4.461 1 95.75 83 VAL B N 1
ATOM 2990 C CA . VAL B 1 83 ? -21.531 -19.109 3.82 1 95.75 83 VAL B CA 1
ATOM 2991 C C . VAL B 1 83 ? -22.703 -18.906 2.852 1 95.75 83 VAL B C 1
ATOM 2993 O O . VAL B 1 83 ? -23.141 -17.781 2.611 1 95.75 83 VAL B O 1
ATOM 2996 N N . ARG B 1 84 ? -23.312 -20.031 2.406 1 92.81 84 ARG B N 1
ATOM 2997 C CA . ARG B 1 84 ? -24.328 -19.969 1.361 1 92.81 84 ARG B CA 1
ATOM 2998 C C . ARG B 1 84 ? -25.719 -20.219 1.935 1 92.81 84 ARG B C 1
ATOM 3000 O O . ARG B 1 84 ? -26.703 -20.203 1.203 1 92.81 84 ARG B O 1
ATOM 3007 N N . ARG B 1 85 ? -25.797 -20.375 3.139 1 92.06 85 ARG B N 1
ATOM 3008 C CA . ARG B 1 85 ? -27.094 -20.656 3.756 1 92.06 85 ARG B CA 1
ATOM 3009 C C . ARG B 1 85 ? -27.938 -19.391 3.84 1 92.06 85 ARG B C 1
ATOM 3011 O O . ARG B 1 85 ? -27.453 -18.297 3.59 1 92.06 85 ARG B O 1
ATOM 3018 N N . ARG B 1 86 ? -29.156 -19.562 4.258 1 90.19 86 ARG B N 1
ATOM 3019 C CA . ARG B 1 86 ? -30.094 -18.453 4.398 1 90.19 86 ARG B CA 1
ATOM 3020 C C . ARG B 1 86 ? -29.641 -17.5 5.5 1 90.19 86 ARG B C 1
ATOM 3022 O O . ARG B 1 86 ? -29.656 -16.281 5.32 1 90.19 86 ARG B O 1
ATOM 3029 N N . THR B 1 87 ? -29.281 -18.094 6.656 1 91.88 87 THR B N 1
ATOM 3030 C CA . THR B 1 87 ? -28.594 -17.359 7.715 1 91.88 87 THR B CA 1
ATOM 3031 C C . THR B 1 87 ? -27.109 -17.719 7.734 1 91.88 87 THR B C 1
ATOM 3033 O O . THR B 1 87 ? -26.688 -18.641 8.43 1 91.88 87 THR B O 1
ATOM 3036 N N . PRO B 1 88 ? -26.406 -16.906 6.98 1 93 88 PRO B N 1
ATOM 3037 C CA . PRO B 1 88 ? -25.031 -17.328 6.746 1 93 88 PRO B CA 1
ATOM 3038 C C . PRO B 1 88 ? -24.125 -17.078 7.949 1 93 88 PRO B C 1
ATOM 3040 O O . PRO B 1 88 ? -24.359 -16.141 8.719 1 93 88 PRO B O 1
ATOM 3043 N N . SER B 1 89 ? -23.188 -17.922 8.109 1 94.38 89 SER B N 1
ATOM 3044 C CA . SER B 1 89 ? -22.062 -17.703 9.008 1 94.38 89 SER B CA 1
ATOM 3045 C C . SER B 1 89 ? -20.828 -17.266 8.242 1 94.38 89 SER B C 1
ATOM 3047 O O . SER B 1 89 ? -20.266 -18.031 7.453 1 94.38 89 SER B O 1
ATOM 3049 N N . LEU B 1 90 ? -20.406 -16.094 8.531 1 97.31 90 LEU B N 1
ATOM 3050 C CA . LEU B 1 90 ? -19.328 -15.523 7.719 1 97.31 90 LEU B CA 1
ATOM 3051 C C . LEU B 1 90 ? -18.031 -15.438 8.516 1 97.31 90 LEU B C 1
ATOM 3053 O O . LEU B 1 90 ? -17.109 -14.727 8.117 1 97.31 90 LEU B O 1
ATOM 3057 N N . GLN B 1 91 ? -17.953 -16.109 9.602 1 96.44 91 GLN B N 1
ATOM 3058 C CA . GLN B 1 91 ? -16.734 -16.062 10.414 1 96.44 91 GLN B CA 1
ATOM 3059 C C . GLN B 1 91 ? -15.602 -16.844 9.766 1 96.44 91 GLN B C 1
ATOM 3061 O O . GLN B 1 91 ? -14.43 -16.547 9.992 1 96.44 91 GLN B O 1
ATOM 3066 N N . ASP B 1 92 ? -16.016 -17.828 9.055 1 97.81 92 ASP B N 1
ATOM 3067 C CA . ASP B 1 92 ? -15.047 -18.625 8.289 1 97.81 92 ASP B CA 1
ATOM 3068 C C . ASP B 1 92 ? -15.359 -18.547 6.793 1 97.81 92 ASP B C 1
ATOM 3070 O O . ASP B 1 92 ? -16.266 -19.234 6.309 1 97.81 92 ASP B O 1
ATOM 3074 N N . THR B 1 93 ? -14.523 -17.828 6.059 1 98.31 93 THR B N 1
ATOM 3075 C CA . THR B 1 93 ? -14.75 -17.672 4.629 1 98.31 93 THR B CA 1
ATOM 3076 C C . THR B 1 93 ? -13.547 -18.188 3.832 1 98.31 93 THR B C 1
ATOM 3078 O O . THR B 1 93 ? -13.117 -17.547 2.867 1 98.31 93 THR B O 1
ATOM 3081 N N . THR B 1 94 ? -13.094 -19.312 4.215 1 98.56 94 THR B N 1
ATOM 3082 C CA . THR B 1 94 ? -12 -19.984 3.516 1 98.56 94 THR B CA 1
ATOM 3083 C C . THR B 1 94 ? -12.344 -20.188 2.045 1 98.56 94 THR B C 1
ATOM 3085 O O . THR B 1 94 ? -13.461 -20.609 1.718 1 98.56 94 THR B O 1
ATOM 3088 N N . LEU B 1 95 ? -11.453 -19.891 1.234 1 98.12 95 LEU B N 1
ATOM 3089 C CA . LEU B 1 95 ? -11.648 -20.016 -0.205 1 98.12 95 LEU B CA 1
ATOM 3090 C C . LEU B 1 95 ? -10.922 -21.234 -0.749 1 98.12 95 LEU B C 1
ATOM 3092 O O . LEU B 1 95 ? -9.781 -21.516 -0.372 1 98.12 95 LEU B O 1
ATOM 3096 N N . THR B 1 96 ? -11.578 -21.938 -1.573 1 98.31 96 THR B N 1
ATOM 3097 C CA . THR B 1 96 ? -10.977 -23.094 -2.229 1 98.31 96 THR B CA 1
ATOM 3098 C C . THR B 1 96 ? -10.773 -22.828 -3.717 1 98.31 96 THR B C 1
ATOM 3100 O O . THR B 1 96 ? -11.703 -22.438 -4.418 1 98.31 96 THR B O 1
ATOM 3103 N N . LEU B 1 97 ? -9.609 -23.016 -4.188 1 98.06 97 LEU B N 1
ATOM 3104 C CA . LEU B 1 97 ? -9.289 -22.938 -5.605 1 98.06 97 LEU B CA 1
ATOM 3105 C C . LEU B 1 97 ? -9.023 -24.328 -6.176 1 98.06 97 LEU B C 1
ATOM 3107 O O . LEU B 1 97 ? -8.117 -25.016 -5.727 1 98.06 97 LEU B O 1
ATOM 3111 N N . ALA B 1 98 ? -9.742 -24.641 -7.102 1 97.94 98 ALA B N 1
ATOM 3112 C CA . ALA B 1 98 ? -9.547 -25.922 -7.766 1 97.94 98 ALA B CA 1
ATOM 3113 C C . ALA B 1 98 ? -8.82 -25.75 -9.102 1 97.94 98 ALA B C 1
ATOM 3115 O O . ALA B 1 98 ? -8.812 -24.656 -9.664 1 97.94 98 ALA B O 1
ATOM 3116 N N . SER B 1 99 ? -8.18 -26.859 -9.594 1 97.12 99 SER B N 1
ATOM 3117 C CA . SER B 1 99 ? -7.488 -26.859 -10.875 1 97.12 99 SER B CA 1
ATOM 3118 C C . SER B 1 99 ? -6.566 -25.641 -10.992 1 97.12 99 SER B C 1
ATOM 3120 O O . SER B 1 99 ? -6.664 -24.875 -11.945 1 97.12 99 SER B O 1
ATOM 3122 N N . LEU B 1 100 ? -5.676 -25.609 -10.078 1 97.25 100 LEU B N 1
ATOM 3123 C CA . LEU B 1 100 ? -4.773 -24.469 -9.961 1 97.25 100 LEU B CA 1
ATOM 3124 C C . LEU B 1 100 ? -4.023 -24.234 -11.266 1 97.25 100 LEU B C 1
ATOM 3126 O O . LEU B 1 100 ? -3.584 -25.188 -11.914 1 97.25 100 LEU B O 1
ATOM 3130 N N . LYS B 1 101 ? -3.982 -23.031 -11.664 1 96.5 101 LYS B N 1
ATOM 3131 C CA . LYS B 1 101 ? -3.213 -22.578 -12.828 1 96.5 101 LYS B CA 1
ATOM 3132 C C . LYS B 1 101 ? -2.014 -21.734 -12.398 1 96.5 101 LYS B C 1
ATOM 3134 O O . LYS B 1 101 ? -2.006 -21.172 -11.305 1 96.5 101 LYS B O 1
ATOM 3139 N N . LEU B 1 102 ? -1.041 -21.641 -13.305 1 96.69 102 LEU B N 1
ATOM 3140 C CA . LEU B 1 102 ? 0.123 -20.812 -13.023 1 96.69 102 LEU B CA 1
ATOM 3141 C C . LEU B 1 102 ? -0.286 -19.359 -12.805 1 96.69 102 LEU B C 1
ATOM 3143 O O . LEU B 1 102 ? 0.306 -18.656 -11.984 1 96.69 102 LEU B O 1
ATOM 3147 N N . SER B 1 103 ? -1.331 -18.938 -13.461 1 94.75 103 SER B N 1
ATOM 3148 C CA . SER B 1 103 ? -1.795 -17.562 -13.391 1 94.75 103 SER B CA 1
ATOM 3149 C C . SER B 1 103 ? -2.473 -17.266 -12.055 1 94.75 103 SER B C 1
ATOM 3151 O O . SER B 1 103 ? -2.725 -16.109 -11.719 1 94.75 103 SER B O 1
ATOM 3153 N N . ASP B 1 104 ? -2.762 -18.266 -11.312 1 96.88 104 ASP B N 1
ATOM 3154 C CA . ASP B 1 104 ? -3.391 -18.078 -10.008 1 96.88 104 ASP B CA 1
ATOM 3155 C C . ASP B 1 104 ? -2.375 -17.609 -8.969 1 96.88 104 ASP B C 1
ATOM 3157 O O . ASP B 1 104 ? -2.75 -17.156 -7.887 1 96.88 104 ASP B O 1
ATOM 3161 N N . GLU B 1 105 ? -1.105 -17.734 -9.289 1 96.81 105 GLU B N 1
ATOM 3162 C CA . GLU B 1 105 ? -0.079 -17.25 -8.367 1 96.81 105 GLU B CA 1
ATOM 3163 C C . GLU B 1 105 ? -0.186 -15.75 -8.148 1 96.81 105 GLU B C 1
ATOM 3165 O O . GLU B 1 105 ? -0.082 -14.969 -9.094 1 96.81 105 GLU B O 1
ATOM 3170 N N . ALA B 1 106 ? -0.453 -15.398 -6.941 1 97.56 106 ALA B N 1
ATOM 3171 C CA . ALA B 1 106 ? -0.617 -13.992 -6.578 1 97.56 106 ALA B CA 1
ATOM 3172 C C . ALA B 1 106 ? -0.79 -13.836 -5.07 1 97.56 106 ALA B C 1
ATOM 3174 O O . ALA B 1 106 ? -0.757 -14.82 -4.328 1 97.56 106 ALA B O 1
ATOM 3175 N N . ARG B 1 107 ? -0.8 -12.617 -4.773 1 97.69 107 ARG B N 1
ATOM 3176 C CA . ARG B 1 107 ? -1.241 -12.297 -3.418 1 97.69 107 ARG B CA 1
ATOM 3177 C C . ARG B 1 107 ? -2.758 -12.156 -3.355 1 97.69 107 ARG B C 1
ATOM 3179 O O . ARG B 1 107 ? -3.367 -11.547 -4.238 1 97.69 107 ARG B O 1
ATOM 3186 N N . TYR B 1 108 ? -3.314 -12.719 -2.287 1 98.38 108 TYR B N 1
ATOM 3187 C CA . TYR B 1 108 ? -4.762 -12.648 -2.107 1 98.38 108 TYR B CA 1
ATOM 3188 C C . TYR B 1 108 ? -5.113 -11.945 -0.799 1 98.38 108 TYR B C 1
ATOM 3190 O O . TYR B 1 108 ? -4.465 -12.172 0.225 1 98.38 108 TYR B O 1
ATOM 3198 N N . ILE B 1 109 ? -6.141 -11.141 -0.851 1 97.56 109 ILE B N 1
ATOM 3199 C CA . ILE B 1 109 ? -6.582 -10.375 0.315 1 97.56 109 ILE B CA 1
ATOM 3200 C C . ILE B 1 109 ? -7.977 -10.836 0.731 1 97.56 109 ILE B C 1
ATOM 3202 O O . ILE B 1 109 ? -8.867 -10.969 -0.111 1 97.56 109 ILE B O 1
ATOM 3206 N N . CYS B 1 110 ? -8.102 -11.172 1.938 1 98.25 110 CYS B N 1
ATOM 3207 C CA . CYS B 1 110 ? -9.398 -11.398 2.564 1 98.25 110 CYS B CA 1
ATOM 3208 C C . CYS B 1 110 ? -9.797 -10.203 3.432 1 98.25 110 CYS B C 1
ATOM 3210 O O . CYS B 1 110 ? -9.195 -9.961 4.477 1 98.25 110 CYS B O 1
ATOM 3212 N N . GLU B 1 111 ? -10.812 -9.523 3 1 97.75 111 GLU B N 1
ATOM 3213 C CA . GLU B 1 111 ? -11.211 -8.297 3.689 1 97.75 111 GLU B CA 1
ATOM 3214 C C . GLU B 1 111 ? -12.609 -8.422 4.285 1 97.75 111 GLU B C 1
ATOM 3216 O O . GLU B 1 111 ? -13.57 -8.711 3.568 1 97.75 111 GLU B O 1
ATOM 3221 N N . TYR B 1 112 ? -12.68 -8.203 5.582 1 98 112 TYR B N 1
ATOM 3222 C CA . TYR B 1 112 ? -13.961 -8.156 6.281 1 98 112 TYR B CA 1
ATOM 3223 C C . TYR B 1 112 ? -14.43 -6.715 6.465 1 98 112 TYR B C 1
ATOM 3225 O O . TYR B 1 112 ? -13.727 -5.898 7.066 1 98 112 TYR B O 1
ATOM 3233 N N . THR B 1 113 ? -15.531 -6.43 5.863 1 97.94 113 THR B N 1
ATOM 3234 C CA . THR B 1 113 ? -16.203 -5.16 6.105 1 97.94 113 THR B CA 1
ATOM 3235 C C . THR B 1 113 ? -17.203 -5.285 7.246 1 97.94 113 THR B C 1
ATOM 3237 O O . THR B 1 113 ? -18.188 -6.035 7.145 1 97.94 113 THR B O 1
ATOM 3240 N N . THR B 1 114 ? -16.953 -4.527 8.352 1 97.69 114 THR B N 1
ATOM 3241 C CA . THR B 1 114 ? -17.797 -4.688 9.531 1 97.69 114 THR B CA 1
ATOM 3242 C C . THR B 1 114 ? -18.375 -3.344 9.969 1 97.69 114 THR B C 1
ATOM 3244 O O . THR B 1 114 ? -17.922 -2.289 9.523 1 97.69 114 THR B O 1
ATOM 3247 N N . PHE B 1 115 ? -19.438 -3.402 10.758 1 96.94 115 PHE B N 1
ATOM 3248 C CA . PHE B 1 115 ? -20.094 -2.244 11.352 1 96.94 115 PHE B CA 1
ATOM 3249 C C . PHE B 1 115 ? -20.234 -2.416 12.859 1 96.94 115 PHE B C 1
ATOM 3251 O O . PHE B 1 115 ? -20.719 -3.445 13.336 1 96.94 115 PHE B O 1
ATOM 3258 N N . PRO B 1 116 ? -19.797 -1.523 13.625 1 95.44 116 PRO B N 1
ATOM 3259 C CA . PRO B 1 116 ? -19.344 -0.176 13.266 1 95.44 116 PRO B CA 1
ATOM 3260 C C . PRO B 1 116 ? -17.828 -0.018 13.328 1 95.44 116 PRO B C 1
ATOM 3262 O O . PRO B 1 116 ? -17.328 1.104 13.406 1 95.44 116 PRO B O 1
ATOM 3265 N N . ALA B 1 117 ? -17.156 -1.159 13.305 1 93.25 117 ALA B N 1
ATOM 3266 C CA . ALA B 1 117 ? -15.734 -1.087 13.609 1 93.25 117 ALA B CA 1
ATOM 3267 C C . ALA B 1 117 ? -14.906 -0.842 12.352 1 93.25 117 ALA B C 1
ATOM 3269 O O . ALA B 1 117 ? -13.727 -0.505 12.43 1 93.25 117 ALA B O 1
ATOM 3270 N N . GLY B 1 118 ? -15.508 -1.001 11.164 1 93.75 118 GLY B N 1
ATOM 3271 C CA . GLY B 1 118 ? -14.766 -0.737 9.945 1 93.75 118 GLY B CA 1
ATOM 3272 C C . GLY B 1 118 ? -14.172 -1.988 9.32 1 93.75 118 GLY B C 1
ATOM 3273 O O . GLY B 1 118 ? -14.586 -3.104 9.648 1 93.75 118 GLY B O 1
ATOM 3274 N N . ASN B 1 119 ? -13.227 -1.789 8.422 1 95 119 ASN B N 1
ATOM 3275 C CA . ASN B 1 119 ? -12.672 -2.891 7.637 1 95 119 ASN B CA 1
ATOM 3276 C C . ASN B 1 119 ? -11.414 -3.461 8.281 1 95 119 ASN B C 1
ATOM 3278 O O . ASN B 1 119 ? -10.641 -2.725 8.891 1 95 119 ASN B O 1
ATOM 3282 N N . ARG B 1 120 ? -11.328 -4.797 8.18 1 94.94 120 ARG B N 1
ATOM 3283 C CA . ARG B 1 120 ? -10.109 -5.512 8.539 1 94.94 120 ARG B CA 1
ATOM 3284 C C . ARG B 1 120 ? -9.711 -6.504 7.457 1 94.94 120 ARG B C 1
ATOM 3286 O O . ARG B 1 120 ? -10.57 -7.16 6.859 1 94.94 120 ARG B O 1
ATOM 3293 N N . GLU B 1 121 ? -8.422 -6.5 7.195 1 95.38 121 GLU B N 1
ATOM 3294 C CA . GLU B 1 121 ? -7.996 -7.391 6.117 1 95.38 121 GLU B CA 1
ATOM 3295 C C . GLU B 1 121 ? -6.711 -8.125 6.48 1 95.38 121 GLU B C 1
ATOM 3297 O O . GLU B 1 121 ? -6.02 -7.75 7.434 1 95.38 121 GLU B O 1
ATOM 3302 N N . SER B 1 122 ? -6.457 -9.188 5.859 1 96.56 122 SER B N 1
ATOM 3303 C CA . SER B 1 122 ? -5.211 -9.945 5.871 1 96.56 122 SER B CA 1
ATOM 3304 C C . SER B 1 122 ? -4.883 -10.492 4.484 1 96.56 122 SER B C 1
ATOM 3306 O O . SER B 1 122 ? -5.691 -10.383 3.562 1 96.56 122 SER B O 1
ATOM 3308 N N . MET B 1 123 ? -3.611 -10.977 4.379 1 97.06 123 MET B N 1
ATOM 3309 C CA . MET B 1 123 ? -3.197 -11.375 3.033 1 97.06 123 MET B CA 1
ATOM 3310 C C . MET B 1 123 ? -2.428 -12.688 3.064 1 97.06 123 MET B C 1
ATOM 3312 O O . MET B 1 123 ? -1.865 -13.062 4.098 1 97.06 123 MET B O 1
ATOM 3316 N N . VAL B 1 124 ? -2.473 -13.336 1.976 1 98 124 VAL B N 1
ATOM 3317 C CA . VAL B 1 124 ? -1.725 -14.578 1.803 1 98 124 VAL B CA 1
ATOM 3318 C C . VAL B 1 124 ? -1.067 -14.602 0.424 1 98 124 VAL B C 1
ATOM 3320 O O . VAL B 1 124 ? -1.656 -14.141 -0.558 1 98 124 VAL B O 1
ATOM 3323 N N . ASN B 1 125 ? 0.163 -15.039 0.421 1 98.12 125 ASN B N 1
ATOM 3324 C CA . ASN B 1 125 ? 0.856 -15.242 -0.848 1 98.12 125 ASN B CA 1
ATOM 3325 C C . ASN B 1 125 ? 0.713 -16.672 -1.347 1 98.12 125 ASN B C 1
ATOM 3327 O O . ASN B 1 125 ? 1.139 -17.609 -0.674 1 98.12 125 ASN B O 1
ATOM 3331 N N . LEU B 1 126 ? 0.115 -16.781 -2.477 1 98.19 126 LEU B N 1
ATOM 3332 C CA . LEU B 1 126 ? -0.053 -18.109 -3.066 1 98.19 126 LEU B CA 1
ATOM 3333 C C . LEU B 1 126 ? 1.026 -18.375 -4.109 1 98.19 126 LEU B C 1
ATOM 3335 O O . LEU B 1 126 ? 1.144 -17.641 -5.094 1 98.19 126 LEU B O 1
ATOM 3339 N N . THR B 1 127 ? 1.831 -19.422 -3.871 1 97.56 127 THR B N 1
ATOM 3340 C CA . THR B 1 127 ? 2.828 -19.859 -4.84 1 97.56 127 THR B CA 1
ATOM 3341 C C . THR B 1 127 ? 2.355 -21.109 -5.566 1 97.56 127 THR B C 1
ATOM 3343 O O . THR B 1 127 ? 1.849 -22.047 -4.941 1 97.56 127 THR B O 1
ATOM 3346 N N . VAL B 1 128 ? 2.525 -21.125 -6.898 1 97.75 128 VAL B N 1
ATOM 3347 C CA . VAL B 1 128 ? 2.105 -22.281 -7.691 1 97.75 128 VAL B CA 1
ATOM 3348 C C . VAL B 1 128 ? 3.328 -22.953 -8.305 1 97.75 128 VAL B C 1
ATOM 3350 O O . VAL B 1 128 ? 4.109 -22.312 -9.016 1 97.75 128 VAL B O 1
ATOM 3353 N N . TYR B 1 129 ? 3.412 -24.25 -8.031 1 97.5 129 TYR B N 1
ATOM 3354 C CA . TYR B 1 129 ? 4.512 -25.047 -8.555 1 97.5 129 TYR B CA 1
ATOM 3355 C C . TYR B 1 129 ? 4.07 -25.859 -9.766 1 97.5 129 TYR B C 1
ATOM 3357 O O . TYR B 1 129 ? 2.895 -26.219 -9.891 1 97.5 129 TYR B O 1
ATOM 3365 N N . ALA B 1 130 ? 5.008 -26.125 -10.648 1 97.31 130 ALA B N 1
ATOM 3366 C CA . ALA B 1 130 ? 4.793 -27 -11.797 1 97.31 130 ALA B CA 1
ATOM 3367 C C . ALA B 1 130 ? 5.844 -28.094 -11.859 1 97.31 130 ALA B C 1
ATOM 3369 O O . ALA B 1 130 ? 7.031 -27.828 -12.031 1 97.31 130 ALA B O 1
ATOM 3370 N N . ARG B 1 131 ? 5.348 -29.266 -11.75 1 95.62 131 ARG B N 1
ATOM 3371 C CA . ARG B 1 131 ? 6.246 -30.406 -11.836 1 95.62 131 ARG B CA 1
ATOM 3372 C C . ARG B 1 131 ? 6.766 -30.594 -13.25 1 95.62 131 ARG B C 1
ATOM 3374 O O . ARG B 1 131 ? 5.984 -30.656 -14.203 1 95.62 131 ARG B O 1
ATOM 3381 N N . PRO B 1 132 ? 8.055 -30.672 -13.406 1 96.56 132 PRO B N 1
ATOM 3382 C CA . PRO B 1 132 ? 8.594 -30.844 -14.758 1 96.56 132 PRO B CA 1
ATOM 3383 C C . PRO B 1 132 ? 8.398 -32.25 -15.289 1 96.56 132 PRO B C 1
ATOM 3385 O O . PRO B 1 132 ? 8.242 -33.188 -14.508 1 96.56 132 PRO B O 1
ATOM 3388 N N . LEU B 1 133 ? 8.359 -32.344 -16.625 1 95.06 133 LEU B N 1
ATOM 3389 C CA . LEU B 1 133 ? 8.328 -33.656 -17.297 1 95.06 133 LEU B CA 1
ATOM 3390 C C . LEU B 1 133 ? 9.719 -34.062 -17.766 1 95.06 133 LEU B C 1
ATOM 3392 O O . LEU B 1 133 ? 10.391 -33.281 -18.453 1 95.06 133 LEU B O 1
ATOM 3396 N N . THR B 1 134 ? 10.125 -35.219 -17.297 1 94.81 134 THR B N 1
ATOM 3397 C CA . THR B 1 134 ? 11.43 -35.719 -17.703 1 94.81 134 THR B CA 1
ATOM 3398 C C . THR B 1 134 ? 11.312 -36.531 -19.016 1 94.81 134 THR B C 1
ATOM 3400 O O . THR B 1 134 ? 10.438 -37.375 -19.156 1 94.81 134 THR B O 1
ATOM 3403 N N . ARG B 1 135 ? 12.18 -36.125 -19.938 1 94.25 135 ARG B N 1
ATOM 3404 C CA . ARG B 1 135 ? 12.242 -36.875 -21.188 1 94.25 135 ARG B CA 1
ATOM 3405 C C . ARG B 1 135 ? 13.688 -37.125 -21.609 1 94.25 135 ARG B C 1
ATOM 3407 O O . ARG B 1 135 ? 14.523 -36.219 -21.547 1 94.25 135 ARG B O 1
ATOM 3414 N N . MET B 1 136 ? 13.984 -38.312 -21.906 1 94.38 136 MET B N 1
ATOM 3415 C CA . MET B 1 136 ? 15.312 -38.688 -22.406 1 94.38 136 MET B CA 1
ATOM 3416 C C . MET B 1 136 ? 15.227 -39.25 -23.812 1 94.38 136 MET B C 1
ATOM 3418 O O . MET B 1 136 ? 14.312 -40 -24.125 1 94.38 136 MET B O 1
ATOM 3422 N N . SER B 1 137 ? 16.141 -38.812 -24.672 1 92.5 137 SER B N 1
ATOM 3423 C CA . SER B 1 137 ? 16.188 -39.344 -26.047 1 92.5 137 SER B CA 1
ATOM 3424 C C . SER B 1 137 ? 17.609 -39.344 -26.578 1 92.5 137 SER B C 1
ATOM 3426 O O . SER B 1 137 ? 18.469 -38.625 -26.078 1 92.5 137 SER B O 1
ATOM 3428 N N . LEU B 1 138 ? 17.781 -40.219 -27.516 1 91.75 138 LEU B N 1
ATOM 3429 C CA . LEU B 1 138 ? 19.047 -40.188 -28.25 1 91.75 138 LEU B CA 1
ATOM 3430 C C . LEU B 1 138 ? 19.078 -39 -29.203 1 91.75 138 LEU B C 1
ATOM 3432 O O . LEU B 1 138 ? 18.062 -38.625 -29.781 1 91.75 138 LEU B O 1
ATOM 3436 N N . SER B 1 139 ? 20.234 -38.25 -29.234 1 84.69 139 SER B N 1
ATOM 3437 C CA . SER B 1 139 ? 20.344 -37.031 -30.062 1 84.69 139 SER B CA 1
ATOM 3438 C C . SER B 1 139 ? 20.156 -37.375 -31.531 1 84.69 139 SER B C 1
ATOM 3440 O O . SER B 1 139 ? 19.594 -36.562 -32.281 1 84.69 139 SER B O 1
ATOM 3442 N N . THR B 1 140 ? 20.812 -38.344 -32.031 1 80.94 140 THR B N 1
ATOM 3443 C CA . THR B 1 140 ? 20.641 -38.812 -33.375 1 80.94 140 THR B CA 1
ATOM 3444 C C . THR B 1 140 ? 20.297 -40.281 -33.406 1 80.94 140 THR B C 1
ATOM 3446 O O . THR B 1 140 ? 20.781 -41.062 -32.594 1 80.94 140 THR B O 1
ATOM 3449 N N . PRO B 1 141 ? 19.406 -40.625 -34.375 1 73.38 141 PRO B N 1
ATOM 3450 C CA . PRO B 1 141 ? 18.984 -42.031 -34.406 1 73.38 141 PRO B CA 1
ATOM 3451 C C . PRO B 1 141 ? 20.141 -42.969 -34.688 1 73.38 141 PRO B C 1
ATOM 3453 O O . PRO B 1 141 ? 20.172 -44.094 -34.188 1 73.38 141 PRO B O 1
ATOM 3456 N N . THR B 1 142 ? 21.016 -42.5 -35.562 1 78.69 142 THR B N 1
ATOM 3457 C CA . THR B 1 142 ? 22.125 -43.406 -35.906 1 78.69 142 THR B CA 1
ATOM 3458 C C . THR B 1 142 ? 23.469 -42.75 -35.562 1 78.69 142 THR B C 1
ATOM 3460 O O . THR B 1 142 ? 23.812 -41.719 -36.094 1 78.69 142 THR B O 1
ATOM 3463 N N . LEU B 1 143 ? 24.094 -43.281 -34.562 1 85.56 143 LEU B N 1
ATOM 3464 C CA . LEU B 1 143 ? 25.438 -42.844 -34.219 1 85.56 143 LEU B CA 1
ATOM 3465 C C . LEU B 1 143 ? 26.484 -43.719 -34.844 1 85.56 143 LEU B C 1
ATOM 3467 O O . LEU B 1 143 ? 26.422 -44.969 -34.781 1 85.56 143 LEU B O 1
ATOM 3471 N N . VAL B 1 144 ? 27.391 -43.094 -35.656 1 84.06 144 VAL B N 1
ATOM 3472 C CA . VAL B 1 144 ? 28.422 -43.844 -36.344 1 84.06 144 VAL B CA 1
ATOM 3473 C C . VAL B 1 144 ? 29.797 -43.5 -35.781 1 84.06 144 VAL B C 1
ATOM 3475 O O . VAL B 1 144 ? 30.109 -42.344 -35.562 1 84.06 144 VAL B O 1
ATOM 3478 N N . ALA B 1 145 ? 30.469 -44.562 -35.469 1 86.38 145 ALA B N 1
ATOM 3479 C CA . ALA B 1 145 ? 31.859 -44.375 -35.031 1 86.38 145 ALA B CA 1
ATOM 3480 C C . ALA B 1 145 ? 32.719 -43.906 -36.219 1 86.38 145 ALA B C 1
ATOM 3482 O O . ALA B 1 145 ? 32.844 -44.625 -37.219 1 86.38 145 ALA B O 1
ATOM 3483 N N . ARG B 1 146 ? 33.125 -42.688 -36.156 1 78.69 146 ARG B N 1
ATOM 3484 C CA . ARG B 1 146 ? 33.969 -42.125 -37.25 1 78.69 146 ARG B CA 1
ATOM 3485 C C . ARG B 1 146 ? 35.438 -42.062 -36.812 1 78.69 146 ARG B C 1
ATOM 3487 O O . ARG B 1 146 ? 35.719 -42.031 -35.625 1 78.69 146 ARG B O 1
ATOM 3494 N N . PRO B 1 147 ? 36.219 -42.188 -37.875 1 75.56 147 PRO B N 1
ATOM 3495 C CA . PRO B 1 147 ? 37.625 -42.094 -37.531 1 75.56 147 PRO B CA 1
ATOM 3496 C C . PRO B 1 147 ? 38 -40.75 -36.906 1 75.56 147 PRO B C 1
ATOM 3498 O O . PRO B 1 147 ? 38.969 -40.656 -36.156 1 75.56 147 PRO B O 1
ATOM 3501 N N . THR B 1 148 ? 37.094 -39.844 -37.188 1 76.5 148 THR B N 1
ATOM 3502 C CA . THR B 1 148 ? 37.375 -38.531 -36.625 1 76.5 148 THR B CA 1
ATOM 3503 C C . THR B 1 148 ? 36.938 -38.469 -35.156 1 76.5 148 THR B C 1
ATOM 3505 O O . THR B 1 148 ? 35.938 -39.062 -34.781 1 76.5 148 THR B O 1
ATOM 3508 N N . ASN B 1 149 ? 37.781 -38.188 -34.219 1 82.75 149 ASN B N 1
ATOM 3509 C CA . ASN B 1 149 ? 37.5 -38.062 -32.781 1 82.75 149 ASN B CA 1
ATOM 3510 C C . ASN B 1 149 ? 36.625 -36.844 -32.5 1 82.75 149 ASN B C 1
ATOM 3512 O O . ASN B 1 149 ? 36.906 -36.062 -31.594 1 82.75 149 ASN B O 1
ATOM 3516 N N . LEU B 1 150 ? 35.531 -36.781 -33.281 1 86.94 150 LEU B N 1
ATOM 3517 C CA . LEU B 1 150 ? 34.625 -35.625 -33.125 1 86.94 150 LEU B CA 1
ATOM 3518 C C . LEU B 1 150 ? 33.656 -35.875 -31.984 1 86.94 150 LEU B C 1
ATOM 3520 O O . LEU B 1 150 ? 32.969 -36.906 -31.969 1 86.94 150 LEU B O 1
ATOM 3524 N N . LYS B 1 151 ? 33.719 -34.969 -31.094 1 90.56 151 LYS B N 1
ATOM 3525 C CA . LYS B 1 151 ? 32.75 -35 -30.016 1 90.56 151 LYS B CA 1
ATOM 3526 C C . LYS B 1 151 ? 31.344 -34.656 -30.531 1 90.56 151 LYS B C 1
ATOM 3528 O O . LYS B 1 151 ? 31.156 -33.656 -31.203 1 90.56 151 LYS B O 1
ATOM 3533 N N . THR B 1 152 ? 30.406 -35.562 -30.234 1 90.31 152 THR B N 1
ATOM 3534 C CA . THR B 1 152 ? 29.047 -35.375 -30.719 1 90.31 152 THR B CA 1
ATOM 3535 C C . THR B 1 152 ? 28.047 -35.625 -29.594 1 90.31 152 THR B C 1
ATOM 3537 O O . THR B 1 152 ? 28.234 -36.531 -28.766 1 90.31 152 THR B O 1
ATOM 3540 N N . PRO B 1 153 ? 27.031 -34.812 -29.625 1 93.88 153 PRO B N 1
ATOM 3541 C CA . PRO B 1 153 ? 25.969 -35.125 -28.672 1 93.88 153 PRO B CA 1
ATOM 3542 C C . PRO B 1 153 ? 25.297 -36.469 -28.969 1 93.88 153 PRO B C 1
ATOM 3544 O O . PRO B 1 153 ? 24.812 -36.688 -30.094 1 93.88 153 PRO B O 1
ATOM 3547 N N . VAL B 1 154 ? 25.266 -37.344 -28 1 93.81 154 VAL B N 1
ATOM 3548 C CA . VAL B 1 154 ? 24.734 -38.688 -28.25 1 93.81 154 VAL B CA 1
ATOM 3549 C C . VAL B 1 154 ? 23.375 -38.844 -27.578 1 93.81 154 VAL B C 1
ATOM 3551 O O . VAL B 1 154 ? 22.562 -39.656 -28.016 1 93.81 154 VAL B O 1
ATOM 3554 N N . ALA B 1 155 ? 23.141 -38.156 -26.5 1 95.19 155 ALA B N 1
ATOM 3555 C CA . ALA B 1 155 ? 21.875 -38.219 -25.781 1 95.19 155 ALA B CA 1
ATOM 3556 C C . ALA B 1 155 ? 21.484 -36.875 -25.219 1 95.19 155 ALA B C 1
ATOM 3558 O O . ALA B 1 155 ? 22.344 -36.031 -24.953 1 95.19 155 ALA B O 1
ATOM 3559 N N . THR B 1 156 ? 20.172 -36.688 -25.125 1 96 156 THR B N 1
ATOM 3560 C CA . THR B 1 156 ? 19.625 -35.438 -24.594 1 96 156 THR B CA 1
ATOM 3561 C C . THR B 1 156 ? 18.609 -35.75 -23.5 1 96 156 THR B C 1
ATOM 3563 O O . THR B 1 156 ? 17.75 -36.625 -23.656 1 96 156 THR B O 1
ATOM 3566 N N . CYS B 1 157 ? 18.797 -35.125 -22.406 1 97 157 CYS B N 1
ATOM 3567 C CA . CYS B 1 157 ? 17.859 -35.219 -21.297 1 97 157 CYS B CA 1
ATOM 3568 C C . CYS B 1 157 ? 17.188 -33.875 -21.047 1 97 157 CYS B C 1
ATOM 3570 O O . CYS B 1 157 ? 17.844 -32.844 -20.984 1 97 157 CYS B O 1
ATOM 3572 N N . LEU B 1 158 ? 15.789 -33.969 -20.906 1 96.94 158 LEU B N 1
ATOM 3573 C CA . LEU B 1 158 ? 15.008 -32.75 -20.703 1 96.94 158 LEU B CA 1
ATOM 3574 C C . LEU B 1 158 ? 14.242 -32.812 -19.391 1 96.94 158 LEU B C 1
ATOM 3576 O O . LEU B 1 158 ? 13.648 -33.812 -19.047 1 96.94 158 LEU B O 1
ATOM 3580 N N . SER B 1 159 ? 14.328 -31.828 -18.625 1 97.31 159 SER B N 1
ATOM 3581 C CA . SER B 1 159 ? 13.391 -31.5 -17.562 1 97.31 159 SER B CA 1
ATOM 3582 C C . SER B 1 159 ? 12.5 -30.328 -17.953 1 97.31 159 SER B C 1
ATOM 3584 O O . SER B 1 159 ? 12.859 -29.172 -17.719 1 97.31 159 SER B O 1
ATOM 3586 N N . ALA B 1 160 ? 11.25 -30.703 -18.406 1 97 160 ALA B N 1
ATOM 3587 C CA . ALA B 1 160 ? 10.484 -29.734 -19.172 1 97 160 ALA B CA 1
ATOM 3588 C C . ALA B 1 160 ? 9.445 -29.031 -18.281 1 97 160 ALA B C 1
ATOM 3590 O O . ALA B 1 160 ? 8.703 -29.703 -17.562 1 97 160 ALA B O 1
ATOM 3591 N N . ASN B 1 161 ? 9.453 -27.703 -18.328 1 97.44 161 ASN B N 1
ATOM 3592 C CA . ASN B 1 161 ? 8.375 -26.859 -17.828 1 97.44 161 ASN B CA 1
ATOM 3593 C C . ASN B 1 161 ? 8.234 -26.969 -16.312 1 97.44 161 ASN B C 1
ATOM 3595 O O . ASN B 1 161 ? 7.133 -27.156 -15.797 1 97.44 161 ASN B O 1
ATOM 3599 N N . GLY B 1 162 ? 9.375 -26.812 -15.695 1 97.62 162 GLY B N 1
ATOM 3600 C CA . GLY B 1 162 ? 9.352 -26.828 -14.242 1 97.62 162 GLY B CA 1
ATOM 3601 C C . GLY B 1 162 ? 9.328 -25.453 -13.625 1 97.62 162 GLY B C 1
ATOM 3602 O O . GLY B 1 162 ? 9.898 -24.5 -14.18 1 97.62 162 GLY B O 1
ATOM 3603 N N . LYS B 1 163 ? 8.688 -25.344 -12.484 1 97.44 163 LYS B N 1
ATOM 3604 C CA . LYS B 1 163 ? 8.703 -24.156 -11.648 1 97.44 163 LYS B CA 1
ATOM 3605 C C . LYS B 1 163 ? 8.789 -24.516 -10.164 1 97.44 163 LYS B C 1
ATOM 3607 O O . LYS B 1 163 ? 7.793 -24.922 -9.562 1 97.44 163 LYS B O 1
ATOM 3612 N N . PRO B 1 164 ? 9.797 -24.391 -9.484 1 96.19 164 PRO B N 1
ATOM 3613 C CA . PRO B 1 164 ? 11.094 -23.984 -10.016 1 96.19 164 PRO B CA 1
ATOM 3614 C C . PRO B 1 164 ? 11.703 -25.016 -10.953 1 96.19 164 PRO B C 1
ATOM 3616 O O . PRO B 1 164 ? 11.156 -26.109 -11.117 1 96.19 164 PRO B O 1
ATOM 3619 N N . PRO B 1 165 ? 12.828 -24.625 -11.664 1 97.25 165 PRO B N 1
ATOM 3620 C CA . PRO B 1 165 ? 13.438 -25.594 -12.586 1 97.25 165 PRO B CA 1
ATOM 3621 C C . PRO B 1 165 ? 14.031 -26.797 -11.867 1 97.25 165 PRO B C 1
ATOM 3623 O O . PRO B 1 165 ? 14.547 -26.672 -10.75 1 97.25 165 PRO B O 1
ATOM 3626 N N . GLY B 1 166 ? 13.859 -27.906 -12.547 1 96.25 166 GLY B N 1
ATOM 3627 C CA . GLY B 1 166 ? 14.523 -29.094 -12.031 1 96.25 166 GLY B CA 1
ATOM 3628 C C . GLY B 1 166 ? 16.016 -29.109 -12.312 1 96.25 166 GLY B C 1
ATOM 3629 O O . GLY B 1 166 ? 16.547 -28.188 -12.914 1 96.25 166 GLY B O 1
ATOM 3630 N N . THR B 1 167 ? 16.562 -30.141 -11.727 1 96.75 167 THR B N 1
ATOM 3631 C CA . THR B 1 167 ? 17.984 -30.344 -11.992 1 96.75 167 THR B CA 1
ATOM 3632 C C . THR B 1 167 ? 18.219 -31.672 -12.688 1 96.75 167 THR B C 1
ATOM 3634 O O . THR B 1 167 ? 17.422 -32.594 -12.555 1 96.75 167 THR B O 1
ATOM 3637 N N . ILE B 1 168 ? 19.344 -31.688 -13.492 1 97.38 168 ILE B N 1
ATOM 3638 C CA . ILE B 1 168 ? 19.656 -32.906 -14.242 1 97.38 168 ILE B CA 1
ATOM 3639 C C . ILE B 1 168 ? 21.062 -33.375 -13.883 1 97.38 168 ILE B C 1
ATOM 3641 O O . ILE B 1 168 ? 22 -32.562 -13.812 1 97.38 168 ILE B O 1
ATOM 3645 N N . ARG B 1 169 ? 21.188 -34.625 -13.609 1 96.44 169 ARG B N 1
ATOM 3646 C CA . ARG B 1 169 ? 22.469 -35.312 -13.414 1 96.44 169 ARG B CA 1
ATOM 3647 C C . ARG B 1 169 ? 22.562 -36.562 -14.258 1 96.44 169 ARG B C 1
ATOM 3649 O O . ARG B 1 169 ? 21.594 -37.312 -14.406 1 96.44 169 ARG B O 1
ATOM 3656 N N . TRP B 1 170 ? 23.797 -36.75 -14.797 1 96.75 170 TRP B N 1
ATOM 3657 C CA . TRP B 1 170 ? 24.031 -37.938 -15.617 1 96.75 170 TRP B CA 1
ATOM 3658 C C . TRP B 1 170 ? 24.734 -39.031 -14.82 1 96.75 170 TRP B C 1
ATOM 3660 O O . TRP B 1 170 ? 25.641 -38.75 -14.039 1 96.75 170 TRP B O 1
ATOM 3670 N N . ASP B 1 171 ? 24.156 -40.219 -14.922 1 95.88 171 ASP B N 1
ATOM 3671 C CA . ASP B 1 171 ? 24.781 -41.406 -14.352 1 95.88 171 ASP B CA 1
ATOM 3672 C C . ASP B 1 171 ? 25.172 -42.406 -15.438 1 95.88 171 ASP B C 1
ATOM 3674 O O . ASP B 1 171 ? 24.297 -43.031 -16.062 1 95.88 171 ASP B O 1
ATOM 3678 N N . THR B 1 172 ? 26.391 -42.625 -15.719 1 95.19 172 THR B N 1
ATOM 3679 C CA . THR B 1 172 ? 26.906 -43.5 -16.75 1 95.19 172 THR B CA 1
ATOM 3680 C C . THR B 1 172 ? 28.344 -43.906 -16.469 1 95.19 172 THR B C 1
ATOM 3682 O O . THR B 1 172 ? 29.047 -43.219 -15.703 1 95.19 172 THR B O 1
ATOM 3685 N N . ARG B 1 173 ? 28.812 -45.031 -17.094 1 93 173 ARG B N 1
ATOM 3686 C CA . ARG B 1 173 ? 30.188 -45.5 -16.969 1 93 173 ARG B CA 1
ATOM 3687 C C . ARG B 1 173 ? 31.078 -44.906 -18.062 1 93 173 ARG B C 1
ATOM 3689 O O . ARG B 1 173 ? 32.312 -45.031 -17.984 1 93 173 ARG B O 1
ATOM 3696 N N . VAL B 1 174 ? 30.453 -44.281 -19 1 92.38 174 VAL B N 1
ATOM 3697 C CA . VAL B 1 174 ? 31.203 -43.75 -20.125 1 92.38 174 VAL B CA 1
ATOM 3698 C C . VAL B 1 174 ? 31.688 -42.344 -19.828 1 92.38 174 VAL B C 1
ATOM 3700 O O . VAL B 1 174 ? 30.984 -41.562 -19.172 1 92.38 174 VAL B O 1
ATOM 3703 N N . ARG B 1 175 ? 33 -42.062 -20.297 1 92.06 175 ARG B N 1
ATOM 3704 C CA . ARG B 1 175 ? 33.531 -40.719 -20.125 1 92.06 175 ARG B CA 1
ATOM 3705 C C . ARG B 1 175 ? 33 -39.781 -21.203 1 92.06 175 ARG B C 1
ATOM 3707 O O . ARG B 1 175 ? 32.969 -40.125 -22.391 1 92.06 175 ARG B O 1
ATOM 3714 N N . GLY B 1 176 ? 32.406 -38.719 -20.719 1 93.75 176 GLY B N 1
ATOM 3715 C CA . GLY B 1 176 ? 31.922 -37.719 -21.641 1 93.75 176 GLY B CA 1
ATOM 3716 C C . GLY B 1 176 ? 31.766 -36.344 -21.016 1 93.75 176 GLY B C 1
ATOM 3717 O O . GLY B 1 176 ? 32.281 -36.094 -19.922 1 93.75 176 GLY B O 1
ATOM 3718 N N . GLU B 1 177 ? 31.297 -35.469 -21.891 1 95.62 177 GLU B N 1
ATOM 3719 C CA . GLU B 1 177 ? 31.016 -34.094 -21.438 1 95.62 177 GLU B CA 1
ATOM 3720 C C . GLU B 1 177 ? 29.531 -33.781 -21.469 1 95.62 177 GLU B C 1
ATOM 3722 O O . GLU B 1 177 ? 28.781 -34.406 -22.234 1 95.62 177 GLU B O 1
ATOM 3727 N N . THR B 1 178 ? 29.172 -32.938 -20.5 1 96.38 178 THR B N 1
ATOM 3728 C CA . THR B 1 178 ? 27.766 -32.562 -20.453 1 96.38 178 THR B CA 1
ATOM 3729 C C . THR B 1 178 ? 27.594 -31.062 -20.641 1 96.38 178 THR B C 1
ATOM 3731 O O . THR B 1 178 ? 28.422 -30.281 -20.172 1 96.38 178 THR B O 1
ATOM 3734 N N . THR B 1 179 ? 26.594 -30.656 -21.438 1 96.56 179 THR B N 1
ATOM 3735 C CA . THR B 1 179 ? 26.188 -29.25 -21.578 1 96.56 179 THR B CA 1
ATOM 3736 C C . THR B 1 179 ? 24.75 -29.062 -21.141 1 96.56 179 THR B C 1
ATOM 3738 O O . THR B 1 179 ? 23.859 -29.797 -21.578 1 96.56 179 THR B O 1
ATOM 3741 N N . THR B 1 180 ? 24.625 -28.125 -20.25 1 96.94 180 THR B N 1
ATOM 3742 C CA . THR B 1 180 ? 23.281 -27.891 -19.719 1 96.94 180 THR B CA 1
ATOM 3743 C C . THR B 1 180 ? 22.844 -26.453 -20 1 96.94 180 THR B C 1
ATOM 3745 O O . THR B 1 180 ? 23.609 -25.516 -19.812 1 96.94 180 THR B O 1
ATOM 3748 N N . GLN B 1 181 ? 21.578 -26.328 -20.453 1 97.44 181 GLN B N 1
ATOM 3749 C CA . GLN B 1 181 ? 20.984 -25.031 -20.75 1 97.44 181 GLN B CA 1
ATOM 3750 C C . GLN B 1 181 ? 19.594 -24.891 -20.125 1 97.44 181 GLN B C 1
ATOM 3752 O O . GLN B 1 181 ? 18.844 -25.859 -20.094 1 97.44 181 GLN B O 1
ATOM 3757 N N . GLU B 1 182 ? 19.266 -23.688 -19.719 1 97.62 182 GLU B N 1
ATOM 3758 C CA . GLU B 1 182 ? 17.922 -23.375 -19.219 1 97.62 182 GLU B CA 1
ATOM 3759 C C . GLU B 1 182 ? 17.156 -22.516 -20.203 1 97.62 182 GLU B C 1
ATOM 3761 O O . GLU B 1 182 ? 17.656 -21.5 -20.688 1 97.62 182 GLU B O 1
ATOM 3766 N N . ILE B 1 183 ? 15.992 -23 -20.484 1 97.31 183 ILE B N 1
ATOM 3767 C CA . ILE B 1 183 ? 15.125 -22.281 -21.406 1 97.31 183 ILE B CA 1
ATOM 3768 C C . ILE B 1 183 ? 13.898 -21.75 -20.672 1 97.31 183 ILE B C 1
ATOM 3770 O O . ILE B 1 183 ? 13.102 -22.547 -20.141 1 97.31 183 ILE B O 1
ATOM 3774 N N . LEU B 1 184 ? 13.695 -20.484 -20.719 1 97.31 184 LEU B N 1
ATOM 3775 C CA . LEU B 1 184 ? 12.539 -19.859 -20.078 1 97.31 184 LEU B CA 1
ATOM 3776 C C . LEU B 1 184 ? 11.328 -19.891 -21.016 1 97.31 184 LEU B C 1
ATOM 3778 O O . LEU B 1 184 ? 11.406 -19.406 -22.156 1 97.31 184 LEU B O 1
ATOM 3782 N N . ASN B 1 185 ? 10.297 -20.422 -20.516 1 96.81 185 ASN B N 1
ATOM 3783 C CA . ASN B 1 185 ? 9.078 -20.5 -21.312 1 96.81 185 ASN B CA 1
ATOM 3784 C C . ASN B 1 185 ? 8.195 -19.281 -21.109 1 96.81 185 ASN B C 1
ATOM 3786 O O . ASN B 1 185 ? 8.328 -18.562 -20.125 1 96.81 185 ASN B O 1
ATOM 3790 N N . PRO B 1 186 ? 7.234 -19.062 -22.031 1 94.62 186 PRO B N 1
ATOM 3791 C CA . PRO B 1 186 ? 6.352 -17.906 -21.938 1 94.62 186 PRO B CA 1
ATOM 3792 C C . PRO B 1 186 ? 5.473 -17.922 -20.688 1 94.62 186 PRO B C 1
ATOM 3794 O O . PRO B 1 186 ? 5.078 -16.859 -20.188 1 94.62 186 PRO B O 1
ATOM 3797 N N . ASP B 1 187 ? 5.184 -19.047 -20.203 1 93.88 187 ASP B N 1
ATOM 3798 C CA . ASP B 1 187 ? 4.301 -19.141 -19.047 1 93.88 187 ASP B CA 1
ATOM 3799 C C . ASP B 1 187 ? 5.086 -18.984 -17.734 1 93.88 187 ASP B C 1
ATOM 3801 O O . ASP B 1 187 ? 4.512 -19.031 -16.656 1 93.88 187 ASP B O 1
ATOM 3805 N N . GLY B 1 188 ? 6.32 -18.859 -17.859 1 93.94 188 GLY B N 1
ATOM 3806 C CA . GLY B 1 188 ? 7.145 -18.625 -16.688 1 93.94 188 GLY B CA 1
ATOM 3807 C C . GLY B 1 188 ? 7.855 -19.875 -16.188 1 93.94 188 GLY B C 1
ATOM 3808 O O . GLY B 1 188 ? 8.68 -19.812 -15.273 1 93.94 188 GLY B O 1
ATOM 3809 N N . THR B 1 189 ? 7.543 -20.953 -16.734 1 97.5 189 THR B N 1
ATOM 3810 C CA . THR B 1 189 ? 8.242 -22.172 -16.375 1 97.5 189 THR B CA 1
ATOM 3811 C C . THR B 1 189 ? 9.602 -22.25 -17.062 1 97.5 189 THR B C 1
ATOM 3813 O O . THR B 1 189 ? 9.898 -21.438 -17.953 1 97.5 189 THR B O 1
ATOM 3816 N N . ILE B 1 190 ? 10.406 -23.25 -16.594 1 97.75 190 ILE B N 1
ATOM 3817 C CA . ILE B 1 190 ? 11.742 -23.375 -17.156 1 97.75 190 ILE B CA 1
ATOM 3818 C C . ILE B 1 190 ? 11.984 -24.828 -17.578 1 97.75 190 ILE B C 1
ATOM 3820 O O . ILE B 1 190 ? 11.633 -25.766 -16.859 1 97.75 190 ILE B O 1
ATOM 3824 N N . THR B 1 191 ? 12.445 -24.922 -18.812 1 98.12 191 THR B N 1
ATOM 3825 C CA . THR B 1 191 ? 12.875 -26.219 -19.312 1 98.12 191 THR B CA 1
ATOM 3826 C C . THR B 1 191 ? 14.398 -26.344 -19.266 1 98.12 191 THR B C 1
ATOM 3828 O O . THR B 1 191 ? 15.109 -25.484 -19.797 1 98.12 191 THR B O 1
ATOM 3831 N N . VAL B 1 192 ? 14.867 -27.344 -18.578 1 98.12 192 VAL B N 1
ATOM 3832 C CA . VAL B 1 192 ? 16.297 -27.594 -18.5 1 98.12 192 VAL B CA 1
ATOM 3833 C C . VAL B 1 192 ? 16.688 -28.703 -19.484 1 98.12 192 VAL B C 1
ATOM 3835 O O . VAL B 1 192 ? 16.094 -29.781 -19.484 1 98.12 192 VAL B O 1
ATOM 3838 N N . ARG B 1 193 ? 17.594 -28.359 -20.359 1 97.31 193 ARG B N 1
ATOM 3839 C CA . ARG B 1 193 ? 18.078 -29.312 -21.359 1 97.31 193 ARG B CA 1
ATOM 3840 C C . ARG B 1 193 ? 19.547 -29.672 -21.109 1 97.31 193 ARG B C 1
ATOM 3842 O O . ARG B 1 193 ? 20.391 -28.781 -20.922 1 97.31 193 ARG B O 1
ATOM 3849 N N . SER B 1 194 ? 19.875 -30.906 -21.062 1 97.56 194 SER B N 1
ATOM 3850 C CA . SER B 1 194 ? 21.25 -31.359 -20.891 1 97.56 194 SER B CA 1
ATOM 3851 C C . SER B 1 194 ? 21.641 -32.375 -21.969 1 97.56 194 SER B C 1
ATOM 3853 O O . SER B 1 194 ? 20.953 -33.375 -22.188 1 97.56 194 SER B O 1
ATOM 3855 N N . ASP B 1 195 ? 22.688 -32.094 -22.641 1 96.75 195 ASP B N 1
ATOM 3856 C CA . ASP B 1 195 ? 23.203 -32.969 -23.672 1 96.75 195 ASP B CA 1
ATOM 3857 C C . ASP B 1 195 ? 24.453 -33.688 -23.203 1 96.75 195 ASP B C 1
ATOM 3859 O O . ASP B 1 195 ? 25.328 -33.094 -22.578 1 96.75 195 ASP B O 1
ATOM 3863 N N . PHE B 1 196 ? 24.469 -34.938 -23.422 1 96.62 196 PHE B N 1
ATOM 3864 C CA . PHE B 1 196 ? 25.672 -35.688 -23.156 1 96.62 196 PHE B CA 1
ATOM 3865 C C . PHE B 1 196 ? 26.516 -35.844 -24.422 1 96.62 196 PHE B C 1
ATOM 3867 O O . PHE B 1 196 ? 26.031 -36.375 -25.438 1 96.62 196 PHE B O 1
ATOM 3874 N N . ILE B 1 197 ? 27.766 -35.406 -24.328 1 95.56 197 ILE B N 1
ATOM 3875 C CA . ILE B 1 197 ? 28.641 -35.344 -25.5 1 95.56 197 ILE B CA 1
ATOM 3876 C C . ILE B 1 197 ? 29.812 -36.312 -25.328 1 95.56 197 ILE B C 1
ATOM 3878 O O . ILE B 1 197 ? 30.469 -36.344 -24.281 1 95.56 197 ILE B O 1
ATOM 3882 N N . LEU B 1 198 ? 30.047 -37.156 -26.344 1 93.5 198 LEU B N 1
ATOM 3883 C CA . LEU B 1 198 ? 31.203 -38.062 -26.359 1 93.5 198 LEU B CA 1
ATOM 3884 C C . LEU B 1 198 ? 31.578 -38.438 -27.797 1 93.5 198 LEU B C 1
ATOM 3886 O O . LEU B 1 198 ? 30.891 -38.062 -28.75 1 93.5 198 LEU B O 1
ATOM 3890 N N . VAL B 1 199 ? 32.688 -39.094 -27.906 1 91.81 199 VAL B N 1
ATOM 3891 C CA . VAL B 1 199 ? 33.094 -39.625 -29.203 1 91.81 199 VAL B CA 1
ATOM 3892 C C . VAL B 1 199 ? 32.531 -41.031 -29.359 1 91.81 199 VAL B C 1
ATOM 3894 O O . VAL B 1 199 ? 32.938 -41.969 -28.641 1 91.81 199 VAL B O 1
ATOM 3897 N N . PRO B 1 200 ? 31.594 -41.094 -30.344 1 91.12 200 PRO B N 1
ATOM 3898 C CA . PRO B 1 200 ? 31.094 -42.438 -30.531 1 91.12 200 PRO B CA 1
ATOM 3899 C C . PRO B 1 200 ? 32.188 -43.438 -30.938 1 91.12 200 PRO B C 1
ATOM 3901 O O . PRO B 1 200 ? 33 -43.156 -31.828 1 91.12 200 PRO B O 1
ATOM 3904 N N . SER B 1 201 ? 32.219 -44.625 -30.281 1 89.25 201 SER B N 1
ATOM 3905 C CA . SER B 1 201 ? 33.219 -45.656 -30.578 1 89.25 201 SER B CA 1
ATOM 3906 C C . SER B 1 201 ? 32.656 -47.031 -30.281 1 89.25 201 SER B C 1
ATOM 3908 O O . SER B 1 201 ? 31.562 -47.188 -29.703 1 89.25 201 SER B O 1
ATOM 3910 N N . ARG B 1 202 ? 33.406 -48.031 -30.75 1 88.62 202 ARG B N 1
ATOM 3911 C CA . ARG B 1 202 ? 33.031 -49.406 -30.484 1 88.62 202 ARG B CA 1
ATOM 3912 C C . ARG B 1 202 ? 32.969 -49.688 -28.984 1 88.62 202 ARG B C 1
ATOM 3914 O O . ARG B 1 202 ? 32.094 -50.406 -28.516 1 88.62 202 ARG B O 1
ATOM 3921 N N . SER B 1 203 ? 33.875 -49.031 -28.234 1 88.69 203 SER B N 1
ATOM 3922 C CA . SER B 1 203 ? 33.969 -49.25 -26.797 1 88.69 203 SER B CA 1
ATOM 3923 C C . SER B 1 203 ? 32.75 -48.688 -26.062 1 88.69 203 SER B C 1
ATOM 3925 O O . SER B 1 203 ? 32.406 -49.156 -24.969 1 88.69 203 SER B O 1
ATOM 3927 N N . THR B 1 204 ? 32.125 -47.75 -26.688 1 91.38 204 THR B N 1
ATOM 3928 C CA . THR B 1 204 ? 31 -47.125 -26.031 1 91.38 204 THR B CA 1
ATOM 3929 C C . THR B 1 204 ? 29.688 -47.719 -26.531 1 91.38 204 THR B C 1
ATOM 3931 O O . THR B 1 204 ? 28.609 -47.344 -26.047 1 91.38 204 THR B O 1
ATOM 3934 N N . HIS B 1 205 ? 29.781 -48.594 -27.516 1 90.25 205 HIS B N 1
ATOM 3935 C CA . HIS B 1 205 ? 28.594 -49.281 -28.016 1 90.25 205 HIS B CA 1
ATOM 3936 C C . HIS B 1 205 ? 27.922 -50.094 -26.922 1 90.25 205 HIS B C 1
ATOM 3938 O O . HIS B 1 205 ? 28.609 -50.781 -26.156 1 90.25 205 HIS B O 1
ATOM 3944 N N . LEU B 1 206 ? 26.547 -49.969 -26.797 1 91.88 206 LEU B N 1
ATOM 3945 C CA . LEU B 1 206 ? 25.672 -50.719 -25.891 1 91.88 206 LEU B CA 1
ATOM 3946 C C . LEU B 1 206 ? 25.859 -50.25 -24.453 1 91.88 206 LEU B C 1
ATOM 3948 O O . LEU B 1 206 ? 25.375 -50.875 -23.516 1 91.88 206 LEU B O 1
ATOM 3952 N N . GLU B 1 207 ? 26.547 -49.156 -24.328 1 93.56 207 GLU B N 1
ATOM 3953 C CA . GLU B 1 207 ? 26.625 -48.562 -23 1 93.56 207 GLU B CA 1
ATOM 3954 C C . GLU B 1 207 ? 25.328 -47.812 -22.656 1 93.56 207 GLU B C 1
ATOM 3956 O O . GLU B 1 207 ? 24.641 -47.312 -23.547 1 93.56 207 GLU B O 1
ATOM 3961 N N . THR B 1 208 ? 25.031 -47.812 -21.375 1 95.12 208 THR B N 1
ATOM 3962 C CA . THR B 1 208 ? 23.781 -47.219 -20.906 1 95.12 208 THR B CA 1
ATOM 3963 C C . THR B 1 208 ? 24.047 -45.844 -20.297 1 95.12 208 THR B C 1
ATOM 3965 O O . THR B 1 208 ? 24.984 -45.688 -19.5 1 95.12 208 THR B O 1
ATOM 3968 N N . LEU B 1 209 ? 23.266 -44.875 -20.734 1 95.81 209 LEU B N 1
ATOM 3969 C CA . LEU B 1 209 ? 23.266 -43.562 -20.141 1 95.81 209 LEU B CA 1
ATOM 3970 C C . LEU B 1 209 ? 22 -43.312 -19.328 1 95.81 209 LEU B C 1
ATOM 3972 O O . LEU B 1 209 ? 20.891 -43.531 -19.828 1 95.81 209 LEU B O 1
ATOM 3976 N N . THR B 1 210 ? 22.156 -42.938 -18.094 1 96.94 210 THR B N 1
ATOM 3977 C CA . THR B 1 210 ? 21.016 -42.656 -17.234 1 96.94 210 THR B CA 1
ATOM 3978 C C . THR B 1 210 ? 20.938 -41.188 -16.844 1 96.94 210 THR B C 1
ATOM 3980 O O . THR B 1 210 ? 21.938 -40.625 -16.438 1 96.94 210 THR B O 1
ATOM 3983 N N . CYS B 1 211 ? 19.859 -40.688 -17.109 1 95.94 211 CYS B N 1
ATOM 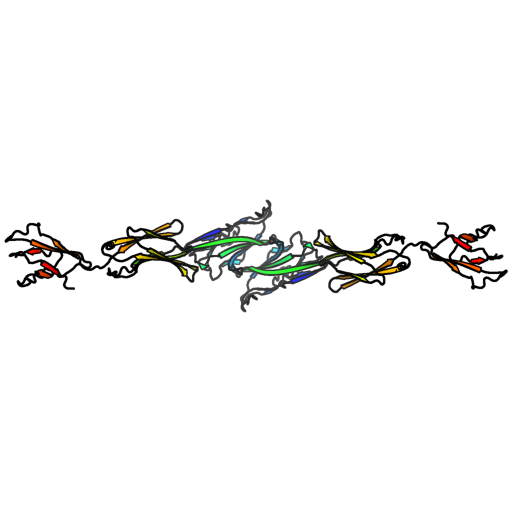3984 C CA . CYS B 1 211 ? 19.578 -39.312 -16.734 1 95.94 211 CYS B CA 1
ATOM 3985 C C . CYS B 1 211 ? 18.75 -39.25 -15.445 1 95.94 211 CYS B C 1
ATOM 3987 O O . CYS B 1 211 ? 17.688 -39.875 -15.359 1 95.94 211 CYS B O 1
ATOM 3989 N N . ILE B 1 212 ? 19.234 -38.562 -14.438 1 96.88 212 ILE B N 1
ATOM 3990 C CA . ILE B 1 212 ? 18.547 -38.406 -13.164 1 96.88 212 ILE B CA 1
ATOM 3991 C C . ILE B 1 212 ? 18.078 -36.969 -12.992 1 96.88 212 ILE B C 1
ATOM 3993 O O . ILE B 1 212 ? 18.891 -36.031 -12.969 1 96.88 212 ILE B O 1
ATOM 3997 N N . THR B 1 213 ? 16.781 -36.844 -12.93 1 96.56 213 THR B N 1
ATOM 3998 C CA . THR B 1 213 ? 16.219 -35.5 -12.711 1 96.56 213 THR B CA 1
ATOM 3999 C C . THR B 1 213 ? 15.68 -35.375 -11.289 1 96.56 213 THR B C 1
ATOM 4001 O O . THR B 1 213 ? 15.133 -36.312 -10.727 1 96.56 213 THR B O 1
ATOM 4004 N N . SER B 1 214 ? 15.953 -34.188 -10.734 1 96.62 214 SER B N 1
ATOM 4005 C CA . SER B 1 214 ? 15.484 -33.906 -9.383 1 96.62 214 SER B CA 1
ATOM 4006 C C . SER B 1 214 ? 14.617 -32.656 -9.344 1 96.62 214 SER B C 1
ATOM 4008 O O . SER B 1 214 ? 14.922 -31.656 -10.016 1 96.62 214 SER B O 1
ATOM 4010 N N . TYR B 1 215 ? 13.508 -32.844 -8.617 1 96.38 215 TYR B N 1
ATOM 4011 C CA . TYR B 1 215 ? 12.586 -31.719 -8.391 1 96.38 215 TYR B CA 1
ATOM 4012 C C . TYR B 1 215 ? 12.016 -31.781 -6.977 1 96.38 215 TYR B C 1
ATOM 4014 O O . TYR B 1 215 ? 11.242 -32.688 -6.645 1 96.38 215 TYR B O 1
ATOM 4022 N N . ASN B 1 216 ? 12.375 -30.703 -6.211 1 91 216 ASN B N 1
ATOM 4023 C CA . ASN B 1 216 ? 12.047 -30.703 -4.789 1 91 216 ASN B CA 1
ATOM 4024 C C . ASN B 1 216 ? 12.477 -32 -4.121 1 91 216 ASN B C 1
ATOM 4026 O O . ASN B 1 216 ? 13.641 -32.406 -4.203 1 91 216 ASN B O 1
ATOM 4030 N N . ASP B 1 217 ? 11.641 -32.844 -3.617 1 90.44 217 ASP B N 1
ATOM 4031 C CA . ASP B 1 217 ? 12.031 -34.062 -2.906 1 90.44 217 ASP B CA 1
ATOM 4032 C C . ASP B 1 217 ? 11.812 -35.281 -3.768 1 90.44 217 ASP B C 1
ATOM 4034 O O . ASP B 1 217 ? 11.953 -36.406 -3.289 1 90.44 217 ASP B O 1
ATOM 4038 N N . GLU B 1 218 ? 11.586 -35 -5.027 1 92.88 218 GLU B N 1
ATOM 4039 C CA . GLU B 1 218 ? 11.32 -36.125 -5.934 1 92.88 218 GLU B CA 1
ATOM 4040 C C . GLU B 1 218 ? 12.453 -36.281 -6.941 1 92.88 218 GLU B C 1
ATOM 4042 O O . GLU B 1 218 ? 13.031 -35.312 -7.402 1 92.88 218 GLU B O 1
ATOM 4047 N N . THR B 1 219 ? 12.805 -37.531 -7.207 1 94.94 219 THR B N 1
ATOM 4048 C CA . THR B 1 219 ? 13.805 -37.844 -8.219 1 94.94 219 THR B CA 1
ATOM 4049 C C . THR B 1 219 ? 13.258 -38.812 -9.242 1 94.94 219 THR B C 1
ATOM 4051 O O . THR B 1 219 ? 12.5 -39.719 -8.891 1 94.94 219 THR B O 1
ATOM 4054 N N . ASN B 1 220 ? 13.578 -38.594 -10.453 1 94.75 220 ASN B N 1
ATOM 4055 C CA . ASN B 1 220 ? 13.203 -39.5 -11.547 1 94.75 220 ASN B CA 1
ATOM 4056 C C . ASN B 1 220 ? 14.406 -39.875 -12.398 1 94.75 220 ASN B C 1
ATOM 4058 O O . ASN B 1 220 ? 15.305 -39.062 -12.617 1 94.75 220 ASN B O 1
ATOM 4062 N N . ALA B 1 221 ? 14.398 -41.125 -12.797 1 95.06 221 ALA B N 1
ATOM 4063 C CA . ALA B 1 221 ? 15.508 -41.594 -13.625 1 95.06 221 ALA B CA 1
ATOM 4064 C C . ALA B 1 221 ? 15 -42.219 -14.914 1 95.06 221 ALA B C 1
ATOM 4066 O O . ALA B 1 221 ? 14.008 -42.938 -14.914 1 95.06 221 ALA B O 1
ATOM 4067 N N . GLU B 1 222 ? 15.625 -41.844 -16 1 96.12 222 GLU B N 1
ATOM 4068 C CA . GLU B 1 222 ? 15.383 -42.438 -17.297 1 96.12 222 GLU B CA 1
ATOM 4069 C C . GLU B 1 222 ? 16.688 -42.875 -17.969 1 96.12 222 GLU B C 1
ATOM 4071 O O . GLU B 1 222 ? 17.703 -42.188 -17.844 1 96.12 222 GLU B O 1
ATOM 4076 N N . SER B 1 223 ? 16.609 -44 -18.672 1 95 223 SER B N 1
ATOM 4077 C CA . SER B 1 223 ? 17.844 -44.5 -19.281 1 95 223 SER B CA 1
ATOM 4078 C C . SER B 1 223 ? 17.672 -44.781 -20.766 1 95 223 SER B C 1
ATOM 4080 O O . SER B 1 223 ? 16.562 -45.062 -21.219 1 95 223 SER B O 1
ATOM 4082 N N . VAL B 1 224 ? 18.797 -44.625 -21.484 1 93.38 224 VAL B N 1
ATOM 4083 C CA . VAL B 1 224 ? 18.875 -45.031 -22.875 1 93.38 224 VAL B CA 1
ATOM 4084 C C . VAL B 1 224 ? 20.156 -45.844 -23.109 1 93.38 224 VAL B C 1
ATOM 4086 O O . VAL B 1 224 ? 21.125 -45.688 -22.375 1 93.38 224 VAL B O 1
ATOM 4089 N N . THR B 1 225 ? 20.078 -46.688 -24.031 1 93.19 225 THR B N 1
ATOM 4090 C CA . THR B 1 225 ? 21.25 -47.469 -24.422 1 93.19 225 THR B CA 1
ATOM 4091 C C . THR B 1 225 ? 21.812 -46.969 -25.75 1 93.19 225 THR B C 1
ATOM 4093 O O . THR B 1 225 ? 21.062 -46.75 -26.703 1 93.19 225 THR B O 1
ATOM 4096 N N . LEU B 1 226 ? 23.141 -46.781 -25.75 1 91.94 226 LEU B N 1
ATOM 4097 C CA . LEU B 1 226 ? 23.781 -46.281 -26.969 1 91.94 226 LEU B CA 1
ATOM 4098 C C . LEU B 1 226 ? 23.844 -47.375 -28.031 1 91.94 226 LEU B C 1
ATOM 4100 O O . LEU B 1 226 ? 24.078 -48.562 -27.734 1 91.94 226 LEU B O 1
ATOM 4104 N N . ASP B 1 227 ? 23.5 -47 -29.234 1 89.75 227 ASP B N 1
ATOM 4105 C CA . ASP B 1 227 ? 23.609 -47.875 -30.391 1 89.75 227 ASP B CA 1
ATOM 4106 C C . ASP B 1 227 ? 24.531 -47.25 -31.453 1 89.75 227 ASP B C 1
ATOM 4108 O O . ASP B 1 227 ? 24.094 -46.469 -32.281 1 89.75 227 ASP B O 1
ATOM 4112 N N . ILE B 1 228 ? 25.75 -47.625 -31.391 1 89.62 228 ILE B N 1
ATOM 4113 C CA . ILE B 1 228 ? 26.766 -47.031 -32.25 1 89.62 228 ILE B CA 1
ATOM 4114 C C . ILE B 1 228 ? 27.109 -48 -33.375 1 89.62 228 ILE B C 1
ATOM 4116 O O . ILE B 1 228 ? 27.359 -49.188 -33.125 1 89.62 228 ILE B O 1
ATOM 4120 N N . GLN B 1 229 ? 27.094 -47.5 -34.562 1 88.94 229 GLN B N 1
ATOM 4121 C CA . GLN B 1 229 ? 27.547 -48.281 -35.719 1 88.94 229 GLN B CA 1
ATOM 4122 C C . GLN B 1 229 ? 29.062 -48.156 -35.906 1 88.94 229 GLN B C 1
ATOM 4124 O O . GLN B 1 229 ? 29.625 -47.062 -35.719 1 88.94 229 GLN B O 1
ATOM 4129 N N . TYR B 1 230 ? 29.719 -49.281 -36.094 1 87.69 230 TYR B N 1
ATOM 4130 C CA . TYR B 1 230 ? 31.141 -49.219 -36.344 1 87.69 230 TYR B CA 1
ATOM 4131 C C . TYR B 1 230 ? 31.562 -50.281 -37.375 1 87.69 230 TYR B C 1
ATOM 4133 O O . TYR B 1 230 ? 30.859 -51.281 -37.562 1 87.69 230 TYR B O 1
ATOM 4141 N N . GLU B 1 231 ? 32.719 -49.969 -38.031 1 82.62 231 GLU B N 1
ATOM 4142 C CA . GLU B 1 231 ? 33.219 -50.844 -39.062 1 82.62 231 GLU B CA 1
ATOM 4143 C C . GLU B 1 231 ? 33.688 -52.188 -38.5 1 82.62 231 GLU B C 1
ATOM 4145 O O . GLU B 1 231 ? 34.156 -52.219 -37.344 1 82.62 231 GLU B O 1
ATOM 4150 N N . PRO B 1 232 ? 33.594 -53.219 -39.281 1 79.31 232 PRO B N 1
ATOM 4151 C CA . PRO B 1 232 ? 33.938 -54.531 -38.812 1 79.31 232 PRO B CA 1
ATOM 4152 C C . PRO B 1 232 ? 35.438 -54.688 -38.5 1 79.31 232 PRO B C 1
ATOM 4154 O O . PRO B 1 232 ? 36.25 -54.094 -39.219 1 79.31 232 PRO B O 1
ATOM 4157 N N . GLU B 1 233 ? 35.688 -55.125 -37.344 1 77.62 233 GLU B N 1
ATOM 4158 C CA . GLU B 1 233 ? 37.031 -55.625 -37.031 1 77.62 233 GLU B CA 1
ATOM 4159 C C . GLU B 1 233 ? 37.125 -57.125 -37.25 1 77.62 233 GLU B C 1
ATOM 4161 O O . GLU B 1 233 ? 36.375 -57.906 -36.625 1 77.62 233 GLU B O 1
ATOM 4166 N N . VAL B 1 234 ? 38.031 -57.562 -38.219 1 73.38 234 VAL B N 1
ATOM 4167 C CA . VAL B 1 234 ? 38.062 -58.938 -38.625 1 73.38 234 VAL B CA 1
ATOM 4168 C C . VAL B 1 234 ? 39.281 -59.625 -38 1 73.38 234 VAL B C 1
ATOM 4170 O O . VAL B 1 234 ? 40.344 -59.031 -37.875 1 73.38 234 VAL B O 1
ATOM 4173 N N . SER B 1 235 ? 38.938 -60.656 -37.344 1 72.62 235 SER B N 1
ATOM 4174 C CA . SER B 1 235 ? 40.031 -61.469 -36.844 1 72.62 235 SER B CA 1
ATOM 4175 C C . SER B 1 235 ? 39.875 -62.938 -37.312 1 72.62 235 SER B C 1
ATOM 4177 O O . SER B 1 235 ? 38.75 -63.406 -37.562 1 72.62 235 SER B O 1
ATOM 4179 N N . VAL B 1 236 ? 40.969 -63.594 -37.688 1 67 236 VAL B N 1
ATOM 4180 C CA . VAL B 1 236 ? 40.969 -65 -38.094 1 67 236 VAL B CA 1
ATOM 4181 C C . VAL B 1 236 ? 41.438 -65.875 -36.938 1 67 236 VAL B C 1
ATOM 4183 O O . VAL B 1 236 ? 42.469 -65.562 -36.281 1 67 236 VAL B O 1
ATOM 4186 N N . GLU B 1 237 ? 40.344 -66.562 -36.5 1 66 237 GLU B N 1
ATOM 4187 C CA . GLU B 1 237 ? 40.719 -67.5 -35.438 1 66 237 GLU B CA 1
ATOM 4188 C C . GLU B 1 237 ? 40.812 -68.938 -35.969 1 66 237 GLU B C 1
ATOM 4190 O O . GLU B 1 237 ? 40.156 -69.312 -36.969 1 66 237 GLU B O 1
ATOM 4195 N N . GLY B 1 238 ? 41.594 -69.875 -35.281 1 62.28 238 GLY B N 1
ATOM 4196 C CA . GLY B 1 238 ? 41.719 -71.312 -35.594 1 62.28 238 GLY B CA 1
ATOM 4197 C C . GLY B 1 238 ? 43.125 -71.75 -35.938 1 62.28 238 GLY B C 1
ATOM 4198 O O . GLY B 1 238 ? 43.406 -72.938 -36.062 1 62.28 238 GLY B O 1
ATOM 4199 N N . PHE B 1 239 ? 44.031 -70.625 -36.094 1 56.78 239 PHE B N 1
ATOM 4200 C CA . PHE B 1 239 ? 45.406 -71.062 -36.438 1 56.78 239 PHE B CA 1
ATOM 4201 C C . PHE B 1 239 ? 46.188 -71.438 -35.188 1 56.78 239 PHE B C 1
ATOM 4203 O O . PHE B 1 239 ? 46.25 -70.688 -34.219 1 56.78 239 PHE B O 1
ATOM 4210 N N . ASP B 1 240 ? 46.25 -72.75 -34.75 1 55.25 240 ASP B N 1
ATOM 4211 C CA . ASP B 1 240 ? 46.938 -73.25 -33.562 1 55.25 240 ASP B CA 1
ATOM 4212 C C . ASP B 1 240 ? 48.438 -73 -33.625 1 55.25 240 ASP B C 1
ATOM 4214 O O . ASP B 1 240 ? 49.219 -73.562 -32.844 1 55.25 240 ASP B O 1
ATOM 4218 N N . GLY B 1 241 ? 48.812 -72.125 -34.312 1 55.81 241 GLY B N 1
ATOM 4219 C CA . GLY B 1 241 ? 50.219 -71.75 -34.375 1 55.81 241 GLY B CA 1
ATOM 4220 C C . GLY B 1 241 ? 51.031 -72.688 -35.25 1 55.81 241 GLY B C 1
ATOM 4221 O O . GLY B 1 241 ? 52.156 -72.375 -35.594 1 55.81 241 GLY B O 1
ATOM 4222 N N . ASN B 1 242 ? 50.656 -73.938 -35.219 1 50.81 242 ASN B N 1
ATOM 4223 C CA . ASN B 1 242 ? 51.469 -74.938 -35.906 1 50.81 242 ASN B CA 1
ATOM 4224 C C . ASN B 1 242 ? 51.125 -75 -37.375 1 50.81 242 ASN B C 1
ATOM 4226 O O . ASN B 1 242 ? 50.094 -75.625 -37.75 1 50.81 242 ASN B O 1
ATOM 4230 N N . TRP B 1 243 ? 51.594 -74.125 -37.969 1 46.06 243 TRP B N 1
ATOM 4231 C CA . TRP B 1 243 ? 51.406 -74.062 -39.406 1 46.06 243 TRP B CA 1
ATOM 4232 C C . TRP B 1 243 ? 52.094 -75.25 -40.094 1 46.06 243 TRP B C 1
ATOM 4234 O O . TRP B 1 243 ? 53.188 -75.125 -40.625 1 46.06 243 TRP B O 1
ATOM 4244 N N . TYR B 1 244 ? 52.062 -76.375 -39.438 1 46.31 244 TYR B N 1
ATOM 4245 C CA . TYR B 1 244 ? 52.812 -77.438 -40.125 1 46.31 244 TYR B CA 1
ATOM 4246 C C . TYR B 1 244 ? 52.188 -77.75 -41.5 1 46.31 244 TYR B C 1
ATOM 4248 O O . TYR B 1 244 ? 50.969 -77.562 -41.688 1 46.31 244 TYR B O 1
ATOM 4256 N N . LEU B 1 245 ? 53.094 -77.938 -42.531 1 46.84 245 LEU B N 1
ATOM 4257 C CA . LEU B 1 245 ? 52.875 -78.375 -43.906 1 46.84 245 LEU B CA 1
ATOM 4258 C C . LEU B 1 245 ? 51.969 -79.562 -43.938 1 46.84 245 LEU B C 1
ATOM 4260 O O . LEU B 1 245 ? 52.156 -80.562 -43.156 1 46.84 245 LEU B O 1
ATOM 4264 N N . ASP B 1 246 ? 50.875 -79.438 -44.625 1 49.72 246 ASP B N 1
ATOM 4265 C CA . ASP B 1 246 ? 50 -80.562 -45 1 49.72 246 ASP B CA 1
ATOM 4266 C C . ASP B 1 246 ? 48.906 -80.812 -43.938 1 49.72 246 ASP B C 1
ATOM 4268 O O . ASP B 1 246 ? 48.406 -81.875 -43.812 1 49.72 246 ASP B O 1
ATOM 4272 N N . ARG B 1 247 ? 48.875 -79.938 -43.094 1 51.72 247 ARG B N 1
ATOM 4273 C CA . ARG B 1 247 ? 47.812 -80.25 -42.125 1 51.72 247 ARG B CA 1
ATOM 4274 C C . ARG B 1 247 ? 46.438 -80.125 -42.781 1 51.72 247 ARG B C 1
ATOM 4276 O O . ARG B 1 247 ? 46.188 -79.188 -43.5 1 51.72 247 ARG B O 1
ATOM 4283 N N . GLN B 1 248 ? 45.719 -81.188 -42.875 1 52.06 248 GLN B N 1
ATOM 4284 C CA . GLN B 1 248 ? 44.344 -81.312 -43.375 1 52.06 248 GLN B CA 1
ATOM 4285 C C . GLN B 1 248 ? 43.312 -80.938 -42.312 1 52.06 248 GLN B C 1
ATOM 4287 O O . GLN B 1 248 ? 43.625 -80.938 -41.125 1 52.06 248 GLN B O 1
ATOM 4292 N N . ASN B 1 249 ? 42.281 -80.312 -42.656 1 54.5 249 ASN B N 1
ATOM 4293 C CA . ASN B 1 249 ? 41.094 -80 -41.844 1 54.5 249 ASN B CA 1
ATOM 4294 C C . ASN B 1 249 ? 41.312 -78.812 -40.938 1 54.5 249 ASN B C 1
ATOM 4296 O O . ASN B 1 249 ? 41.031 -78.875 -39.75 1 54.5 249 ASN B O 1
ATOM 4300 N N . VAL B 1 250 ? 42.25 -77.875 -41.469 1 57.66 250 VAL B N 1
ATOM 4301 C CA . VAL B 1 250 ? 42.406 -76.625 -40.688 1 57.66 250 VAL B CA 1
ATOM 4302 C C . VAL B 1 250 ? 41.156 -75.75 -40.875 1 57.66 250 VAL B C 1
ATOM 4304 O O . VAL B 1 250 ? 40.75 -75.5 -42 1 57.66 250 VAL B O 1
ATOM 4307 N N . GLN B 1 251 ? 40.375 -75.625 -39.906 1 60.72 251 GLN B N 1
ATOM 4308 C CA . GLN B 1 251 ? 39.219 -74.812 -39.938 1 60.72 251 GLN B CA 1
ATOM 4309 C C . GLN B 1 251 ? 39.531 -73.375 -39.438 1 60.72 251 GLN B C 1
ATOM 4311 O O . GLN B 1 251 ? 40.094 -73.25 -38.344 1 60.72 251 GLN B O 1
ATOM 4316 N N . LEU B 1 252 ? 39.625 -72.375 -40.469 1 62.5 252 LEU B N 1
ATOM 4317 C CA . LEU B 1 252 ? 39.812 -71 -40.062 1 62.5 252 LEU B CA 1
ATOM 4318 C C . LEU B 1 252 ? 38.469 -70.312 -39.969 1 62.5 252 LEU B C 1
ATOM 4320 O O . LEU B 1 252 ? 37.531 -70.562 -40.75 1 62.5 252 LEU B O 1
ATOM 4324 N N . ALA B 1 253 ? 38.219 -69.75 -38.812 1 64.12 253 ALA B N 1
ATOM 4325 C CA . ALA B 1 253 ? 37 -69 -38.625 1 64.12 253 ALA B CA 1
ATOM 4326 C C . ALA B 1 253 ? 37.25 -67.5 -38.656 1 64.12 253 ALA B C 1
ATOM 4328 O O . ALA B 1 253 ? 38.219 -67 -38.031 1 64.12 253 ALA B O 1
ATOM 4329 N N . CYS B 1 254 ? 36.625 -66.812 -39.594 1 65.62 254 CYS B N 1
ATOM 4330 C CA . CYS B 1 254 ? 36.688 -65.312 -39.656 1 65.62 254 CYS B CA 1
ATOM 4331 C C . CYS B 1 254 ? 35.656 -64.75 -38.75 1 65.62 254 CYS B C 1
ATOM 4333 O O . CYS B 1 254 ? 34.438 -64.938 -38.875 1 65.62 254 CYS B O 1
ATOM 4335 N N . LEU B 1 255 ? 36.125 -64.125 -37.688 1 69.25 255 LEU B N 1
ATOM 4336 C CA . LEU B 1 255 ? 35.25 -63.438 -36.781 1 69.25 255 LEU B CA 1
ATOM 4337 C C . LEU B 1 255 ? 35.188 -61.938 -37.062 1 69.25 255 LEU B C 1
ATOM 4339 O O . LEU B 1 255 ? 36.219 -61.312 -37.281 1 69.25 255 LEU B O 1
ATOM 4343 N N . ALA B 1 256 ? 34 -61.469 -37.5 1 74.62 256 ALA B N 1
ATOM 4344 C CA . ALA B 1 256 ? 33.844 -60.062 -37.75 1 74.62 256 ALA B CA 1
ATOM 4345 C C . ALA B 1 256 ? 32.969 -59.406 -36.656 1 74.62 256 ALA B C 1
ATOM 4347 O O . ALA B 1 256 ? 31.859 -59.875 -36.375 1 74.62 256 ALA B O 1
ATOM 4348 N N . ASP B 1 257 ? 33.5 -58.406 -35.938 1 77.31 257 ASP B N 1
ATOM 4349 C CA . ASP B 1 257 ? 32.781 -57.594 -35 1 77.31 257 ASP B CA 1
ATOM 4350 C C . ASP B 1 257 ? 32.375 -56.25 -35.625 1 77.31 257 ASP B C 1
ATOM 4352 O O . ASP B 1 257 ? 33.219 -55.406 -35.906 1 77.31 257 ASP B O 1
ATOM 4356 N N . ALA B 1 258 ? 31.219 -56.156 -36 1 81.56 258 ALA B N 1
ATOM 4357 C CA . ALA B 1 258 ? 30.719 -54.938 -36.625 1 81.56 258 ALA B CA 1
ATOM 4358 C C . ALA B 1 258 ? 29.281 -54.656 -36.188 1 81.56 258 ALA B C 1
ATOM 4360 O O . ALA B 1 258 ? 28.562 -55.562 -35.75 1 81.56 258 ALA B O 1
ATOM 4361 N N . ASN B 1 259 ? 29 -53.531 -36.188 1 83 259 ASN B N 1
ATOM 4362 C CA . ASN B 1 259 ? 27.609 -53.125 -36.031 1 83 259 ASN B CA 1
ATOM 4363 C C . ASN B 1 259 ? 27.188 -52.156 -37.125 1 83 259 ASN B C 1
ATOM 4365 O O . ASN B 1 259 ? 27.672 -51 -37.188 1 83 259 ASN B O 1
ATOM 4369 N N . PRO B 1 260 ? 26.234 -52.469 -37.812 1 82.38 260 PRO B N 1
ATOM 4370 C CA . PRO B 1 260 ? 25.484 -53.719 -37.812 1 82.38 260 PRO B CA 1
ATOM 4371 C C . PRO B 1 260 ? 26.359 -54.906 -38.188 1 82.38 260 PRO B C 1
ATOM 4373 O O . PRO B 1 260 ? 27.438 -54.75 -38.781 1 82.38 260 PRO B O 1
ATOM 4376 N N . PRO B 1 261 ? 25.797 -56.125 -37.938 1 81 261 PRO B N 1
ATOM 4377 C CA . PRO B 1 261 ? 26.609 -57.312 -38.219 1 81 261 PRO B CA 1
ATOM 4378 C C . PRO B 1 261 ? 26.922 -57.5 -39.688 1 81 261 PRO B C 1
ATOM 4380 O O . PRO B 1 261 ? 26.094 -57.156 -40.531 1 81 261 PRO B O 1
ATOM 4383 N N . ALA B 1 262 ? 28.141 -57.938 -39.938 1 73.44 262 ALA B N 1
ATOM 4384 C CA . ALA B 1 262 ? 28.594 -58.156 -41.312 1 73.44 262 ALA B CA 1
ATOM 4385 C C . ALA B 1 262 ? 27.859 -59.312 -41.969 1 73.44 262 ALA B C 1
ATOM 4387 O O . ALA B 1 262 ? 27.625 -60.344 -41.312 1 73.44 262 ALA B O 1
ATOM 4388 N N . SER B 1 263 ? 27.344 -59.062 -43.062 1 66.75 263 SER B N 1
ATOM 4389 C CA . SER B 1 263 ? 26.578 -60.125 -43.719 1 66.75 263 SER B CA 1
ATOM 4390 C C . SER B 1 263 ? 27.453 -60.938 -44.688 1 66.75 263 SER B C 1
ATOM 4392 O O . SER B 1 263 ? 27.188 -62.094 -44.938 1 66.75 263 SER B O 1
ATOM 4394 N N . LEU B 1 264 ? 28.469 -60.375 -45.25 1 64.69 264 LEU B N 1
ATOM 4395 C CA . LEU B 1 264 ? 29.234 -61.094 -46.25 1 64.69 264 LEU B CA 1
ATOM 4396 C C . LEU B 1 264 ? 30.734 -61.094 -45.938 1 64.69 264 LEU B C 1
ATOM 4398 O O . LEU B 1 264 ? 31.25 -60.062 -45.438 1 64.69 264 LEU B O 1
ATOM 4402 N N . PHE B 1 265 ? 31.297 -62.312 -46 1 63.12 265 PHE B N 1
ATOM 4403 C CA . PHE B 1 265 ? 32.719 -62.469 -45.75 1 63.12 265 PHE B CA 1
ATOM 4404 C C . PHE B 1 265 ? 33.438 -62.969 -47 1 63.12 265 PHE B C 1
ATOM 4406 O O . PHE B 1 265 ? 32.875 -63.75 -47.781 1 63.12 265 PHE B O 1
ATOM 4413 N N . GLN B 1 266 ? 34.438 -62.219 -47.344 1 62.88 266 GLN B N 1
ATOM 4414 C CA . GLN B 1 266 ? 35.281 -62.719 -48.438 1 62.88 266 GLN B CA 1
ATOM 4415 C C . GLN B 1 266 ? 36.656 -63.094 -47.938 1 62.88 266 GLN B C 1
ATOM 4417 O O . GLN B 1 266 ? 37.281 -62.375 -47.188 1 62.88 266 GLN B O 1
ATOM 4422 N N . TRP B 1 267 ? 37.062 -64.312 -48.312 1 58.47 267 TRP B N 1
ATOM 4423 C CA . TRP B 1 267 ? 38.375 -64.875 -47.969 1 58.47 267 TRP B CA 1
ATOM 4424 C C . TRP B 1 267 ? 39.344 -64.688 -49.125 1 58.47 267 TRP B C 1
ATOM 4426 O O . TRP B 1 267 ? 38.969 -64.875 -50.281 1 58.47 267 TRP B O 1
ATOM 4436 N N . ARG B 1 268 ? 40.375 -63.781 -48.906 1 56.44 268 ARG B N 1
ATOM 4437 C CA . ARG B 1 268 ? 41.375 -63.656 -49.969 1 56.44 268 ARG B CA 1
ATOM 4438 C C . ARG B 1 268 ? 42.688 -64.25 -49.562 1 56.44 268 ARG B C 1
ATOM 4440 O O . ARG B 1 268 ? 43.125 -64.125 -48.406 1 56.44 268 ARG B O 1
ATOM 4447 N N . SER B 1 269 ? 43.125 -65.25 -50.375 1 49.47 269 SER B N 1
ATOM 4448 C CA . SER B 1 269 ? 44.469 -65.812 -50.156 1 49.47 269 SER B CA 1
ATOM 4449 C C . SER B 1 269 ? 45.531 -65 -50.875 1 49.47 269 SER B C 1
ATOM 4451 O O . SER B 1 269 ? 45.25 -64.375 -51.906 1 49.47 269 SER B O 1
ATOM 4453 N N . VAL B 1 270 ? 46.469 -64.375 -50.156 1 45.47 270 VAL B N 1
ATOM 4454 C CA . VAL B 1 270 ? 47.531 -63.656 -50.844 1 45.47 270 VAL B CA 1
ATOM 4455 C C . VAL B 1 270 ? 48.062 -64.5 -52.031 1 45.47 270 VAL B C 1
ATOM 4457 O O . VAL B 1 270 ? 48.656 -63.969 -52.969 1 45.47 270 VAL B O 1
ATOM 4460 N N . MET B 1 271 ? 48.406 -65.812 -51.875 1 42.88 271 MET B N 1
ATOM 4461 C CA . MET B 1 271 ? 49.031 -66.438 -53.031 1 42.88 271 MET B CA 1
ATOM 4462 C C . MET B 1 271 ? 48.062 -66.5 -54.219 1 42.88 271 MET B C 1
ATOM 4464 O O . MET B 1 271 ? 46.875 -66.312 -54.031 1 42.88 271 MET B O 1
ATOM 4468 N N . VAL B 1 272 ? 48.688 -67.125 -55.5 1 36.97 272 VAL B N 1
ATOM 4469 C CA . VAL B 1 272 ? 48.219 -67.25 -56.875 1 36.97 272 VAL B CA 1
ATOM 4470 C C . VAL B 1 272 ? 46.812 -67.875 -56.906 1 36.97 272 VAL B C 1
ATOM 4472 O O . VAL B 1 272 ? 46.125 -67.875 -57.938 1 36.97 272 VAL B O 1
ATOM 4475 N N . ILE B 1 273 ? 46.688 -69.062 -56.188 1 35.69 273 ILE B N 1
ATOM 4476 C CA . ILE B 1 273 ? 45.562 -69.875 -56.625 1 35.69 273 ILE B CA 1
ATOM 4477 C C . ILE B 1 273 ? 44.25 -69.125 -56.344 1 35.69 273 ILE B C 1
ATOM 4479 O O . ILE B 1 273 ? 44.188 -68.375 -55.344 1 35.69 273 ILE B O 1
ATOM 4483 N N . PRO B 1 274 ? 43.281 -69.5 -57.188 1 37.31 274 PRO B N 1
ATOM 4484 C CA . PRO B 1 274 ? 41.906 -68.938 -57.312 1 37.31 274 PRO B CA 1
ATOM 4485 C C . PRO B 1 274 ? 41.25 -68.75 -55.938 1 37.31 274 PRO B C 1
ATOM 4487 O O . PRO B 1 274 ? 41.469 -69.562 -55.031 1 37.31 274 PRO B O 1
ATOM 4490 N N . CYS B 1 275 ? 41.062 -67.625 -55.625 1 37.25 275 CYS B N 1
ATOM 4491 C CA . CYS B 1 275 ? 40.25 -67 -54.562 1 37.25 275 CYS B CA 1
ATOM 4492 C C . CYS B 1 275 ? 39.031 -67.875 -54.281 1 37.25 275 CYS B C 1
ATOM 4494 O O . CYS B 1 275 ? 38.219 -68.125 -55.188 1 37.25 275 CYS B O 1
ATOM 4496 N N . ILE B 1 276 ? 39.25 -69.062 -53.75 1 36.28 276 ILE B N 1
ATOM 4497 C CA . ILE B 1 276 ? 37.969 -69.75 -53.438 1 36.28 276 ILE B CA 1
ATOM 4498 C C . ILE B 1 276 ? 37.062 -68.75 -52.719 1 36.28 276 ILE B C 1
ATOM 4500 O O . ILE B 1 276 ? 37.406 -68.25 -51.625 1 36.28 276 ILE B O 1
ATOM 4504 N N . ASP B 1 277 ? 36.406 -67.875 -53.5 1 41.5 277 ASP B N 1
ATOM 4505 C CA . ASP B 1 277 ? 35.281 -67 -53.125 1 41.5 277 ASP B CA 1
ATOM 4506 C C . ASP B 1 277 ? 34.281 -67.75 -52.219 1 41.5 277 ASP B C 1
ATOM 4508 O O . ASP B 1 277 ? 33.531 -68.625 -52.719 1 41.5 277 ASP B O 1
ATOM 4512 N N . THR B 1 278 ? 34.719 -68.5 -51.219 1 40.22 278 THR B N 1
ATOM 4513 C CA . THR B 1 278 ? 33.594 -69.062 -50.5 1 40.22 278 THR B CA 1
ATOM 4514 C C . THR B 1 278 ? 32.906 -67.938 -49.656 1 40.22 278 THR B C 1
ATOM 4516 O O . THR B 1 278 ? 33.531 -67.25 -48.938 1 40.22 278 THR B O 1
ATOM 4519 N N . ARG B 1 279 ? 31.891 -67.312 -50.25 1 43.44 279 ARG B N 1
ATOM 4520 C CA . ARG B 1 279 ? 30.938 -66.438 -49.562 1 43.44 279 ARG B CA 1
ATOM 4521 C C . ARG B 1 279 ? 30.203 -67.188 -48.469 1 43.44 279 ARG B C 1
ATOM 4523 O O . ARG B 1 279 ? 29.75 -68.312 -48.656 1 43.44 279 ARG B O 1
ATOM 4530 N N . SER B 1 280 ? 30.641 -67.188 -47.125 1 42.47 280 SER B N 1
ATOM 4531 C CA . SER B 1 280 ? 29.781 -67.75 -46.094 1 42.47 280 SER B CA 1
ATOM 4532 C C . SER B 1 280 ? 28.844 -66.75 -45.5 1 42.47 280 SER B C 1
ATOM 4534 O O . SER B 1 280 ? 29.219 -65.562 -45.344 1 42.47 280 SER B O 1
ATOM 4536 N N . LYS B 1 281 ? 27.609 -66.938 -45.594 1 43.31 281 LYS B N 1
ATOM 4537 C CA . LYS B 1 281 ? 26.469 -66.25 -44.969 1 43.31 281 LYS B CA 1
ATOM 4538 C C . LYS B 1 281 ? 26.344 -66.562 -43.5 1 43.31 281 LYS B C 1
ATOM 4540 O O . LYS B 1 281 ? 26.625 -67.688 -43.062 1 43.31 281 LYS B O 1
ATOM 4545 N N . GLY B 1 282 ? 26.266 -65.625 -42.406 1 41.47 282 GLY B N 1
ATOM 4546 C CA . GLY B 1 282 ? 25.891 -65.688 -41 1 41.47 282 GLY B CA 1
ATOM 4547 C C . GLY B 1 282 ? 27.047 -65.375 -40.094 1 41.47 282 GLY B C 1
ATOM 4548 O O . GLY B 1 282 ? 28.125 -64.938 -40.531 1 41.47 282 GLY B O 1
ATOM 4549 N N . HIS B 1 283 ? 26.922 -65.5 -38.625 1 42 283 HIS B N 1
ATOM 4550 C CA . HIS B 1 283 ? 27.875 -65.25 -37.562 1 42 283 HIS B CA 1
ATOM 4551 C C . HIS B 1 283 ? 29.141 -66.062 -37.719 1 42 283 HIS B C 1
ATOM 4553 O O . HIS B 1 283 ? 30.203 -65.688 -37.25 1 42 283 HIS B O 1
ATOM 4559 N N . ARG B 1 284 ? 29.031 -67.5 -37.812 1 44.62 284 ARG B N 1
ATOM 4560 C CA . ARG B 1 284 ? 30.125 -68.5 -37.688 1 44.62 284 ARG B CA 1
ATOM 4561 C C . ARG B 1 284 ? 30.672 -68.875 -39.062 1 44.62 284 ARG B C 1
ATOM 4563 O O . ARG B 1 284 ? 30.141 -69.812 -39.688 1 44.62 284 ARG B O 1
ATOM 4570 N N . ASN B 1 285 ? 31.266 -68.062 -39.906 1 46.19 285 ASN B N 1
ATOM 4571 C CA . ASN B 1 285 ? 31.656 -68.5 -41.25 1 46.19 285 ASN B CA 1
ATOM 4572 C C . ASN B 1 285 ? 32.938 -69.312 -41.219 1 46.19 285 ASN B C 1
ATOM 4574 O O . ASN B 1 285 ? 34.031 -68.812 -41.062 1 46.19 285 ASN B O 1
ATOM 4578 N N . LYS B 1 286 ? 32.844 -70.5 -40.812 1 44.16 286 LYS B N 1
ATOM 4579 C CA . LYS B 1 286 ? 33.906 -71.5 -40.781 1 44.16 286 LYS B CA 1
ATOM 4580 C C . LYS B 1 286 ? 34.281 -71.938 -42.219 1 44.16 286 LYS B C 1
ATOM 4582 O O . LYS B 1 286 ? 33.438 -72.188 -43.062 1 44.16 286 LYS B O 1
ATOM 4587 N N . VAL B 1 287 ? 35.281 -71.375 -42.844 1 46.38 287 VAL B N 1
ATOM 4588 C CA . VAL B 1 287 ? 35.75 -71.938 -44.125 1 46.38 287 VAL B CA 1
ATOM 4589 C C . VAL B 1 287 ? 36.75 -73.062 -43.875 1 46.38 287 VAL B C 1
ATOM 4591 O O . VAL B 1 287 ? 37.625 -72.938 -43.031 1 46.38 287 VAL B O 1
ATOM 4594 N N . LEU B 1 288 ? 36.312 -74.312 -44.188 1 41.59 288 LEU B N 1
ATOM 4595 C CA . LEU B 1 288 ? 37.219 -75.438 -44.188 1 41.59 288 LEU B CA 1
ATOM 4596 C C . LEU B 1 288 ? 38.219 -75.375 -45.312 1 41.59 288 LEU B C 1
ATOM 4598 O O . LEU B 1 288 ? 37.844 -75.25 -46.469 1 41.59 288 LEU B O 1
ATOM 4602 N N . PHE B 1 289 ? 39.344 -74.812 -45.062 1 41.94 289 PHE B N 1
ATOM 4603 C CA . PHE B 1 289 ? 40.344 -74.812 -46.125 1 41.94 289 PHE B CA 1
ATOM 4604 C C . PHE B 1 289 ? 41.031 -76.188 -46.188 1 41.94 289 PHE B C 1
ATOM 4606 O O . PHE B 1 289 ? 41.438 -76.75 -45.188 1 41.94 289 PHE B O 1
ATOM 4613 N N . VAL B 1 290 ? 40.625 -76.938 -47.25 1 40.09 290 VAL B N 1
ATOM 4614 C CA . VAL B 1 290 ? 41.25 -78.25 -47.469 1 40.09 290 VAL B CA 1
ATOM 4615 C C . VAL B 1 290 ? 42.75 -78.062 -47.562 1 40.09 290 VAL B C 1
ATOM 4617 O O . VAL B 1 290 ? 43.531 -78.875 -47 1 40.09 290 VAL B O 1
ATOM 4620 N N . HIS B 1 291 ? 43.344 -77.5 -48.781 1 35.88 291 HIS B N 1
ATOM 4621 C CA . HIS B 1 291 ? 44.75 -77.562 -49.062 1 35.88 291 HIS B CA 1
ATOM 4622 C C . HIS B 1 291 ? 45.469 -76.25 -48.688 1 35.88 291 HIS B C 1
ATOM 4624 O O . HIS B 1 291 ? 45.094 -75.188 -49.188 1 35.88 291 HIS B O 1
ATOM 4630 N N . HIS B 1 292 ? 45.781 -76.125 -47.531 1 37.81 292 HIS B N 1
ATOM 4631 C CA . HIS B 1 292 ? 46.5 -74.938 -47.062 1 37.81 292 HIS B CA 1
ATOM 4632 C C . HIS B 1 292 ? 47.906 -74.875 -47.625 1 37.81 292 HIS B C 1
ATOM 4634 O O . HIS B 1 292 ? 48.656 -75.875 -47.531 1 37.81 292 HIS B O 1
ATOM 4640 N N . ASN B 1 293 ? 48.125 -74.312 -48.781 1 36.66 293 ASN B N 1
ATOM 4641 C CA . ASN B 1 293 ? 49.562 -74 -49.031 1 36.66 293 ASN B CA 1
ATOM 4642 C C . ASN B 1 293 ? 50.094 -72.938 -48.156 1 36.66 293 ASN B C 1
ATOM 4644 O O . ASN B 1 293 ? 49.312 -72.062 -47.688 1 36.66 293 ASN B O 1
ATOM 4648 N N . ARG B 1 294 ? 51.375 -73 -47.75 1 41.09 294 ARG B N 1
ATOM 4649 C CA . ARG B 1 294 ? 52.219 -72.25 -46.812 1 41.09 294 ARG B CA 1
ATOM 4650 C C . ARG B 1 294 ? 51.938 -70.75 -46.844 1 41.09 294 ARG B C 1
ATOM 4652 O O . ARG B 1 294 ? 52.031 -70.062 -45.844 1 41.09 294 ARG B O 1
ATOM 4659 N N . PHE B 1 295 ? 52.062 -70.188 -47.969 1 36.34 295 PHE B N 1
ATOM 4660 C CA . PHE B 1 295 ? 52.281 -68.75 -48.094 1 36.34 295 PHE B CA 1
ATOM 4661 C C . PHE B 1 295 ? 50.969 -68 -48.156 1 36.34 295 PHE B C 1
ATOM 4663 O O . PHE B 1 295 ? 50.938 -66.812 -48.5 1 36.34 295 PHE B O 1
ATOM 4670 N N . ILE B 1 296 ? 49.938 -68.75 -48.031 1 37.53 296 ILE B N 1
ATOM 4671 C CA . ILE B 1 296 ? 48.75 -68 -48.406 1 37.53 296 ILE B CA 1
ATOM 4672 C C . ILE B 1 296 ? 48.156 -67.312 -47.188 1 37.53 296 ILE B C 1
ATOM 4674 O O . ILE B 1 296 ? 47.812 -67.938 -46.188 1 37.53 296 ILE B O 1
ATOM 4678 N N . ASN B 1 297 ? 48.656 -66.125 -46.906 1 41.88 297 ASN B N 1
ATOM 4679 C CA . ASN B 1 297 ? 48 -65.25 -45.906 1 41.88 297 ASN B CA 1
ATOM 4680 C C . ASN B 1 297 ? 46.562 -64.938 -46.25 1 41.88 297 ASN B C 1
ATOM 4682 O O . ASN B 1 297 ? 46.25 -64.625 -47.406 1 41.88 297 ASN B O 1
ATOM 4686 N N . TYR B 1 298 ? 45.719 -65.562 -45.688 1 39.91 298 TYR B N 1
ATOM 4687 C CA . TYR B 1 298 ? 44.312 -65.375 -45.938 1 39.91 298 TYR B CA 1
ATOM 4688 C C . TYR B 1 298 ? 43.812 -64.125 -45.25 1 39.91 298 TYR B C 1
ATOM 4690 O O . TYR B 1 298 ? 44.25 -63.781 -44.156 1 39.91 298 TYR B O 1
ATOM 4698 N N . TYR B 1 299 ? 43.469 -63.094 -46.125 1 43.5 299 TYR B N 1
ATOM 4699 C CA . TYR B 1 299 ? 42.844 -61.906 -45.562 1 43.5 299 TYR B CA 1
ATOM 4700 C C . TYR B 1 299 ? 41.344 -61.938 -45.781 1 43.5 299 TYR B C 1
ATOM 4702 O O . TYR B 1 299 ? 40.875 -62.438 -46.781 1 43.5 299 TYR B O 1
ATOM 4710 N N . ALA B 1 300 ? 40.562 -61.969 -44.875 1 45.97 300 ALA B N 1
ATOM 4711 C CA . ALA B 1 300 ? 39.094 -61.812 -44.906 1 45.97 300 ALA B CA 1
ATOM 4712 C C . ALA B 1 300 ? 38.75 -60.312 -45.062 1 45.97 300 ALA B C 1
ATOM 4714 O O . ALA B 1 300 ? 39.281 -59.469 -44.344 1 45.97 300 ALA B O 1
ATOM 4715 N N . GLN B 1 301 ? 38.5 -59.938 -46.375 1 43.94 301 GLN B N 1
ATOM 4716 C CA . GLN B 1 301 ? 38.125 -58.531 -46.531 1 43.94 301 GLN B CA 1
ATOM 4717 C C . GLN B 1 301 ? 36.625 -58.375 -46.594 1 43.94 301 GLN B C 1
ATOM 4719 O O . GLN B 1 301 ? 35.906 -59.281 -47.031 1 43.94 301 GLN B O 1
ATOM 4724 N N . ARG B 1 302 ? 36.031 -57.406 -45.938 1 46.69 302 ARG B N 1
ATOM 4725 C CA . ARG B 1 302 ? 34.625 -57 -45.906 1 46.69 302 ARG B CA 1
ATOM 4726 C C . ARG B 1 302 ? 34.219 -56.375 -47.25 1 46.69 302 ARG B C 1
ATOM 4728 O O . ARG B 1 302 ? 34.906 -55.5 -47.781 1 46.69 302 ARG B O 1
ATOM 4735 N N . LEU B 1 303 ? 33.531 -57.094 -48.062 1 36.31 303 LEU B N 1
ATOM 4736 C CA . LEU B 1 303 ? 32.938 -56.312 -49.125 1 36.31 303 LEU B CA 1
ATOM 4737 C C . LEU B 1 303 ? 31.812 -55.438 -48.594 1 36.31 303 LEU B C 1
ATOM 4739 O O . LEU B 1 303 ? 30.922 -55.906 -47.906 1 36.31 303 LEU B O 1
ATOM 4743 N N . LEU B 1 304 ? 32 -54.094 -48.438 1 34.91 304 LEU B N 1
ATOM 4744 C CA . LEU B 1 304 ? 30.922 -53.156 -48.156 1 34.91 304 LEU B CA 1
ATOM 4745 C C . LEU B 1 304 ? 29.781 -53.344 -49.156 1 34.91 304 LEU B C 1
ATOM 4747 O O . LEU B 1 304 ? 30.031 -53.625 -50.344 1 34.91 304 LEU B O 1
#

Nearest PDB structures (foldseek):
  3u82-assembly1_B  TM=8.264E-01  e=3.821E-31  Homo sapiens
  5b22-assembly1_A  TM=8.169E-01  e=8.844E-22  Mus musculus
  4fom-assembly1_A-2  TM=6.475E-01  e=1.610E-24  Homo sapiens
  4liq-assembly1_E  TM=3.803E-01  e=1.213E-08  Homo sapiens
  4wrl-assembly1_C  TM=4.211E-01  e=1.695E-07  Homo sapiens

Radius of gyration: 53.69 Å; Cα contacts (8 Å, |Δi|>4): 1490; chains: 2; bounding box: 87×175×102 Å

Secondary structure (DSSP, 8-state):
------TTS-EEEE-SEEEEETT--EEE-EEEE--SS--EEEEEEEEEEETTEEEEEEEEETTTEEEE-GGGTTTEEESSGGGGSSS---SB--EEE-S--GGG-EEEEEEEEEETTEEEEEEEEEEEEBPPEEEEEESSS-EE--SS---EEEEEEEEEEEBS--EEEEEESS--EEEEEEEE-TTS-EEEEEEEEE---GGGTT-EEEEEEEETTEEEEEEEE--EEEEEEEEEE---S---TT---EEEEEEEEEESPP-EEEEEESSSS------EESS-EEEEESS--TT--EEEE---/------TTS-EEEE-SEEEEETT--EEE-EEEE--SS--EEEEEEEEEEETTEEEEEEEEETTTEEEE-GGGTTTEEES-GGGGSSS---SB--EEE-S--GGG-EEEEEEEEEETTEEEEEEEEEEEEBPPEEEEEESSS-EE--SS---EEEEEEEEEEEBS--EEEEEESS--EEEEEEEE-TTS-EEEEEEEEE---GGGTT-EEEEEEEETTEEEEEEEE--EEEEEEEEEE---S---TT---EEEEEEEEEESPP--BEEEESSSS------B-SS-EEEEESS--TT--EEEE---

InterPro domains:
  IPR003599 Immunoglobulin domain subtype [SM00409] (15-129)
  IPR007110 Immunoglobulin-like domain [PS50835] (23-127)
  IPR007110 Immunoglobulin-like domain [PS50835] (132-227)
  IPR013106 Immunoglobulin V-set domain [PF07686] (15-129)
  IPR013162 CD80-like, immunoglobulin C2-set [PF08205] (151-217)
  IPR013783 Immunoglobulin-like fold [G3DSA:2.60.40.10] (6-137)
  IPR013783 Immunoglobulin-like fold [G3DSA:2.60.40.10] (138-228)
  IPR013783 Immunoglobulin-like fold [G3DSA:2.60.40.10] (229-294)
  IPR036179 Immunoglobulin-like domain superfamily [SSF48726] (18-132)
  IPR036179 Immunoglobulin-like domain superfamily [SSF48726] (151-219)
  IPR051427 Nectin and Nectin-like [PTHR23277] (10-269)